Protein AF-A0A1I2C9G1-F1 (afdb_monomer)

pLDDT: mean 89.43, std 10.22, range [37.03, 98.62]

Radius of gyration: 27.24 Å; Cα contacts (8 Å, |Δi|>4): 938; chains: 1; bounding box: 79×66×79 Å

Solvent-accessible surface area (backbone atoms only — not comparable to full-atom values): 38726 Å² total; per-residue (Å²): 131,80,51,74,65,54,53,49,53,75,42,60,41,88,97,55,42,54,54,85,55,81,54,59,76,77,64,60,88,82,29,36,81,60,49,56,59,49,53,48,50,42,52,45,39,23,61,74,59,70,50,25,58,80,36,72,70,35,44,53,49,52,52,49,30,50,51,46,23,44,70,61,44,55,79,96,35,32,71,62,46,46,46,66,74,41,30,87,83,46,20,84,90,61,86,49,84,44,61,66,68,48,55,56,84,79,60,92,88,54,59,63,67,64,50,52,54,50,39,49,50,53,51,49,34,6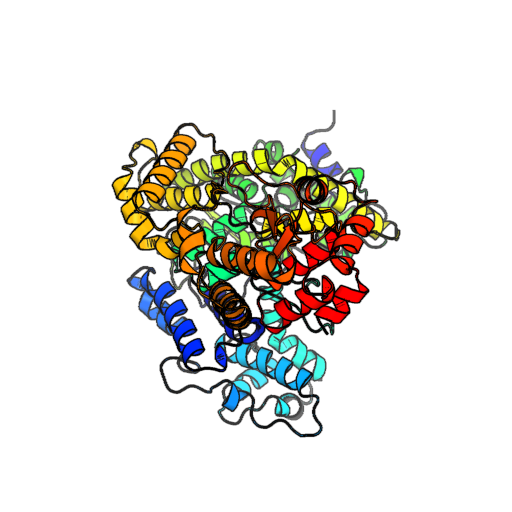0,70,68,66,54,64,37,89,55,71,71,40,28,55,51,47,61,45,67,74,40,92,85,44,47,72,88,47,49,65,59,56,51,50,50,51,32,68,79,34,74,90,52,87,75,61,62,69,61,49,59,62,56,47,54,40,62,66,56,50,52,50,46,52,36,33,77,56,15,30,34,36,47,92,60,89,81,78,80,91,69,85,78,60,53,28,68,27,68,43,25,54,51,47,44,62,25,29,42,60,37,37,47,49,54,51,52,53,38,47,62,68,35,46,17,61,55,78,85,64,82,66,81,81,44,55,71,39,87,87,70,59,43,92,50,55,69,60,20,70,43,46,49,59,54,53,49,54,42,36,70,76,63,40,38,46,53,48,67,49,40,57,72,45,60,33,50,38,23,72,88,46,41,65,57,48,65,72,43,40,70,63,52,58,70,39,44,70,60,46,50,57,56,50,58,73,62,73,44,75,72,80,74,51,67,69,45,50,58,25,30,54,51,60,69,43,54,65,30,42,25,70,35,81,57,36,50,73,62,37,89,63,34,27,29,34,73,45,99,79,68,20,39,38,64,76,35,66,72,58,42,54,58,44,50,58,53,49,52,32,47,47,53,34,50,46,74,74,38,44,73,56,50,54,53,41,47,54,51,43,25,53,50,55,38,20,45,33,71,67,48,90,72,80,79,61,54,53,62,50,45,54,50,50,44,58,55,25,52,80,54,62,55,55,52,53,51,47,52,51,44,50,51,28,55,73,69,73,51,60,82,89,72,67,53,68,71,59,52,46,50,50,41,61,73,60,31,47,62,60,32,30,49,69,62,45,80,50,69,70,60,46,47,51,54,51,54,53,51,54,50,22,60,74,75,56,55,58,68,88,72,77,78,83,76,78,82,66,80,63,77,79,60,66,67,78,62,67,85,59,53,72,67,57,41,53,52,48,41,51,54,52,24,57,58,60,58,51,95,61,58,56,78,72,88,59,65,65,49,56,49,42,50,52,53,50,42,55,73,76,51,33,50,98,84,53,31,41,50,11,20,36,78,50,51,65,42,52,71,43,98,83,76,41,50,51,68,46,80,42,47,76,53,37,51,93,75,55,67,26,56,67,30,69,72,35,48,43,51,25,33,74,68,58,56,51,40,76,79,68,56,58,76,94,49,35,53,65,52,42,48,25,32,40,72,38,25,88,82,75,55,37,60,57,62,30,51,30,51,33,42,77,71,68,50,53,42,39,62,45,55,51,45,36,42,55,64,43,62,44,52,74,73,45,51,54,62,47,78,102

Secondary structure (DSSP, 8-state):
---HHHHHHHH--TT-SS-S-S-PPTTGGGS-TTHHHHHHHHHHIIIIIS-GGGSHHHHHHHHHHHHHHHHTS-GGGHHHHHHHHS-GGG-TTSS---HHHHH-PPPTTS-HHHHHHHHHHHHHHHHHT-S--SHHHHHHHHHHTSTT--GGGHHHHHHHHHHH-TTS---HHHHHHHHTHHHHHHHHHHHHTTSEEESS-S-SS----EEE-HHHHHHHH--HHHHHHHHHHHHHH--SS-TT---GGGTT-TT--GGG----S-HHHHHHHHHHHHSEE-HHHHHHTGGG--TTTHHHHHHTHHHHHHTHHHHHHHHHTT--GGGG-THHHHHHHHHHHTTSB---TTSTTT-TT--EEE-TTS-EEES-HHHHHHHHHHHHHHHHHHHHHHHHHHHHHHHHHHHHHHHHHH-PPP---HHHHHHHHHHHH---HHHHHHHHHHHHHHHHT--GGG--HHHHHHHHHHH-HHHHHHTT--SHHHHHHHHHHHHHHHHHT--------------GGGTTTTTT--HHHHHHHHHHHHHHHHS--S-----HHHHHHHHHHHHHHH--TT-PPBPTTT--B--B-TTS-B--EEEESS-HHHH----SGGGEEEE-HHHHHHHHHS-GGGHHHHHHHHHHH-TT---HHHHHHHHHHTT---HHHHHHHHHTTSS-HHHHHHHH-

Sequence (685 aa):
MMTKIDDFIDNITPSNYFITKSMEMSKIKSSGTLWYTKKYIVLYDAIFISKKIDTKEGINEIIRNFNNYISTLPESVKDDAERFFFPKHADLRGDFRTYNEFAGVVDINEDKKSYYSNVNKYYFIYLMNIGGQSGVKAFIKEHLYRPDFEVSNLPEIIKEFQKNNPKKKVDITGTINDFHASLRNERQILFYYGYFHSRNNGAGNDNEFSSLTPIGEIAVKANSKEFSIIWEHQKIKMVSQPVTIEFPSIKNCQNCFSDKFKINYSPYFSILRCLEKYKQIFPRFYDRILSRSNNDNIDDIIKNYDEFVESIPKVETYLDSFNLRTENKNEDFEKEIKKYMLGIRTDFYKDNSENYLGFVSSTSNNGWILQNEEKFNILFKIYEIIENYKLNKYNLLFDRCEKELRKKYESVYTGNVYEKNHRIKMEWDLYNIKVEKTILFSLVICEYLIFNRIDVGSIITEQVYTYFNEYFINILKSLNLTKKQEIIREIKRIVEMIKVGELVEIDEIEENSVDLNYINQFSSLNTEDLRRKIIEVSMENIKPTLERKRDMRVISLLKKLQLIEYSDENSLIPCECCGEKTFIKNNNEPYIEYHHLIPFSIADGPDHFENIFGICPMCHRKIHFIKDSLKEDLYFGFNQNNHRKKNIADRLRELYKINALKSYQLEYALSEKMITEAEYEKIVA

Structure (mmCIF, N/CA/C/O backbone):
data_AF-A0A1I2C9G1-F1
#
_entry.id   AF-A0A1I2C9G1-F1
#
loop_
_atom_site.group_PDB
_atom_site.id
_atom_site.type_symbol
_atom_site.label_atom_id
_atom_site.label_alt_id
_atom_site.label_comp_id
_atom_site.label_asym_id
_atom_site.label_entity_id
_atom_site.label_seq_id
_atom_site.pdbx_PDB_ins_code
_atom_site.Cartn_x
_atom_site.Cartn_y
_atom_site.Cartn_z
_atom_site.occupancy
_atom_site.B_iso_or_equiv
_atom_site.auth_seq_id
_atom_site.auth_comp_id
_atom_site.auth_asym_id
_atom_site.auth_atom_id
_atom_site.pdbx_PDB_model_num
ATOM 1 N N . MET A 1 1 ? -45.011 2.487 -1.136 1.00 48.84 1 MET A N 1
ATOM 2 C CA . MET A 1 1 ? -43.656 3.055 -1.292 1.00 48.84 1 MET A CA 1
ATOM 3 C C . MET A 1 1 ? -42.823 2.466 -0.173 1.00 48.84 1 MET A C 1
ATOM 5 O O . MET A 1 1 ? -43.243 2.616 0.966 1.00 48.84 1 MET A O 1
ATOM 9 N N . MET A 1 2 ? -41.747 1.735 -0.479 1.00 65.31 2 MET A N 1
ATOM 10 C CA . MET A 1 2 ? -40.788 1.321 0.555 1.00 65.31 2 MET A CA 1
ATOM 11 C C . MET A 1 2 ? -40.177 2.568 1.187 1.00 65.31 2 MET A C 1
ATOM 13 O O . MET A 1 2 ? -39.908 3.545 0.481 1.00 65.31 2 MET A O 1
ATOM 17 N N . THR A 1 3 ? -40.001 2.558 2.506 1.00 86.38 3 THR A N 1
ATOM 18 C CA . THR A 1 3 ? -39.225 3.608 3.170 1.00 86.38 3 THR A CA 1
ATOM 19 C C . THR A 1 3 ? -37.746 3.454 2.802 1.00 86.38 3 THR A C 1
ATOM 21 O O . THR A 1 3 ? -37.314 2.378 2.395 1.00 86.38 3 THR A O 1
ATOM 24 N N . LYS A 1 4 ? -36.943 4.511 2.967 1.00 90.19 4 LYS A N 1
ATOM 25 C CA . LYS A 1 4 ? -35.484 4.440 2.749 1.00 90.19 4 LYS A CA 1
ATOM 26 C C . LYS A 1 4 ? -34.808 3.385 3.632 1.00 90.19 4 LYS A C 1
ATOM 28 O O . LYS A 1 4 ? -33.821 2.781 3.232 1.00 90.19 4 LYS A O 1
ATOM 33 N N . ILE A 1 5 ? -35.365 3.149 4.820 1.00 93.75 5 ILE A N 1
ATOM 34 C CA . ILE A 1 5 ? -34.914 2.111 5.749 1.00 93.75 5 ILE A CA 1
ATOM 35 C C . ILE A 1 5 ? -35.246 0.720 5.212 1.00 93.75 5 ILE A C 1
ATOM 37 O O . ILE A 1 5 ? -34.391 -0.159 5.258 1.00 93.75 5 ILE A O 1
ATOM 41 N N . ASP A 1 6 ? -36.459 0.516 4.689 1.00 93.25 6 ASP A N 1
ATOM 42 C CA . ASP A 1 6 ? -36.833 -0.767 4.082 1.00 93.25 6 ASP A CA 1
ATOM 43 C C . ASP A 1 6 ? -35.947 -1.076 2.874 1.00 93.25 6 ASP A C 1
ATOM 45 O O . ASP A 1 6 ? -35.437 -2.184 2.763 1.00 93.25 6 ASP A O 1
ATOM 49 N N . ASP A 1 7 ? -35.689 -0.077 2.024 1.00 93.19 7 ASP A N 1
ATOM 50 C CA . ASP A 1 7 ? -34.781 -0.214 0.883 1.00 93.19 7 ASP A CA 1
ATOM 51 C C . ASP A 1 7 ? -33.342 -0.529 1.308 1.00 93.19 7 ASP A C 1
ATOM 53 O O . ASP A 1 7 ? -32.710 -1.420 0.740 1.00 93.19 7 ASP A O 1
ATOM 57 N N . PHE A 1 8 ? -32.828 0.127 2.352 1.00 95.12 8 PHE A N 1
ATOM 58 C CA . PHE A 1 8 ? -31.523 -0.217 2.913 1.00 95.12 8 PHE A CA 1
ATOM 59 C C . PHE A 1 8 ? -31.479 -1.671 3.393 1.00 95.12 8 PHE A C 1
ATOM 61 O O . PHE A 1 8 ? -30.577 -2.407 2.993 1.00 95.12 8 PHE A O 1
ATOM 68 N N . ILE A 1 9 ? -32.448 -2.088 4.216 1.00 94.38 9 ILE A N 1
ATOM 69 C CA . ILE A 1 9 ? -32.510 -3.439 4.792 1.00 94.38 9 ILE A CA 1
ATOM 70 C C . ILE A 1 9 ? -32.585 -4.486 3.683 1.00 94.38 9 ILE A C 1
ATOM 72 O O . ILE A 1 9 ? -31.785 -5.423 3.678 1.00 94.38 9 ILE A O 1
ATOM 76 N N . ASP A 1 10 ? -33.473 -4.296 2.709 1.00 91.50 10 ASP A N 1
ATOM 77 C CA . ASP A 1 10 ? -33.667 -5.237 1.607 1.00 91.50 10 ASP A CA 1
ATOM 78 C C . ASP A 1 10 ? -32.412 -5.383 0.736 1.00 91.50 10 ASP A C 1
ATOM 80 O O . ASP A 1 10 ? -32.215 -6.438 0.125 1.00 91.50 10 ASP A O 1
ATOM 84 N N . ASN A 1 11 ? -31.536 -4.374 0.709 1.00 91.31 11 ASN A N 1
ATOM 85 C CA . ASN A 1 11 ? -30.277 -4.384 -0.035 1.00 91.31 11 ASN A CA 1
ATOM 86 C C . ASN A 1 11 ? -29.051 -4.826 0.791 1.00 91.31 11 ASN A C 1
ATOM 88 O O . ASN A 1 11 ? -27.956 -4.950 0.230 1.00 91.31 11 ASN A O 1
ATOM 92 N N . ILE A 1 12 ? -29.191 -5.127 2.090 1.00 91.62 12 ILE A N 1
ATOM 93 C CA . ILE A 1 12 ? -28.082 -5.690 2.876 1.00 91.62 12 ILE A CA 1
ATOM 94 C C . ILE A 1 12 ? -27.694 -7.057 2.304 1.00 91.62 12 ILE A C 1
ATOM 96 O O . ILE A 1 12 ? -28.514 -7.968 2.175 1.00 91.62 12 ILE A O 1
ATOM 100 N N . THR A 1 13 ? -26.404 -7.198 2.004 1.00 91.00 13 THR A N 1
ATOM 101 C CA . THR A 1 13 ? -25.799 -8.428 1.489 1.00 91.00 13 THR A CA 1
ATOM 102 C C . THR A 1 13 ? -24.874 -9.017 2.566 1.00 91.00 13 THR A C 1
ATOM 104 O O . THR A 1 13 ? -24.011 -8.296 3.074 1.00 91.00 13 THR A O 1
ATOM 107 N N . PRO A 1 14 ? -25.021 -10.293 2.968 1.00 90.44 14 PRO A N 1
ATOM 108 C CA . PRO A 1 14 ? -24.207 -10.859 4.040 1.00 90.44 14 PRO A CA 1
ATOM 109 C C . PRO A 1 14 ? -22.740 -10.961 3.621 1.00 90.44 14 PRO A C 1
ATOM 111 O O . PRO A 1 14 ? -22.427 -11.208 2.454 1.00 90.44 14 PRO A O 1
ATOM 114 N N . SER A 1 15 ? -21.832 -10.780 4.581 1.00 89.00 15 SER A N 1
ATOM 115 C CA . SER A 1 15 ? -20.380 -10.707 4.360 1.00 89.00 15 SER A CA 1
ATOM 116 C C . SER A 1 15 ? -19.913 -9.576 3.421 1.00 89.00 15 SER A C 1
ATOM 118 O O . SER A 1 15 ? -18.744 -9.546 3.033 1.00 89.00 15 SER A O 1
ATOM 120 N N . ASN A 1 16 ? -20.797 -8.625 3.091 1.00 91.44 16 ASN A N 1
ATOM 121 C CA . ASN A 1 16 ? -20.470 -7.365 2.428 1.00 91.44 16 ASN A CA 1
ATOM 122 C C . ASN A 1 16 ? -20.503 -6.225 3.455 1.00 91.44 16 ASN A C 1
ATOM 124 O O . ASN A 1 16 ? -21.566 -5.752 3.859 1.00 91.44 16 ASN A O 1
ATOM 128 N N . TYR A 1 17 ? -19.325 -5.833 3.920 1.00 90.75 17 TYR A N 1
ATOM 129 C CA . TYR A 1 17 ? -19.146 -4.760 4.889 1.00 90.75 17 TYR A CA 1
ATOM 130 C C . TYR A 1 17 ? -17.736 -4.174 4.793 1.00 90.75 17 TYR A C 1
ATOM 132 O O . TYR A 1 17 ? -16.866 -4.751 4.135 1.00 90.75 17 TYR A O 1
ATOM 140 N N . PHE A 1 18 ? -17.503 -3.053 5.480 1.00 91.00 18 PHE A N 1
ATOM 141 C CA . PHE A 1 18 ? -16.221 -2.344 5.554 1.00 91.00 18 PHE A CA 1
ATOM 142 C C . PHE A 1 18 ? -15.206 -3.162 6.358 1.00 91.00 18 PHE A C 1
ATOM 144 O O . PHE A 1 18 ? -14.852 -2.777 7.463 1.00 91.00 18 PHE A O 1
ATOM 151 N N . ILE A 1 19 ? -14.764 -4.312 5.862 1.00 81.81 19 ILE A N 1
ATOM 152 C CA . ILE A 1 19 ? -13.727 -5.115 6.507 1.00 81.81 19 ILE A CA 1
ATOM 153 C C . ILE A 1 19 ? -12.763 -5.594 5.436 1.00 81.81 19 ILE A C 1
ATOM 155 O O . ILE A 1 19 ? -13.077 -6.466 4.630 1.00 81.81 19 ILE A O 1
ATOM 159 N N . THR A 1 20 ? -11.549 -5.056 5.481 1.00 73.44 20 THR A N 1
ATOM 160 C CA . THR A 1 20 ? -10.429 -5.545 4.670 1.00 73.44 20 THR A CA 1
ATOM 161 C C . THR A 1 20 ? -9.844 -6.822 5.271 1.00 73.44 20 THR A C 1
ATOM 163 O O . THR A 1 20 ? -9.566 -7.805 4.585 1.00 73.44 20 THR A O 1
ATOM 166 N N . LYS A 1 21 ? -9.673 -6.832 6.596 1.00 75.44 21 LYS A N 1
ATOM 167 C CA . LYS A 1 21 ? -9.155 -7.966 7.362 1.00 75.44 21 LYS A CA 1
ATOM 168 C C . LYS A 1 21 ? -9.544 -7.802 8.823 1.00 75.44 21 LYS A C 1
ATOM 170 O O . LYS A 1 21 ? -9.135 -6.814 9.432 1.00 75.44 21 LYS A O 1
ATOM 175 N N . SER A 1 22 ? -10.222 -8.801 9.399 1.00 73.25 22 SER A N 1
ATOM 176 C CA . SER A 1 22 ? -10.529 -8.829 10.838 1.00 73.25 22 SER A CA 1
ATOM 177 C C . SER A 1 22 ? -9.272 -9.072 11.686 1.00 73.25 22 SER A C 1
ATOM 179 O O . SER A 1 22 ? -9.011 -10.172 12.174 1.00 73.25 22 SER A O 1
ATOM 181 N N . MET A 1 23 ? -8.445 -8.038 11.803 1.00 79.56 23 MET A N 1
ATOM 182 C CA . MET A 1 23 ? -7.257 -7.969 12.645 1.00 79.56 23 MET A CA 1
ATOM 183 C C . MET A 1 23 ? -7.040 -6.508 13.051 1.00 79.56 23 MET A C 1
ATOM 185 O O . MET A 1 23 ? -7.168 -5.601 12.229 1.00 79.56 23 MET A O 1
ATOM 189 N N . GLU A 1 24 ? -6.689 -6.290 14.316 1.00 75.12 24 GLU A N 1
ATOM 190 C CA . GLU A 1 24 ? -6.195 -5.001 14.806 1.00 75.12 24 GLU A CA 1
ATOM 191 C C . GLU A 1 24 ? -4.672 -4.989 14.660 1.00 75.12 24 GLU A C 1
ATOM 193 O O . GLU A 1 24 ? -4.023 -6.022 14.840 1.00 75.12 24 GLU A O 1
ATOM 198 N N . MET A 1 25 ? -4.078 -3.835 14.359 1.00 74.12 25 MET A N 1
ATOM 199 C CA . MET A 1 25 ? -2.633 -3.706 14.524 1.00 74.12 25 MET A CA 1
ATOM 200 C C . MET A 1 25 ? -2.262 -3.903 16.000 1.00 74.12 25 MET A C 1
ATOM 202 O O . MET A 1 25 ? -2.826 -3.257 16.880 1.00 74.12 25 MET A O 1
ATOM 206 N N . SER A 1 26 ? -1.293 -4.772 16.282 1.00 62.56 26 SER A N 1
ATOM 207 C CA . SER A 1 26 ? -0.915 -5.097 17.659 1.00 62.56 26 SER A CA 1
ATOM 208 C C . SER A 1 26 ? -0.379 -3.894 18.454 1.00 62.56 26 SER A C 1
ATOM 210 O O . SER A 1 26 ? 0.182 -2.946 17.911 1.00 62.56 26 SER A O 1
ATOM 212 N N . LYS A 1 27 ? -0.442 -4.010 19.792 1.00 62.28 27 LYS A N 1
ATOM 213 C CA . LYS A 1 27 ? 0.359 -3.231 20.766 1.00 62.28 27 LYS A CA 1
ATOM 214 C C . LYS A 1 27 ? 0.109 -1.725 20.891 1.00 62.28 27 LYS A C 1
ATOM 216 O O . LYS A 1 27 ? 0.903 -1.026 21.525 1.00 62.28 27 LYS A O 1
ATOM 221 N N . ILE A 1 28 ? -1.058 -1.274 20.463 1.00 58.59 28 ILE A N 1
ATOM 222 C CA . ILE A 1 28 ? -1.519 0.113 20.558 1.00 58.59 28 ILE A CA 1
ATOM 223 C C . ILE A 1 28 ? -1.333 0.767 21.952 1.00 58.59 28 ILE A C 1
ATOM 225 O O . ILE A 1 28 ? -1.066 1.957 22.054 1.00 58.59 28 ILE A O 1
ATOM 229 N N . LYS A 1 29 ? -1.408 -0.000 23.048 1.00 61.84 29 LYS A N 1
ATOM 230 C CA . LYS A 1 29 ? -1.272 0.532 24.421 1.00 61.84 29 LYS A CA 1
ATOM 231 C C . LYS A 1 29 ? 0.171 0.812 24.869 1.00 61.84 29 LYS A C 1
ATOM 233 O O . LYS A 1 29 ? 0.371 1.375 25.939 1.00 61.84 29 LYS A O 1
ATOM 238 N N . SER A 1 30 ? 1.172 0.370 24.105 1.00 76.94 30 SER A N 1
ATOM 239 C CA . SER A 1 30 ? 2.598 0.423 24.486 1.00 76.94 30 SER A CA 1
ATOM 240 C C . SER A 1 30 ? 3.471 1.229 23.522 1.00 76.94 30 SER A C 1
ATOM 242 O O . SER A 1 30 ? 4.689 1.268 23.684 1.00 76.94 30 SER A O 1
ATOM 244 N N . SER A 1 31 ? 2.858 1.853 22.520 1.00 87.44 31 SER A N 1
ATOM 245 C CA . SER A 1 31 ? 3.509 2.672 21.502 1.00 87.44 31 SER A CA 1
ATOM 246 C C . SER A 1 31 ? 2.764 3.993 21.351 1.00 87.44 31 SER A C 1
ATOM 248 O O . SER A 1 31 ? 1.589 4.067 21.706 1.00 87.44 31 SER A O 1
ATOM 250 N N . GLY A 1 32 ? 3.417 5.013 20.796 1.00 90.12 32 GLY A N 1
ATOM 251 C CA . GLY A 1 32 ? 2.697 6.164 20.254 1.00 90.12 32 GLY A CA 1
ATOM 252 C C . GLY A 1 32 ? 2.011 5.829 18.928 1.00 90.12 32 GLY A C 1
ATOM 253 O O . GLY A 1 32 ? 2.107 4.699 18.419 1.00 90.12 32 GLY A O 1
ATOM 254 N N . THR A 1 33 ? 1.337 6.816 18.351 1.00 90.31 33 THR A N 1
ATOM 255 C CA . THR A 1 33 ? 0.665 6.736 17.054 1.00 90.31 33 THR A CA 1
ATOM 256 C C . THR A 1 33 ? 1.658 6.325 15.970 1.00 90.31 33 THR A C 1
ATOM 258 O O . THR A 1 33 ? 2.673 6.980 15.742 1.00 90.31 33 THR A O 1
ATOM 261 N N . LEU A 1 34 ? 1.370 5.202 15.302 1.00 93.00 34 LEU A N 1
ATOM 262 C CA . LEU A 1 34 ? 2.133 4.643 14.176 1.00 93.00 34 LEU A CA 1
ATOM 263 C C . LEU A 1 34 ? 3.585 4.196 14.462 1.00 93.00 34 LEU A C 1
ATOM 265 O O . LEU A 1 34 ? 4.201 3.593 13.580 1.00 93.00 34 LEU A O 1
ATOM 269 N N . TRP A 1 35 ? 4.121 4.359 15.681 1.00 94.06 35 TRP A N 1
ATOM 270 C CA . TRP A 1 35 ? 5.497 3.932 16.006 1.00 94.06 35 TRP A CA 1
ATOM 271 C C . TRP A 1 35 ? 5.689 2.430 15.774 1.00 94.06 35 TRP A C 1
ATOM 273 O O . TRP A 1 35 ? 6.690 1.995 15.203 1.00 94.06 35 TRP A O 1
ATOM 283 N N . TYR A 1 36 ? 4.698 1.630 16.183 1.00 93.94 36 TYR A N 1
ATOM 284 C CA . TYR A 1 36 ? 4.701 0.185 15.973 1.00 93.94 36 TYR A CA 1
ATOM 285 C C . TYR A 1 36 ? 4.746 -0.181 14.487 1.00 93.94 36 TYR A C 1
ATOM 287 O O . TYR A 1 36 ? 5.595 -0.977 14.091 1.00 93.94 36 TYR A O 1
ATOM 295 N N . THR A 1 37 ? 3.884 0.420 13.661 1.00 94.19 37 THR A N 1
ATOM 296 C CA . THR A 1 37 ? 3.844 0.169 12.210 1.00 94.19 37 THR A CA 1
ATOM 297 C C . THR A 1 37 ? 5.159 0.540 11.557 1.00 94.19 37 THR A C 1
ATOM 299 O O . THR A 1 37 ? 5.677 -0.221 10.742 1.00 94.19 37 THR A O 1
ATOM 302 N N . LYS A 1 38 ? 5.725 1.688 11.944 1.00 96.38 38 LYS A N 1
ATOM 303 C CA . LYS A 1 38 ? 7.018 2.130 11.440 1.00 96.38 38 LYS A CA 1
ATOM 304 C C . LYS A 1 38 ? 8.099 1.102 11.753 1.00 96.38 38 LYS A C 1
ATOM 306 O O . LYS A 1 38 ? 8.818 0.679 10.849 1.00 96.38 38 LYS A O 1
ATOM 311 N N . LYS A 1 39 ? 8.202 0.683 13.020 1.00 96.50 39 LYS A N 1
ATOM 312 C CA . LYS A 1 39 ? 9.186 -0.317 13.452 1.00 96.50 39 LYS A CA 1
ATOM 313 C C . LYS A 1 39 ? 8.991 -1.639 12.710 1.00 96.50 39 LYS A C 1
ATOM 315 O O . LYS A 1 39 ? 9.961 -2.204 12.213 1.00 96.50 39 LYS A O 1
ATOM 320 N N . TYR A 1 40 ? 7.739 -2.077 12.583 1.00 95.56 40 TYR A N 1
ATOM 321 C CA . TYR A 1 40 ? 7.362 -3.289 11.865 1.00 95.56 40 TYR A CA 1
ATOM 322 C C . TYR A 1 40 ? 7.849 -3.254 10.414 1.00 95.56 40 TYR A C 1
ATOM 324 O O . TYR A 1 40 ? 8.552 -4.167 9.999 1.00 95.56 40 TYR A O 1
ATOM 332 N N . ILE A 1 41 ? 7.515 -2.207 9.650 1.00 96.31 41 ILE A N 1
ATOM 333 C CA . ILE A 1 41 ? 7.826 -2.126 8.213 1.00 96.31 41 ILE A CA 1
ATOM 334 C C . ILE A 1 41 ? 9.338 -2.101 7.972 1.00 96.31 41 ILE A C 1
ATOM 336 O O . ILE A 1 41 ? 9.823 -2.833 7.113 1.00 96.31 41 ILE A O 1
ATOM 340 N N . VAL A 1 42 ? 10.089 -1.314 8.751 1.00 97.50 42 VAL A N 1
ATOM 341 C CA . VAL A 1 42 ? 11.555 -1.230 8.614 1.00 97.50 42 VAL A CA 1
ATOM 342 C C . VAL A 1 42 ? 12.220 -2.572 8.927 1.00 97.50 42 VAL A C 1
ATOM 344 O O . VAL A 1 42 ? 13.097 -3.007 8.185 1.00 97.50 42 VAL A O 1
ATOM 347 N N . LEU A 1 43 ? 11.805 -3.253 10.001 1.00 96.44 43 LEU A N 1
ATOM 348 C CA . LEU A 1 43 ? 12.365 -4.564 10.340 1.00 96.44 43 LEU A CA 1
ATOM 349 C C . LEU A 1 43 ? 11.899 -5.659 9.376 1.00 96.44 43 LEU A C 1
ATOM 351 O O . LEU A 1 43 ? 12.651 -6.597 9.119 1.00 96.44 43 LEU A O 1
ATOM 355 N N . TYR A 1 44 ? 10.686 -5.547 8.830 1.00 95.12 44 TYR A N 1
ATOM 356 C CA . TYR A 1 44 ? 10.167 -6.513 7.868 1.00 95.12 44 TYR A CA 1
ATOM 357 C C . TYR A 1 44 ? 10.960 -6.429 6.563 1.00 95.12 44 TYR A C 1
ATOM 359 O O . TYR A 1 44 ? 11.402 -7.462 6.065 1.00 95.12 44 TYR A O 1
ATOM 367 N N . ASP A 1 45 ? 11.211 -5.213 6.063 1.00 93.94 45 ASP A N 1
ATOM 368 C CA . ASP A 1 45 ? 12.132 -4.977 4.945 1.00 93.94 45 ASP A CA 1
ATOM 369 C C . ASP A 1 45 ? 13.500 -5.602 5.236 1.00 93.94 45 ASP A C 1
ATOM 371 O O . ASP A 1 45 ? 13.946 -6.495 4.517 1.00 93.94 45 ASP A O 1
ATOM 375 N N . ALA A 1 46 ? 14.114 -5.217 6.357 1.00 94.88 46 ALA A N 1
ATOM 376 C CA . ALA A 1 46 ? 15.476 -5.611 6.688 1.00 94.88 46 ALA A CA 1
ATOM 377 C C . ALA A 1 46 ? 15.683 -7.126 6.841 1.00 94.88 46 ALA A C 1
ATOM 379 O O . ALA A 1 46 ? 16.765 -7.610 6.508 1.00 94.88 46 ALA A O 1
ATOM 380 N N . ILE A 1 47 ? 14.685 -7.861 7.344 1.00 93.75 47 ILE A N 1
ATOM 381 C CA . ILE A 1 47 ? 14.779 -9.306 7.608 1.00 93.75 47 ILE A CA 1
ATOM 382 C C . ILE A 1 47 ? 14.238 -10.141 6.446 1.00 93.75 47 ILE A C 1
ATOM 384 O O . ILE A 1 47 ? 14.826 -11.168 6.106 1.00 93.75 47 ILE A O 1
ATOM 388 N N . PHE A 1 48 ? 13.109 -9.762 5.844 1.00 90.31 48 PHE A N 1
ATOM 389 C CA . PHE A 1 48 ? 12.413 -10.620 4.878 1.00 90.31 48 PHE A CA 1
ATOM 390 C C . PHE A 1 48 ? 12.659 -10.229 3.424 1.00 90.31 48 PHE A C 1
ATOM 392 O O . PHE A 1 48 ? 12.621 -11.121 2.582 1.00 90.31 48 PHE A O 1
ATOM 399 N N . ILE A 1 49 ? 12.930 -8.954 3.131 1.00 88.56 49 ILE A N 1
ATOM 400 C CA . ILE A 1 49 ? 12.988 -8.439 1.755 1.00 88.56 49 ILE A CA 1
ATOM 401 C C . ILE A 1 49 ? 14.426 -8.089 1.373 1.00 88.56 49 ILE A C 1
ATOM 403 O O . ILE A 1 49 ? 15.025 -8.755 0.537 1.00 88.56 49 ILE A O 1
ATOM 407 N N . SER A 1 50 ? 15.010 -7.073 2.007 1.00 88.31 50 SER A N 1
ATOM 408 C CA . SER A 1 50 ? 16.302 -6.517 1.608 1.00 88.31 50 SER A CA 1
ATOM 409 C C . SER A 1 50 ? 17.510 -7.216 2.234 1.00 88.31 50 SER A C 1
ATOM 411 O O . SER A 1 50 ? 18.636 -6.898 1.860 1.00 88.31 50 SER A O 1
ATOM 413 N N . LYS A 1 51 ? 17.302 -8.076 3.245 1.00 90.31 51 LYS A N 1
ATOM 414 C CA . LYS A 1 51 ? 18.367 -8.768 4.007 1.00 90.31 51 LYS A CA 1
ATOM 415 C C . LYS A 1 51 ? 19.439 -7.830 4.583 1.00 90.31 51 LYS A C 1
ATOM 417 O O . LYS A 1 51 ? 20.583 -8.204 4.812 1.00 90.31 51 LYS A O 1
ATOM 422 N N . LYS A 1 52 ? 19.060 -6.577 4.861 1.00 90.94 52 LYS A N 1
ATOM 423 C CA . LYS A 1 52 ? 19.968 -5.545 5.395 1.00 90.94 52 LYS A CA 1
ATOM 424 C C . LYS A 1 52 ? 20.456 -5.878 6.802 1.00 90.94 52 LYS A C 1
ATOM 426 O O . LYS A 1 52 ? 21.539 -5.443 7.182 1.00 90.94 52 LYS A O 1
ATOM 431 N N . ILE A 1 53 ? 19.671 -6.640 7.561 1.00 93.31 53 ILE A N 1
ATOM 432 C CA . ILE A 1 53 ? 19.994 -6.997 8.945 1.00 93.31 53 ILE A CA 1
ATOM 433 C C . ILE A 1 53 ? 21.285 -7.827 9.071 1.00 93.31 53 ILE A C 1
ATOM 435 O O . ILE A 1 53 ? 21.901 -7.830 10.133 1.00 93.31 53 ILE A O 1
ATOM 439 N N . ASP A 1 54 ? 21.722 -8.462 7.980 1.00 90.38 54 ASP A N 1
ATOM 440 C CA . ASP A 1 54 ? 22.890 -9.347 7.938 1.00 90.38 54 ASP A CA 1
ATOM 441 C C . ASP A 1 54 ? 24.220 -8.577 7.808 1.00 90.38 54 ASP A C 1
ATOM 443 O O . ASP A 1 54 ? 25.298 -9.167 7.881 1.00 90.38 54 ASP A O 1
ATOM 447 N N . THR A 1 55 ? 24.168 -7.254 7.603 1.00 91.56 55 THR A N 1
ATOM 448 C CA . THR A 1 55 ? 25.343 -6.415 7.309 1.00 91.56 55 THR A CA 1
ATOM 449 C C . THR A 1 55 ? 25.420 -5.195 8.220 1.00 91.56 55 THR A C 1
ATOM 451 O O . THR A 1 55 ? 24.402 -4.633 8.631 1.00 91.56 55 THR A O 1
ATOM 454 N N . LYS A 1 56 ? 26.640 -4.719 8.493 1.00 91.69 56 LYS A N 1
ATOM 455 C CA . LYS A 1 56 ? 26.866 -3.512 9.304 1.00 91.69 56 LYS A CA 1
ATOM 456 C C . LYS A 1 56 ? 26.268 -2.268 8.643 1.00 91.69 56 LYS A C 1
ATOM 458 O O . LYS A 1 56 ? 25.650 -1.441 9.311 1.00 91.69 56 LYS A O 1
ATOM 463 N N . GLU A 1 57 ? 26.428 -2.135 7.331 1.00 93.50 57 GLU A N 1
ATOM 464 C CA . GLU A 1 57 ? 25.876 -1.038 6.536 1.00 93.50 57 GLU A CA 1
ATOM 465 C C . GLU A 1 57 ? 24.345 -1.032 6.593 1.00 93.50 57 GLU A C 1
ATOM 467 O O . GLU A 1 57 ? 23.740 0.025 6.793 1.00 93.50 57 GLU A O 1
ATOM 472 N N . GLY A 1 58 ? 23.720 -2.205 6.476 1.00 93.69 58 GLY A N 1
ATOM 473 C CA . GLY A 1 58 ? 22.273 -2.339 6.575 1.00 93.69 58 GLY A CA 1
ATOM 474 C C . GLY A 1 58 ? 21.740 -2.053 7.982 1.00 93.69 58 GLY A C 1
ATOM 475 O O . GLY A 1 58 ? 20.744 -1.341 8.110 1.00 93.69 58 GLY A O 1
ATOM 476 N N . ILE A 1 59 ? 22.433 -2.481 9.044 1.00 95.69 59 ILE A N 1
ATOM 477 C CA . ILE A 1 59 ? 22.104 -2.095 10.430 1.00 95.69 59 ILE A CA 1
ATOM 478 C C . ILE A 1 59 ? 22.168 -0.569 10.605 1.00 95.69 59 ILE A C 1
ATOM 480 O O . ILE A 1 59 ? 21.235 0.032 11.141 1.00 95.69 59 ILE A O 1
ATOM 484 N N . ASN A 1 60 ? 23.209 0.086 10.085 1.00 96.12 60 ASN A N 1
ATOM 485 C CA . ASN A 1 60 ? 23.325 1.548 10.119 1.00 96.12 60 ASN A CA 1
ATOM 486 C C . ASN A 1 60 ? 22.179 2.249 9.368 1.00 96.12 60 ASN A C 1
ATOM 488 O O . ASN A 1 60 ? 21.730 3.326 9.771 1.00 96.12 60 ASN A O 1
ATOM 492 N N . GLU A 1 61 ? 21.677 1.658 8.282 1.00 96.06 61 GLU A N 1
ATOM 493 C CA . GLU A 1 61 ? 20.489 2.159 7.589 1.00 96.06 61 GLU A CA 1
ATOM 494 C C . GLU A 1 61 ? 19.228 2.056 8.457 1.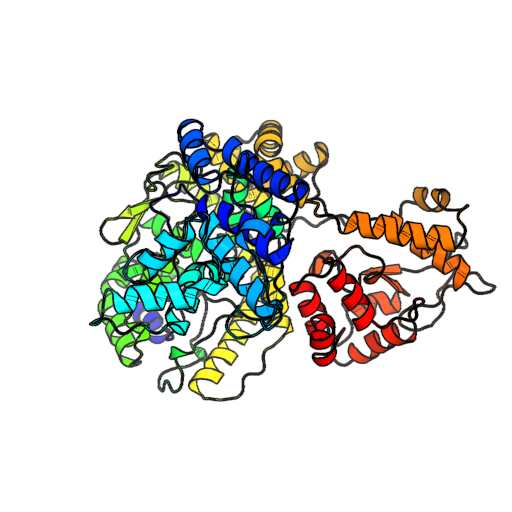00 96.06 61 GLU A C 1
ATOM 496 O O . GLU A 1 61 ? 18.479 3.030 8.541 1.00 96.06 61 GLU A O 1
ATOM 501 N N . ILE A 1 62 ? 19.024 0.936 9.156 1.00 97.44 62 ILE A N 1
ATOM 502 C CA . ILE A 1 62 ? 17.898 0.755 10.088 1.00 97.44 62 ILE A CA 1
ATOM 503 C C . ILE A 1 62 ? 17.949 1.807 11.203 1.00 97.44 62 ILE A C 1
ATOM 505 O O . ILE A 1 62 ? 16.951 2.487 11.450 1.00 97.44 62 ILE A O 1
ATOM 509 N N . ILE A 1 63 ? 19.118 1.994 11.829 1.00 97.94 63 ILE A N 1
ATOM 510 C CA . ILE A 1 63 ? 19.334 3.002 12.881 1.00 97.94 63 ILE A CA 1
ATOM 511 C C . ILE A 1 63 ? 18.974 4.397 12.365 1.00 97.94 63 ILE A C 1
ATOM 513 O O . ILE A 1 63 ? 18.234 5.134 13.014 1.00 97.94 63 ILE A O 1
ATOM 517 N N . ARG A 1 64 ? 19.457 4.757 11.172 1.00 97.56 64 ARG A N 1
ATOM 518 C CA . ARG A 1 64 ? 19.161 6.046 10.539 1.00 97.56 64 ARG A CA 1
ATOM 519 C C . ARG A 1 64 ? 17.671 6.218 10.244 1.00 97.56 64 ARG A C 1
ATOM 521 O O . ARG A 1 64 ? 17.150 7.300 10.495 1.00 97.56 64 ARG A O 1
ATOM 528 N N . ASN A 1 65 ? 16.979 5.180 9.771 1.00 97.62 65 ASN A N 1
ATOM 529 C CA . ASN A 1 65 ? 15.534 5.229 9.525 1.00 97.62 65 ASN A CA 1
ATOM 530 C C . ASN A 1 65 ? 14.735 5.441 10.824 1.00 97.62 65 ASN A C 1
ATOM 532 O O . ASN A 1 65 ? 13.766 6.201 10.823 1.00 97.62 65 ASN A O 1
ATOM 536 N N . PHE A 1 66 ? 15.138 4.818 11.936 1.00 98.38 66 PHE A N 1
ATOM 537 C CA . PHE A 1 66 ? 14.513 5.048 13.244 1.00 98.38 66 PHE A CA 1
ATOM 538 C C . PHE A 1 66 ? 14.821 6.434 13.805 1.00 98.38 66 PHE A C 1
ATOM 540 O O . PHE A 1 66 ? 13.898 7.136 14.210 1.00 98.38 66 PHE A O 1
ATOM 547 N N . ASN A 1 67 ? 16.078 6.873 13.758 1.00 98.19 67 ASN A N 1
ATOM 548 C CA . ASN A 1 67 ? 16.459 8.213 14.206 1.00 98.19 67 ASN A CA 1
ATOM 549 C C . ASN A 1 67 ? 15.756 9.308 13.394 1.00 98.19 67 ASN A C 1
ATOM 551 O O . ASN A 1 67 ? 15.296 10.286 13.975 1.00 98.19 67 ASN A O 1
ATOM 555 N N . ASN A 1 68 ? 15.611 9.125 12.076 1.00 97.06 68 ASN A N 1
ATOM 556 C CA . ASN A 1 68 ? 14.849 10.037 11.220 1.00 97.06 68 ASN A CA 1
ATOM 557 C C . ASN A 1 68 ? 13.368 10.105 11.621 1.00 97.06 68 ASN A C 1
ATOM 559 O O . ASN A 1 68 ? 12.761 11.165 11.570 1.00 97.06 68 ASN A O 1
ATOM 563 N N . TYR A 1 69 ? 12.770 8.988 12.041 1.00 97.94 69 TYR A N 1
ATOM 564 C CA . TYR A 1 69 ? 11.400 8.996 12.550 1.00 97.94 69 TYR A CA 1
ATOM 565 C C . TYR A 1 69 ? 11.286 9.726 13.892 1.00 97.94 69 TYR A C 1
ATOM 567 O O . TYR A 1 69 ? 10.368 10.519 14.081 1.00 97.94 69 TYR A O 1
ATOM 575 N N . ILE A 1 70 ? 12.218 9.475 14.816 1.00 97.56 70 ILE A N 1
ATOM 576 C CA . ILE A 1 70 ? 12.217 10.078 16.156 1.00 97.56 70 ILE A CA 1
ATOM 577 C C . ILE A 1 70 ? 12.464 11.590 16.086 1.00 97.56 70 ILE A C 1
ATOM 579 O O . ILE A 1 70 ? 11.838 12.345 16.827 1.00 97.56 70 ILE A O 1
ATOM 583 N N . SER A 1 71 ? 13.342 12.054 15.193 1.00 95.81 71 SER A N 1
ATOM 584 C CA . SER A 1 71 ? 13.760 13.461 15.139 1.00 95.81 71 SER A CA 1
ATOM 585 C C . SER A 1 71 ? 12.610 14.435 14.873 1.00 95.81 71 SER A C 1
ATOM 587 O O . SER A 1 71 ? 12.644 15.553 15.387 1.00 95.81 71 SER A O 1
ATOM 589 N N . THR A 1 72 ? 11.587 14.005 14.129 1.00 94.19 72 THR A N 1
ATOM 590 C CA . THR A 1 72 ? 10.405 14.813 13.794 1.00 94.19 72 THR A CA 1
ATOM 591 C C . THR A 1 72 ? 9.208 14.558 14.706 1.00 94.19 72 THR A C 1
ATOM 593 O O . THR A 1 72 ? 8.124 15.056 14.418 1.00 94.19 72 THR A O 1
ATOM 596 N N . LEU A 1 73 ? 9.344 13.746 15.761 1.00 94.81 73 LEU A N 1
ATOM 597 C CA . LEU A 1 73 ? 8.324 13.646 16.809 1.00 94.81 73 LEU A CA 1
ATOM 598 C C . LEU A 1 73 ? 8.360 14.879 17.732 1.00 94.81 73 LEU A C 1
ATOM 600 O O . LEU A 1 73 ? 9.392 15.553 17.809 1.00 94.81 73 LEU A O 1
ATOM 604 N N . PRO A 1 74 ? 7.269 15.161 18.468 1.00 92.81 74 PRO A N 1
ATOM 605 C CA . PRO A 1 74 ? 7.262 16.177 19.517 1.00 92.81 74 PRO A CA 1
ATOM 606 C C . PRO A 1 74 ? 8.354 15.916 20.558 1.00 92.81 74 PRO A C 1
ATOM 608 O O . PRO A 1 74 ? 8.603 14.770 20.930 1.00 92.81 74 PRO A O 1
ATOM 611 N N . GLU A 1 75 ? 9.001 16.975 21.046 1.00 92.88 75 GLU A N 1
ATOM 612 C CA . GLU A 1 75 ? 10.136 16.854 21.974 1.00 92.88 75 GLU A CA 1
ATOM 613 C C . GLU A 1 75 ? 9.768 16.069 23.243 1.00 92.88 75 GLU A C 1
ATOM 615 O O . GLU A 1 75 ? 10.539 15.235 23.708 1.00 92.88 75 GLU A O 1
ATOM 620 N N . SER A 1 76 ? 8.540 16.257 23.738 1.00 92.69 76 SER A N 1
ATOM 621 C CA . SER A 1 76 ? 7.992 15.598 24.928 1.00 92.69 76 SER A CA 1
ATOM 622 C C . SER A 1 76 ? 7.939 14.068 24.837 1.00 92.69 76 SER A C 1
ATOM 624 O O . SER A 1 76 ? 7.920 13.403 25.873 1.00 92.69 76 SER A O 1
ATOM 626 N N . VAL A 1 77 ? 7.939 13.491 23.629 1.00 94.19 77 VAL A N 1
ATOM 627 C CA . VAL A 1 77 ? 7.784 12.040 23.418 1.00 94.19 77 VAL A CA 1
ATOM 628 C C . VAL A 1 77 ? 9.044 11.357 22.883 1.00 94.19 77 VAL A C 1
ATOM 630 O O . VAL A 1 77 ? 9.070 10.126 22.789 1.00 94.19 77 VAL A O 1
ATOM 633 N N . LYS A 1 78 ? 10.098 12.112 22.537 1.00 95.62 78 LYS A N 1
ATOM 634 C CA . LYS A 1 78 ? 11.303 11.566 21.883 1.00 95.62 78 LYS A CA 1
ATOM 635 C C . LYS A 1 78 ? 12.006 10.505 22.718 1.00 95.62 78 LYS A C 1
ATOM 637 O O . LYS A 1 78 ? 12.297 9.437 22.190 1.00 95.62 78 LYS A O 1
ATOM 642 N N . ASP A 1 79 ? 12.180 10.736 24.015 1.00 94.81 79 ASP A N 1
ATOM 643 C CA . ASP A 1 79 ? 12.796 9.773 24.937 1.00 94.81 79 ASP A CA 1
ATOM 644 C C . ASP A 1 79 ? 12.043 8.434 24.983 1.00 94.81 79 ASP A C 1
ATOM 646 O O . ASP A 1 79 ? 12.627 7.348 25.053 1.00 94.81 79 ASP A O 1
ATOM 650 N N . ASP A 1 80 ? 10.712 8.505 24.969 1.00 94.00 80 ASP A N 1
ATOM 651 C CA . ASP A 1 80 ? 9.846 7.333 24.972 1.00 94.00 80 ASP A CA 1
ATOM 652 C C . ASP A 1 80 ? 9.884 6.596 23.632 1.00 94.00 80 ASP A C 1
ATOM 654 O O . ASP A 1 80 ? 9.900 5.360 23.608 1.00 94.00 80 ASP A O 1
ATOM 658 N N . ALA A 1 81 ? 9.944 7.339 22.527 1.00 95.38 81 ALA A N 1
ATOM 659 C CA . ALA A 1 81 ? 10.131 6.781 21.198 1.00 95.38 81 ALA A CA 1
ATOM 660 C C . ALA A 1 81 ? 11.504 6.110 21.067 1.00 95.38 81 ALA A C 1
ATOM 662 O O . ALA A 1 81 ? 11.588 4.985 20.578 1.00 95.38 81 ALA A O 1
ATOM 663 N N . GLU A 1 82 ? 12.570 6.729 21.569 1.00 96.38 82 GLU A N 1
ATOM 664 C CA . GLU A 1 82 ? 13.920 6.171 21.543 1.00 96.38 82 GLU A CA 1
ATOM 665 C C . GLU A 1 82 ? 13.979 4.832 22.281 1.00 96.38 82 GLU A C 1
ATOM 667 O O . GLU A 1 82 ? 14.424 3.837 21.709 1.00 96.38 82 GLU A O 1
ATOM 672 N N . ARG A 1 83 ? 13.403 4.751 23.489 1.00 94.69 83 ARG A N 1
ATOM 673 C CA . ARG A 1 83 ? 13.266 3.481 24.228 1.00 94.69 83 ARG A CA 1
ATOM 674 C C . ARG A 1 83 ? 12.435 2.434 23.482 1.00 94.69 83 ARG A C 1
ATOM 676 O O . ARG A 1 83 ? 12.662 1.235 23.655 1.00 94.69 83 ARG A O 1
ATOM 683 N N . PHE A 1 84 ? 11.452 2.854 22.687 1.00 94.38 84 PHE A N 1
ATOM 684 C CA . PHE A 1 84 ? 10.609 1.950 21.904 1.00 94.38 84 PHE A CA 1
ATOM 685 C C . PHE A 1 84 ? 11.341 1.387 20.674 1.00 94.38 84 PHE A C 1
ATOM 687 O O . PHE A 1 84 ? 11.280 0.179 20.402 1.00 94.38 84 PHE A O 1
ATOM 694 N N . PHE A 1 85 ? 12.032 2.243 19.919 1.00 95.62 85 PHE A N 1
ATOM 695 C CA . PHE A 1 85 ? 12.766 1.854 18.714 1.00 95.62 85 PHE A CA 1
ATOM 696 C C . PHE A 1 85 ? 14.069 1.117 19.049 1.00 95.62 85 PHE A C 1
ATOM 698 O O . PHE A 1 85 ? 14.347 0.101 18.409 1.00 95.62 85 PHE A O 1
ATOM 705 N N . PHE A 1 86 ? 14.763 1.528 20.113 1.00 95.75 86 PHE A N 1
ATOM 706 C CA . PHE A 1 86 ? 16.016 0.955 20.615 1.00 95.75 86 PHE A CA 1
ATOM 707 C C . PHE A 1 86 ? 15.843 0.389 22.039 1.00 95.75 86 PHE A C 1
ATOM 709 O O . PHE A 1 86 ? 16.353 0.942 23.016 1.00 95.75 86 PHE A O 1
ATOM 716 N N . PRO A 1 87 ? 15.073 -0.700 22.208 1.00 92.62 87 PRO A N 1
ATOM 717 C CA . PRO A 1 87 ? 14.868 -1.297 23.520 1.00 92.62 87 PRO A CA 1
ATOM 718 C C . PRO A 1 87 ? 16.150 -1.986 23.996 1.00 92.62 87 PRO A C 1
ATOM 720 O O . PRO A 1 87 ? 16.889 -2.533 23.189 1.00 92.62 87 PRO A O 1
ATOM 723 N N . LYS A 1 88 ? 16.371 -2.056 25.314 1.00 90.12 88 LYS A N 1
ATOM 724 C CA . LYS A 1 88 ? 17.614 -2.592 25.908 1.00 90.12 88 LYS A CA 1
ATOM 725 C C . LYS A 1 88 ? 18.055 -3.963 25.378 1.00 90.12 88 LYS A C 1
ATOM 727 O O . LYS A 1 88 ? 19.245 -4.204 25.270 1.00 90.12 88 LYS A O 1
ATOM 732 N N . HIS A 1 89 ? 17.120 -4.865 25.076 1.00 87.44 89 HIS A N 1
ATOM 733 C CA . HIS A 1 89 ? 17.442 -6.209 24.578 1.00 87.44 89 HIS A CA 1
ATOM 734 C C . HIS A 1 89 ? 17.823 -6.234 23.088 1.00 87.44 89 HIS A C 1
ATOM 736 O O . HIS A 1 89 ? 18.340 -7.230 22.601 1.00 87.44 89 HIS A O 1
ATOM 742 N N . ALA A 1 90 ? 17.525 -5.176 22.339 1.00 90.50 90 ALA A N 1
ATOM 743 C CA . ALA A 1 90 ? 17.731 -5.099 20.897 1.00 90.50 90 ALA A CA 1
ATOM 744 C C . ALA A 1 90 ? 18.106 -3.668 20.476 1.00 90.50 90 ALA A C 1
ATOM 746 O O . ALA A 1 90 ? 17.553 -3.127 19.514 1.00 90.50 90 ALA A O 1
ATOM 747 N N . ASP A 1 91 ? 19.009 -3.035 21.229 1.00 94.31 91 ASP A N 1
ATOM 748 C CA . ASP A 1 91 ? 19.537 -1.723 20.872 1.00 94.31 91 ASP A CA 1
ATOM 749 C C . ASP A 1 91 ? 20.599 -1.899 19.785 1.00 94.31 91 ASP A C 1
ATOM 751 O O . ASP A 1 91 ? 21.759 -2.196 20.056 1.00 94.31 91 ASP A O 1
ATOM 755 N N . LEU A 1 92 ? 20.178 -1.697 18.537 1.00 93.12 92 LEU A N 1
ATOM 756 C CA . LEU A 1 92 ? 21.014 -1.860 17.346 1.00 93.12 92 LEU A CA 1
ATOM 757 C C . LEU A 1 92 ? 22.248 -0.939 17.320 1.00 93.12 92 LEU A C 1
ATOM 759 O O . LEU A 1 92 ? 23.118 -1.117 16.473 1.00 93.12 92 LEU A O 1
ATOM 763 N N . ARG A 1 93 ? 22.318 0.063 18.205 1.00 94.31 93 ARG A N 1
ATOM 764 C CA . ARG A 1 93 ? 23.438 1.011 18.310 1.00 94.31 93 ARG A CA 1
ATOM 765 C C . ARG A 1 93 ? 24.566 0.495 19.204 1.00 94.31 93 ARG A C 1
ATOM 767 O O . ARG A 1 93 ? 25.660 1.053 19.165 1.00 94.31 93 ARG A O 1
ATOM 774 N N . GLY A 1 94 ? 24.276 -0.495 20.045 1.00 87.94 94 GLY A N 1
ATOM 775 C CA . GLY A 1 94 ? 25.188 -1.034 21.046 1.00 87.94 94 GLY A CA 1
ATOM 776 C C . GLY A 1 94 ? 25.504 -2.506 20.816 1.00 87.94 94 GLY A C 1
ATOM 777 O O . GLY A 1 94 ? 25.494 -2.989 19.686 1.00 87.94 94 GLY A O 1
ATOM 778 N N . ASP A 1 95 ? 25.794 -3.203 21.913 1.00 79.44 95 ASP A N 1
ATOM 779 C CA . ASP A 1 95 ? 25.955 -4.653 21.916 1.00 79.44 95 ASP A CA 1
ATOM 780 C C . ASP A 1 95 ? 24.572 -5.316 21.963 1.00 79.44 95 ASP A C 1
ATOM 782 O O . ASP A 1 95 ? 23.786 -5.097 22.890 1.00 79.44 95 ASP A O 1
ATOM 786 N N . PHE A 1 96 ? 24.246 -6.072 20.922 1.00 88.75 96 PHE A N 1
ATOM 787 C CA . PHE A 1 96 ? 22.978 -6.771 20.782 1.00 88.75 96 PHE A CA 1
ATOM 788 C C . PHE A 1 96 ? 23.217 -8.110 20.100 1.00 88.75 96 PHE A C 1
ATOM 790 O O . PHE A 1 96 ? 24.140 -8.260 19.304 1.00 88.75 96 PHE A O 1
ATOM 797 N N . ARG A 1 97 ? 22.322 -9.068 20.350 1.00 90.94 97 ARG A N 1
ATOM 798 C CA . ARG A 1 97 ? 22.368 -10.364 19.677 1.00 90.94 97 ARG A CA 1
ATOM 799 C C . ARG A 1 97 ? 22.092 -10.199 18.179 1.00 90.94 97 ARG A C 1
ATOM 801 O O . ARG A 1 97 ? 20.956 -9.923 17.768 1.00 90.94 97 ARG A O 1
ATOM 808 N N . THR A 1 98 ? 23.130 -10.357 17.371 1.00 91.50 98 THR A N 1
ATOM 809 C CA . THR A 1 98 ? 23.083 -10.240 15.910 1.00 91.50 98 THR A CA 1
ATOM 810 C C . THR A 1 98 ? 22.246 -11.355 15.283 1.00 91.50 98 THR A C 1
ATOM 812 O O . THR A 1 98 ? 21.951 -12.369 15.920 1.00 91.50 98 THR A O 1
ATOM 815 N N . TYR A 1 99 ? 21.869 -11.190 14.011 1.00 92.62 99 TYR A N 1
ATOM 816 C CA . TYR A 1 99 ? 21.135 -12.225 13.278 1.00 92.62 99 TYR A CA 1
ATOM 817 C C . TYR A 1 99 ? 21.893 -13.559 13.268 1.00 92.62 99 TYR A C 1
ATOM 819 O O . TYR A 1 99 ? 21.303 -14.594 13.553 1.00 92.62 99 TYR A O 1
ATOM 827 N N . ASN A 1 100 ? 23.206 -13.534 13.014 1.00 90.31 100 ASN A N 1
ATOM 828 C CA . ASN A 1 100 ? 24.031 -14.743 12.949 1.00 90.31 100 ASN A CA 1
ATOM 829 C C . ASN A 1 100 ? 24.154 -15.441 14.312 1.00 90.31 100 ASN A C 1
ATOM 831 O O . ASN A 1 100 ? 24.041 -16.660 14.388 1.00 90.31 100 ASN A O 1
ATOM 835 N N . GLU A 1 101 ? 24.318 -14.683 15.400 1.00 91.00 101 GLU A N 1
ATOM 836 C CA . GLU A 1 101 ? 24.327 -15.239 16.763 1.00 91.00 101 GLU A CA 1
ATOM 837 C C . GLU A 1 101 ? 22.959 -15.787 17.179 1.00 91.00 101 GLU A C 1
ATOM 839 O O . GLU A 1 101 ? 22.871 -16.714 17.983 1.00 91.00 101 GLU A O 1
ATOM 844 N N . PHE A 1 102 ? 21.873 -15.200 16.673 1.00 92.12 102 PHE A N 1
ATOM 845 C CA . PHE A 1 102 ? 20.520 -15.699 16.896 1.00 92.12 102 PHE A CA 1
ATOM 846 C C . PHE A 1 102 ? 20.218 -16.953 16.072 1.00 92.12 102 PHE A C 1
ATOM 848 O O . PHE A 1 102 ? 19.560 -17.869 16.562 1.00 92.12 102 PHE A O 1
ATOM 855 N N . ALA A 1 103 ? 20.700 -16.991 14.830 1.00 90.44 103 ALA A N 1
ATOM 856 C CA . ALA A 1 103 ? 20.558 -18.123 13.930 1.00 90.44 103 ALA A CA 1
ATOM 857 C C . ALA A 1 103 ? 21.335 -19.344 14.425 1.00 90.44 103 ALA A C 1
ATOM 859 O O . ALA A 1 103 ? 20.866 -20.447 14.218 1.00 90.44 103 ALA A O 1
ATOM 860 N N . GLY A 1 104 ? 22.486 -19.167 15.079 1.00 87.31 104 GLY A N 1
ATOM 861 C CA . GLY A 1 104 ? 23.272 -20.289 15.594 1.00 87.31 104 GLY A CA 1
ATOM 862 C C . GLY A 1 104 ? 23.799 -21.214 14.489 1.00 87.31 104 GLY A C 1
ATOM 863 O O . GLY A 1 104 ? 23.968 -20.812 13.333 1.00 87.31 104 GLY A O 1
ATOM 864 N N . VAL A 1 105 ? 24.106 -22.461 14.856 1.00 81.75 105 VAL A N 1
ATOM 865 C CA . VAL A 1 105 ? 24.632 -23.475 13.930 1.00 81.75 105 VAL A CA 1
ATOM 866 C C . VAL A 1 105 ? 23.489 -24.348 13.415 1.00 81.75 105 VAL A C 1
ATOM 868 O O . VAL A 1 105 ? 22.755 -24.941 14.198 1.00 81.75 105 VAL A O 1
ATOM 871 N N . VAL A 1 106 ? 23.364 -24.456 12.090 1.00 80.44 106 VAL A N 1
ATOM 872 C CA . VAL A 1 106 ? 22.363 -25.320 11.441 1.00 80.44 106 VAL A CA 1
ATOM 873 C C . VAL A 1 106 ? 22.888 -26.753 11.362 1.00 80.44 106 VAL A C 1
ATOM 875 O O . VAL A 1 106 ? 24.000 -26.966 10.867 1.00 80.44 106 VAL A O 1
ATOM 878 N N . ASP A 1 107 ? 22.095 -27.733 11.803 1.00 76.12 107 ASP A N 1
ATOM 879 C CA . ASP A 1 107 ? 22.428 -29.155 11.643 1.00 76.12 107 ASP A CA 1
ATOM 880 C C . ASP A 1 107 ? 22.500 -29.511 10.147 1.00 76.12 107 ASP A C 1
ATOM 882 O O . ASP A 1 107 ? 21.723 -29.024 9.323 1.00 76.12 107 ASP A O 1
ATOM 886 N N . ILE A 1 108 ? 23.437 -30.385 9.773 1.00 74.38 108 ILE A N 1
ATOM 887 C CA . ILE A 1 108 ? 23.607 -30.832 8.386 1.00 74.38 108 ILE A CA 1
ATOM 888 C C . ILE A 1 108 ? 22.371 -31.573 7.850 1.00 74.38 108 ILE A C 1
ATOM 890 O O . ILE A 1 108 ? 22.168 -31.615 6.637 1.00 74.38 108 ILE A O 1
ATOM 894 N N . ASN A 1 109 ? 21.562 -32.149 8.744 1.00 79.19 109 ASN A N 1
ATOM 895 C CA . ASN A 1 109 ? 20.366 -32.919 8.414 1.00 79.19 109 ASN A CA 1
ATOM 896 C C . ASN A 1 109 ? 19.090 -32.063 8.329 1.00 79.19 109 ASN A C 1
ATOM 898 O O . ASN A 1 109 ? 18.044 -32.578 7.930 1.00 79.19 109 ASN A O 1
ATOM 902 N N . GLU A 1 110 ? 19.143 -30.783 8.706 1.00 77.62 110 GLU A N 1
ATOM 903 C CA . GLU A 1 110 ? 17.988 -29.888 8.628 1.00 77.62 110 GLU A CA 1
ATOM 904 C C . GLU A 1 110 ? 17.823 -29.276 7.230 1.00 77.62 110 GLU A C 1
ATOM 906 O O . GLU A 1 110 ? 18.786 -28.899 6.556 1.00 77.62 110 GLU A O 1
ATOM 911 N N . ASP A 1 111 ? 16.568 -29.104 6.801 1.00 84.75 111 ASP A N 1
ATOM 912 C CA . ASP A 1 111 ? 16.272 -28.277 5.633 1.00 84.75 111 ASP A CA 1
ATOM 913 C C . ASP A 1 111 ? 16.606 -26.812 5.944 1.00 84.75 111 ASP A C 1
ATOM 915 O O . ASP A 1 111 ? 15.841 -26.099 6.602 1.00 84.75 111 ASP A O 1
ATOM 919 N N . LYS A 1 112 ? 17.746 -26.351 5.418 1.00 85.25 112 LYS A N 1
ATOM 920 C CA . LYS A 1 112 ? 18.240 -24.979 5.588 1.00 85.25 112 LYS A CA 1
ATOM 921 C C . LYS A 1 112 ? 17.180 -23.933 5.248 1.00 85.25 112 LYS A C 1
ATOM 923 O O . LYS A 1 112 ? 17.098 -22.913 5.931 1.00 85.25 112 LYS A O 1
ATOM 928 N N . LYS A 1 113 ? 16.358 -24.151 4.214 1.00 82.88 113 LYS A N 1
ATOM 929 C CA . LYS A 1 113 ? 15.366 -23.151 3.789 1.00 82.88 113 LYS A CA 1
ATOM 930 C C . LYS A 1 113 ? 14.272 -22.982 4.842 1.00 82.88 113 LYS A C 1
ATOM 932 O O . LYS A 1 113 ? 13.977 -21.853 5.246 1.00 82.88 113 LYS A O 1
ATOM 937 N N . SER A 1 114 ? 13.705 -24.090 5.315 1.00 83.12 114 SER A N 1
ATOM 938 C CA . SER A 1 114 ? 12.728 -24.096 6.407 1.00 83.12 114 SER A CA 1
ATOM 939 C C . SER A 1 114 ? 13.320 -23.549 7.711 1.00 83.12 114 SER A C 1
ATOM 941 O O . SER A 1 114 ? 12.693 -22.708 8.366 1.00 83.12 114 SER A O 1
ATOM 943 N N . TYR A 1 115 ? 14.558 -23.928 8.043 1.00 87.44 115 TYR A N 1
ATOM 944 C CA . TYR A 1 115 ? 15.262 -23.437 9.227 1.00 87.44 115 TYR A CA 1
ATOM 945 C C . TYR A 1 115 ? 15.381 -21.909 9.236 1.00 87.44 115 TYR A C 1
ATOM 947 O O . TYR A 1 115 ? 14.844 -21.246 10.128 1.00 87.44 115 TYR A O 1
ATOM 955 N N . TYR A 1 116 ? 15.994 -21.323 8.201 1.00 88.81 116 TYR A N 1
ATOM 956 C CA . TYR A 1 116 ? 16.168 -19.870 8.118 1.00 88.81 116 TYR A CA 1
ATOM 957 C C . TYR A 1 116 ? 14.832 -19.125 8.002 1.00 88.81 116 TYR A C 1
ATOM 959 O O . TYR A 1 116 ? 14.713 -17.996 8.479 1.00 88.81 116 TYR A O 1
ATOM 967 N N . SER A 1 117 ? 13.794 -19.745 7.429 1.00 87.62 117 SER A N 1
ATOM 968 C CA . SER A 1 117 ? 12.432 -19.195 7.460 1.00 87.62 117 SER A CA 1
ATOM 969 C C . SER A 1 117 ? 11.922 -19.035 8.896 1.00 87.62 117 SER A C 1
ATOM 971 O O . SER A 1 117 ? 11.370 -17.986 9.239 1.00 87.62 117 SER A O 1
ATOM 973 N N . ASN A 1 118 ? 12.149 -20.022 9.765 1.00 87.50 118 ASN A N 1
ATOM 974 C CA . ASN A 1 118 ? 11.790 -19.926 11.179 1.00 87.50 118 ASN A CA 1
ATOM 975 C C . ASN A 1 118 ? 12.689 -18.947 11.940 1.00 87.50 118 ASN A C 1
ATOM 977 O O . ASN A 1 118 ? 12.159 -18.118 12.682 1.00 87.50 118 ASN A O 1
ATOM 981 N N . VAL A 1 119 ? 14.004 -18.952 11.699 1.00 91.81 119 VAL A N 1
ATOM 982 C CA . VAL A 1 119 ? 14.934 -17.959 12.268 1.00 91.81 119 VAL A CA 1
ATOM 983 C C . VAL A 1 119 ? 14.476 -16.538 11.959 1.00 91.81 119 VAL A C 1
ATOM 985 O O . VAL A 1 119 ? 14.314 -15.746 12.884 1.00 91.81 119 VAL A O 1
ATOM 988 N N . ASN A 1 120 ? 14.160 -16.228 10.698 1.00 93.00 120 ASN A N 1
ATOM 989 C CA . ASN A 1 120 ? 13.662 -14.907 10.299 1.00 93.00 120 ASN A CA 1
ATOM 990 C C . ASN A 1 120 ? 12.420 -14.497 11.104 1.00 93.00 120 ASN A C 1
ATOM 992 O O . ASN A 1 120 ? 12.343 -13.377 11.611 1.00 93.00 120 ASN A O 1
ATOM 996 N N . LYS A 1 121 ? 11.452 -15.411 11.260 1.00 92.00 121 LYS A N 1
ATOM 997 C CA . LYS A 1 121 ? 10.227 -15.153 12.030 1.00 92.00 121 LYS A CA 1
ATOM 998 C C . LYS A 1 121 ? 10.543 -14.895 13.499 1.00 92.00 121 LYS A C 1
ATOM 1000 O O . LYS A 1 121 ? 10.097 -13.886 14.033 1.00 92.00 121 LYS A O 1
ATOM 1005 N N . TYR A 1 122 ? 11.311 -15.758 14.157 1.00 92.12 122 TYR A N 1
ATOM 1006 C CA . TYR A 1 122 ? 11.592 -15.624 15.590 1.00 92.12 122 TYR A CA 1
ATOM 1007 C C . TYR A 1 122 ? 12.513 -14.445 15.909 1.00 92.12 122 TYR A C 1
ATOM 1009 O O . TYR A 1 122 ? 12.271 -13.752 16.898 1.00 92.12 122 TYR A O 1
ATOM 1017 N N . TYR A 1 123 ? 13.480 -14.143 15.043 1.00 94.38 123 TYR A N 1
ATOM 1018 C CA . TYR A 1 123 ? 14.318 -12.957 15.186 1.00 94.38 123 TYR A CA 1
ATOM 1019 C C . TYR A 1 123 ? 13.504 -11.670 15.024 1.00 94.38 123 TYR A C 1
ATOM 1021 O O . TYR A 1 123 ? 13.626 -10.740 15.821 1.00 94.38 123 TYR A O 1
ATOM 1029 N N . PHE A 1 124 ? 12.571 -11.636 14.067 1.00 94.38 124 PHE A N 1
ATOM 1030 C CA . PHE A 1 124 ? 11.633 -10.522 13.943 1.00 94.38 124 PHE A CA 1
ATOM 1031 C C . PHE A 1 124 ? 10.797 -10.334 15.219 1.00 94.38 124 PHE A C 1
ATOM 1033 O O . PHE A 1 124 ? 10.666 -9.216 15.726 1.00 94.38 124 PHE A O 1
ATOM 1040 N N . ILE A 1 125 ? 10.254 -11.424 15.775 1.00 91.75 125 ILE A N 1
ATOM 1041 C CA . ILE A 1 125 ? 9.481 -11.387 17.025 1.00 91.75 125 ILE A CA 1
ATOM 1042 C C . ILE A 1 125 ? 10.344 -10.885 18.197 1.00 91.75 125 ILE A C 1
ATOM 1044 O O . ILE A 1 125 ? 9.868 -10.053 18.976 1.00 91.75 125 ILE A O 1
ATOM 1048 N N . TYR A 1 126 ? 11.603 -11.327 18.286 1.00 92.81 126 TYR A N 1
ATOM 1049 C CA . TYR A 1 126 ? 12.589 -10.883 19.276 1.00 92.81 126 TYR A CA 1
ATOM 1050 C C . TYR A 1 126 ? 12.798 -9.359 19.226 1.00 92.81 126 TYR A C 1
ATOM 1052 O O . TYR A 1 126 ? 12.588 -8.678 20.240 1.00 92.81 126 TYR A O 1
ATOM 1060 N N . LEU A 1 127 ? 13.093 -8.804 18.043 1.00 93.62 127 LEU A N 1
ATOM 1061 C CA . LEU A 1 127 ? 13.327 -7.364 17.848 1.00 93.62 127 LEU A CA 1
ATOM 1062 C C . LEU A 1 127 ? 12.065 -6.511 18.095 1.00 93.62 127 LEU A C 1
ATOM 1064 O O . LEU A 1 127 ? 12.134 -5.428 18.690 1.00 93.62 127 LEU A O 1
ATOM 1068 N N . MET A 1 128 ? 10.890 -6.996 17.680 1.00 90.81 128 MET A N 1
ATOM 1069 C CA . MET A 1 128 ? 9.599 -6.317 17.890 1.00 90.81 128 MET A CA 1
ATOM 1070 C C . MET A 1 128 ? 9.048 -6.471 19.319 1.00 90.81 128 MET A C 1
ATOM 1072 O O . MET A 1 128 ? 8.139 -5.742 19.741 1.00 90.81 128 MET A O 1
ATOM 1076 N N . ASN A 1 129 ? 9.570 -7.431 20.084 1.00 87.62 129 ASN A N 1
ATOM 1077 C CA . ASN A 1 129 ? 9.080 -7.827 21.404 1.00 87.62 129 ASN A CA 1
ATOM 1078 C C . ASN A 1 129 ? 7.598 -8.245 21.432 1.00 87.62 129 ASN A C 1
ATOM 1080 O O . ASN A 1 129 ? 6.882 -8.035 22.416 1.00 87.62 129 ASN A O 1
ATOM 1084 N N . ILE A 1 130 ? 7.084 -8.794 20.336 1.00 83.75 130 ILE A N 1
ATOM 1085 C CA . ILE A 1 130 ? 5.675 -9.209 20.212 1.00 83.75 130 ILE A CA 1
ATOM 1086 C C . ILE A 1 130 ? 5.490 -10.693 20.553 1.00 83.75 130 ILE A C 1
ATOM 1088 O O . ILE A 1 130 ? 6.448 -11.391 20.854 1.00 83.75 130 ILE A O 1
ATOM 1092 N N . GLY A 1 131 ? 4.242 -11.161 20.597 1.00 76.94 131 GLY A N 1
ATOM 1093 C CA . GLY A 1 131 ? 3.927 -12.544 20.963 1.00 76.94 131 GLY A CA 1
ATOM 1094 C C . GLY A 1 131 ? 4.084 -12.859 22.459 1.00 76.94 131 GLY A C 1
ATOM 1095 O O . GLY A 1 131 ? 4.520 -12.025 23.259 1.00 76.94 131 GLY A O 1
ATOM 1096 N N . GLY A 1 132 ? 3.672 -14.074 22.835 1.00 75.50 132 GLY A N 1
ATOM 1097 C CA . GLY A 1 132 ? 3.985 -14.664 24.141 1.00 75.50 132 GLY A CA 1
ATOM 1098 C C . GLY A 1 132 ? 3.344 -14.028 25.374 1.00 75.50 132 GLY A C 1
ATOM 1099 O O . GLY A 1 132 ? 4.055 -13.733 26.324 1.00 75.50 132 GLY A O 1
ATOM 1100 N N . GLN A 1 133 ? 2.024 -13.806 25.381 1.00 73.19 133 GLN A N 1
ATOM 1101 C CA . GLN A 1 133 ? 1.346 -13.128 26.503 1.00 73.19 133 GLN A CA 1
ATOM 1102 C C . GLN A 1 133 ? 0.957 -14.050 27.671 1.00 73.19 133 GLN A C 1
ATOM 1104 O O . GLN A 1 133 ? 0.829 -13.580 28.797 1.00 73.19 133 GLN A O 1
ATOM 1109 N N . SER A 1 134 ? 0.746 -15.348 27.433 1.00 82.62 134 SER A N 1
ATOM 1110 C CA . SER A 1 134 ? 0.315 -16.284 28.478 1.00 82.62 134 SER A CA 1
ATOM 1111 C C . SER A 1 134 ? 0.654 -17.742 28.144 1.00 82.62 134 SER A C 1
ATOM 1113 O O . SER A 1 134 ? 0.948 -18.093 26.996 1.00 82.62 134 SER A O 1
ATOM 1115 N N . GLY A 1 135 ? 0.627 -18.602 29.169 1.00 88.56 135 GLY A N 1
ATOM 1116 C CA . GLY A 1 135 ? 0.804 -20.051 29.035 1.00 88.56 135 GLY A CA 1
ATOM 1117 C C . GLY A 1 135 ? 2.138 -20.451 28.399 1.00 88.56 135 GLY A C 1
ATOM 1118 O O . GLY A 1 135 ? 3.169 -19.843 28.673 1.00 88.56 135 GLY A O 1
ATOM 1119 N N . VAL A 1 136 ? 2.103 -21.460 27.520 1.00 88.44 136 VAL A N 1
ATOM 1120 C CA . VAL A 1 136 ? 3.297 -21.953 26.813 1.00 88.44 136 VAL A CA 1
ATOM 1121 C C . VAL A 1 136 ? 3.982 -20.854 25.999 1.00 88.44 136 VAL A C 1
ATOM 1123 O O . VAL A 1 136 ? 5.203 -20.808 25.928 1.00 88.44 136 VAL A O 1
ATOM 1126 N N . LYS A 1 137 ? 3.221 -19.905 25.440 1.00 88.62 137 LYS A N 1
ATOM 1127 C CA . LYS A 1 137 ? 3.798 -18.812 24.653 1.00 88.62 137 LYS A CA 1
ATOM 1128 C C . LYS A 1 137 ? 4.562 -17.826 25.545 1.00 88.62 137 LYS A C 1
ATOM 1130 O O . LYS A 1 137 ? 5.590 -17.317 25.122 1.00 88.62 137 LYS A O 1
ATOM 1135 N N . ALA A 1 138 ? 4.108 -17.563 26.772 1.00 89.75 138 ALA A N 1
ATOM 1136 C CA . ALA A 1 138 ? 4.894 -16.766 27.721 1.00 89.75 138 ALA A CA 1
ATOM 1137 C C . ALA A 1 138 ? 6.201 -17.478 28.108 1.00 89.75 138 ALA A C 1
ATOM 1139 O O . ALA A 1 138 ? 7.249 -16.842 28.148 1.00 89.75 138 ALA A O 1
ATOM 1140 N N . PHE A 1 139 ? 6.152 -18.801 28.292 1.00 91.25 139 PHE A N 1
ATOM 1141 C CA . PHE A 1 139 ? 7.336 -19.615 28.576 1.00 91.25 139 PHE A CA 1
ATOM 1142 C C . PHE A 1 139 ? 8.355 -19.596 27.424 1.00 91.25 139 PHE A C 1
ATOM 1144 O O . PHE A 1 139 ? 9.537 -19.355 27.655 1.00 91.25 139 PHE A O 1
ATOM 1151 N N . ILE A 1 140 ? 7.901 -19.753 26.172 1.00 91.31 140 ILE A N 1
ATOM 1152 C CA . ILE A 1 140 ? 8.758 -19.607 24.979 1.00 91.31 140 ILE A CA 1
ATOM 1153 C C . ILE A 1 140 ? 9.376 -18.210 24.933 1.00 91.31 140 ILE A C 1
ATOM 1155 O O . ILE A 1 140 ? 10.563 -18.070 24.660 1.00 91.31 140 ILE A O 1
ATOM 1159 N N . LYS A 1 141 ? 8.581 -17.168 25.206 1.00 90.69 141 LYS A N 1
ATOM 1160 C CA . LYS A 1 141 ? 9.065 -15.788 25.194 1.00 90.69 141 LYS A CA 1
ATOM 1161 C C . LYS A 1 141 ? 10.179 -15.567 26.212 1.00 90.69 141 LYS A C 1
ATOM 1163 O O . LYS A 1 141 ? 11.144 -14.900 25.880 1.00 90.69 141 LYS A O 1
ATOM 1168 N N . GLU A 1 142 ? 10.070 -16.120 27.416 1.00 91.25 142 GLU A N 1
ATOM 1169 C CA . GLU A 1 142 ? 11.137 -16.028 28.418 1.00 91.25 142 GLU A CA 1
ATOM 1170 C C . GLU A 1 142 ? 12.453 -16.627 27.901 1.00 91.25 142 GLU A C 1
ATOM 1172 O O . GLU A 1 142 ? 13.505 -16.009 28.045 1.00 91.25 142 GLU A O 1
ATOM 1177 N N . HIS A 1 143 ? 12.381 -17.786 27.241 1.00 92.38 143 HIS A N 1
ATOM 1178 C CA . HIS A 1 143 ? 13.549 -18.446 26.658 1.00 92.38 143 HIS A CA 1
ATOM 1179 C C . HIS A 1 143 ? 14.118 -17.658 25.480 1.00 92.38 143 HIS A C 1
ATOM 1181 O O . HIS A 1 143 ? 15.325 -17.491 25.414 1.00 92.38 143 HIS A O 1
ATOM 1187 N N . LEU A 1 144 ? 13.271 -17.103 24.606 1.00 91.50 144 LEU A N 1
ATOM 1188 C CA . LEU A 1 144 ? 13.665 -16.327 23.421 1.00 91.50 144 LEU A CA 1
ATOM 1189 C C . LEU A 1 144 ? 14.668 -15.195 23.721 1.00 91.50 144 LEU A C 1
ATOM 1191 O O . LEU A 1 144 ? 15.471 -14.847 22.859 1.00 91.50 144 LEU A O 1
ATOM 1195 N N . TYR A 1 145 ? 14.607 -14.607 24.919 1.00 89.75 145 TYR A N 1
ATOM 1196 C CA . TYR A 1 145 ? 15.494 -13.516 25.344 1.00 89.75 145 TYR A CA 1
ATOM 1197 C C . TYR A 1 145 ? 16.752 -13.978 26.081 1.00 89.75 145 TYR A C 1
ATOM 1199 O O . TYR A 1 145 ? 17.561 -13.135 26.472 1.00 89.75 145 TYR A O 1
ATOM 1207 N N . ARG A 1 146 ? 16.936 -15.285 26.287 1.00 90.25 146 ARG A N 1
ATOM 1208 C CA . ARG A 1 146 ? 18.164 -15.815 26.875 1.00 90.25 146 ARG A CA 1
ATOM 1209 C C . ARG A 1 146 ? 19.275 -15.889 25.811 1.00 90.25 146 ARG A C 1
ATOM 1211 O O . ARG A 1 146 ? 18.978 -16.162 24.642 1.00 90.25 146 ARG A O 1
ATOM 1218 N N . PRO A 1 147 ? 20.548 -15.651 26.179 1.00 86.62 147 PRO A N 1
ATOM 1219 C CA . PRO A 1 147 ? 21.665 -15.698 25.230 1.00 86.62 147 PRO A CA 1
ATOM 1220 C C . PRO A 1 147 ? 21.855 -17.061 24.548 1.00 86.62 147 PRO A C 1
ATOM 1222 O O . PRO A 1 147 ? 22.315 -17.112 23.414 1.00 86.62 147 PRO A O 1
ATOM 1225 N N . ASP A 1 148 ? 21.474 -18.145 25.222 1.00 87.62 148 ASP A N 1
ATOM 1226 C CA . ASP A 1 148 ? 21.611 -19.545 24.802 1.00 87.62 148 ASP A CA 1
ATOM 1227 C C . ASP A 1 148 ? 20.418 -20.078 23.988 1.00 87.62 148 ASP A C 1
ATOM 1229 O O . ASP A 1 148 ? 20.388 -21.250 23.620 1.00 87.62 148 ASP A O 1
ATOM 1233 N N . PHE A 1 149 ? 19.410 -19.248 23.701 1.00 90.69 149 PHE A N 1
ATOM 1234 C CA . PHE A 1 149 ? 18.255 -19.683 22.917 1.00 90.69 149 PHE A CA 1
ATOM 1235 C C . PHE A 1 149 ? 18.640 -20.015 21.477 1.00 90.69 149 PHE A C 1
ATOM 1237 O O . PHE A 1 149 ? 19.186 -19.160 20.788 1.00 90.69 149 PHE A O 1
ATOM 1244 N N . GLU A 1 150 ? 18.235 -21.178 20.981 1.00 88.81 150 GLU A N 1
ATOM 1245 C CA . GLU A 1 150 ? 18.331 -21.542 19.566 1.00 88.81 150 GLU A CA 1
ATOM 1246 C C . GLU A 1 150 ? 16.955 -21.957 19.043 1.00 88.81 150 GLU A C 1
ATOM 1248 O O . GLU A 1 150 ? 16.148 -22.554 19.761 1.00 88.81 150 GLU A O 1
ATOM 1253 N N . VAL A 1 151 ? 16.676 -21.648 17.776 1.00 88.06 151 VAL A N 1
ATOM 1254 C CA . VAL A 1 151 ? 15.374 -21.939 17.149 1.00 88.06 151 VAL A CA 1
ATOM 1255 C C . VAL A 1 151 ? 15.113 -23.447 17.061 1.00 88.06 151 VAL A C 1
ATOM 1257 O O . VAL A 1 151 ? 13.970 -23.876 17.221 1.00 88.06 151 VAL A O 1
ATOM 1260 N N . SER A 1 152 ? 16.167 -24.245 16.883 1.00 86.81 152 SER A N 1
ATOM 1261 C CA . SER A 1 152 ? 16.146 -25.714 16.923 1.00 86.81 152 SER A CA 1
ATOM 1262 C C . SER A 1 152 ? 15.591 -26.267 18.242 1.00 86.81 152 SER A C 1
ATOM 1264 O O . SER A 1 152 ? 14.925 -27.296 18.226 1.00 86.81 152 SER A O 1
ATOM 1266 N N . ASN A 1 153 ? 15.764 -25.553 19.362 1.00 88.69 153 ASN A N 1
ATOM 1267 C CA . ASN A 1 153 ? 15.352 -25.994 20.702 1.00 88.69 153 ASN A CA 1
ATOM 1268 C C . ASN A 1 153 ? 13.873 -25.703 21.031 1.00 88.69 153 ASN A C 1
ATOM 1270 O O . ASN A 1 153 ? 13.408 -25.988 22.139 1.00 88.69 153 ASN A O 1
ATOM 1274 N N . LEU A 1 154 ? 13.101 -25.111 20.110 1.00 89.06 154 LEU A N 1
ATOM 1275 C CA . LEU A 1 154 ? 11.684 -24.796 20.340 1.00 89.06 154 LEU A CA 1
ATOM 1276 C C . LEU A 1 154 ? 10.835 -26.013 20.761 1.00 89.06 154 LEU A C 1
ATOM 1278 O O . LEU A 1 154 ? 10.048 -25.871 21.706 1.00 89.06 154 LEU A O 1
ATOM 1282 N N . PRO A 1 155 ? 10.949 -27.198 20.124 1.00 90.31 155 PRO A N 1
ATOM 1283 C CA . PRO A 1 155 ? 10.204 -28.380 20.549 1.00 90.31 155 PRO A CA 1
ATOM 1284 C C . PRO A 1 155 ? 10.548 -28.803 21.982 1.00 90.31 155 PRO A C 1
ATOM 1286 O O . PRO A 1 155 ? 9.650 -29.167 22.743 1.00 90.31 155 PRO A O 1
ATOM 1289 N N . GLU A 1 156 ? 11.819 -28.733 22.369 1.00 91.94 156 GLU A N 1
ATOM 1290 C CA . GLU A 1 156 ? 12.331 -29.092 23.695 1.00 91.94 156 GLU A CA 1
ATOM 1291 C C . GLU A 1 156 ? 11.796 -28.134 24.760 1.00 91.94 156 GLU A C 1
ATOM 1293 O O . GLU A 1 156 ? 11.257 -28.593 25.768 1.00 91.94 156 GLU A O 1
ATOM 1298 N N . ILE A 1 157 ? 11.820 -26.825 24.493 1.00 91.81 157 ILE A N 1
ATOM 1299 C CA . ILE A 1 157 ? 11.247 -25.791 25.372 1.00 91.81 157 ILE A CA 1
ATOM 1300 C C . ILE A 1 157 ? 9.745 -26.043 25.597 1.00 91.81 157 ILE A C 1
ATOM 1302 O O . ILE A 1 157 ? 9.236 -25.939 26.716 1.00 91.81 157 ILE A O 1
ATOM 1306 N N . ILE A 1 158 ? 9.003 -26.416 24.549 1.00 91.94 158 ILE A N 1
ATOM 1307 C CA . ILE A 1 158 ? 7.566 -26.714 24.668 1.00 91.94 158 ILE A CA 1
ATOM 1308 C C . ILE A 1 158 ? 7.326 -28.006 25.466 1.00 91.94 158 ILE A C 1
ATOM 1310 O O . ILE A 1 158 ? 6.427 -28.044 26.315 1.00 91.94 158 ILE A O 1
ATOM 1314 N N . LYS A 1 159 ? 8.130 -29.054 25.238 1.00 92.44 159 LYS A N 1
ATOM 1315 C CA . LYS A 1 159 ? 8.069 -30.307 26.012 1.00 92.44 159 LYS A CA 1
ATOM 1316 C C . LYS A 1 159 ? 8.373 -30.059 27.490 1.00 92.44 159 LYS A C 1
ATOM 1318 O O . LYS A 1 159 ? 7.700 -30.633 28.346 1.00 92.44 159 LYS A O 1
ATOM 1323 N N . GLU A 1 160 ? 9.333 -29.189 27.802 1.00 93.19 160 GLU A N 1
ATOM 1324 C CA . GLU A 1 160 ? 9.651 -28.790 29.175 1.00 93.19 160 GLU A CA 1
ATOM 1325 C C . GLU A 1 160 ? 8.449 -28.116 29.850 1.00 93.19 160 GLU A C 1
ATOM 1327 O O . GLU A 1 160 ? 8.036 -28.525 30.939 1.00 93.19 160 GLU A O 1
ATOM 1332 N N . PHE A 1 161 ? 7.806 -27.158 29.174 1.00 92.38 161 PHE A N 1
ATOM 1333 C CA . PHE A 1 161 ? 6.583 -26.536 29.683 1.00 92.38 161 PHE A CA 1
ATOM 1334 C C . PHE A 1 161 ? 5.490 -27.573 29.975 1.00 92.38 161 PHE A C 1
ATOM 1336 O O . PHE A 1 161 ? 4.838 -27.504 31.022 1.00 92.38 161 PHE A O 1
ATOM 1343 N N . GLN A 1 162 ? 5.289 -28.536 29.069 1.00 91.00 162 GLN A N 1
ATOM 1344 C CA . GLN A 1 162 ? 4.291 -29.593 29.230 1.00 91.00 162 GLN A CA 1
ATOM 1345 C C . GLN A 1 162 ? 4.636 -30.542 30.385 1.00 91.00 162 GLN A C 1
ATOM 1347 O O . GLN A 1 162 ? 3.744 -30.918 31.145 1.00 91.00 162 GLN A O 1
ATOM 1352 N N . LYS A 1 163 ? 5.917 -30.875 30.578 1.00 91.44 163 LYS A N 1
ATOM 1353 C CA . LYS A 1 163 ? 6.394 -31.651 31.733 1.00 91.44 163 LYS A CA 1
ATOM 1354 C C . LYS A 1 163 ? 6.104 -30.926 33.049 1.00 91.44 163 LYS A C 1
ATOM 1356 O O . LYS A 1 163 ? 5.634 -31.550 33.996 1.00 91.44 163 LYS A O 1
ATOM 1361 N N . ASN A 1 164 ? 6.308 -29.610 33.078 1.00 91.06 164 ASN A N 1
ATOM 1362 C CA . ASN A 1 164 ? 6.012 -28.763 34.237 1.00 91.06 164 ASN A CA 1
ATOM 1363 C C . ASN A 1 164 ? 4.497 -28.528 34.430 1.00 91.06 164 ASN A C 1
ATOM 1365 O O . ASN A 1 164 ? 4.064 -28.099 35.497 1.00 91.06 164 ASN A O 1
ATOM 1369 N N . ASN A 1 165 ? 3.673 -28.821 33.416 1.00 89.44 165 ASN A N 1
ATOM 1370 C CA . ASN A 1 165 ? 2.223 -28.611 33.417 1.00 89.44 165 ASN A CA 1
ATOM 1371 C C . ASN A 1 165 ? 1.473 -29.829 32.836 1.00 89.44 165 ASN A C 1
ATOM 1373 O O . ASN A 1 165 ? 0.770 -29.689 31.832 1.00 89.44 165 ASN A O 1
ATOM 1377 N N . PRO A 1 166 ? 1.531 -31.014 33.471 1.00 81.81 166 PRO A N 1
ATOM 1378 C CA . PRO A 1 166 ? 1.059 -32.270 32.872 1.00 81.81 166 PRO A CA 1
ATOM 1379 C C . PRO A 1 166 ? -0.444 -32.288 32.545 1.00 81.81 166 PRO A C 1
ATOM 1381 O O . PRO A 1 166 ? -0.888 -33.044 31.686 1.00 81.81 166 PRO A O 1
ATOM 1384 N N . LYS A 1 167 ? -1.244 -31.426 33.190 1.00 84.56 167 LYS A N 1
ATOM 1385 C CA . LYS A 1 167 ? -2.682 -31.264 32.907 1.00 84.56 167 LYS A CA 1
ATOM 1386 C C . LYS A 1 167 ? -2.976 -30.469 31.624 1.00 84.56 167 LYS A C 1
ATOM 1388 O O . LYS A 1 167 ? -4.120 -30.452 31.180 1.00 84.56 167 LYS A O 1
ATOM 1393 N N . LYS A 1 168 ? -1.987 -29.787 31.038 1.00 80.19 168 LYS A N 1
ATOM 1394 C CA . LYS A 1 168 ? -2.134 -28.986 29.814 1.00 80.19 168 LYS A CA 1
ATOM 1395 C C . LYS A 1 168 ? -1.530 -29.747 28.637 1.00 80.19 168 LYS A C 1
ATOM 1397 O O . LYS A 1 168 ? -0.315 -29.793 28.482 1.00 80.19 168 LYS A O 1
ATOM 1402 N N . LYS A 1 169 ? -2.379 -30.331 27.789 1.00 81.06 169 LYS A N 1
ATOM 1403 C CA . LYS A 1 169 ? -1.941 -30.909 26.512 1.00 81.06 169 LYS A CA 1
ATOM 1404 C C . LYS A 1 169 ? -1.613 -29.768 25.546 1.00 81.06 169 LYS A C 1
ATOM 1406 O O . LYS A 1 169 ? -2.460 -28.905 25.328 1.00 81.06 169 LYS A O 1
ATOM 1411 N N . VAL A 1 170 ? -0.401 -29.757 24.997 1.00 84.12 170 VAL A N 1
ATOM 1412 C CA . VAL A 1 170 ? 0.064 -28.711 24.077 1.00 84.12 170 VAL A CA 1
ATOM 1413 C C . VAL A 1 170 ? 0.349 -29.331 22.714 1.00 84.12 170 VAL A C 1
ATOM 1415 O O . VAL A 1 170 ? 1.062 -30.325 22.620 1.00 84.12 170 VAL A O 1
ATOM 1418 N N . ASP A 1 171 ? -0.218 -28.747 21.662 1.00 88.12 171 ASP A N 1
ATOM 1419 C CA . ASP A 1 171 ? 0.183 -29.032 20.285 1.00 88.12 171 ASP A CA 1
ATOM 1420 C C . ASP A 1 171 ? 1.463 -28.245 19.978 1.00 88.12 171 ASP A C 1
ATOM 1422 O O . ASP A 1 171 ? 1.439 -27.013 19.935 1.00 88.12 171 ASP A O 1
ATOM 1426 N N . ILE A 1 172 ? 2.585 -28.950 19.813 1.00 84.81 172 ILE A N 1
ATOM 1427 C CA . ILE A 1 172 ? 3.904 -28.344 19.585 1.00 84.81 172 ILE A CA 1
ATOM 1428 C C . ILE A 1 172 ? 3.904 -27.553 18.274 1.00 84.81 172 ILE A C 1
ATOM 1430 O O . ILE A 1 172 ? 4.228 -26.364 18.270 1.00 84.81 172 ILE A O 1
ATOM 1434 N N . THR A 1 173 ? 3.502 -28.187 17.170 1.00 84.50 173 THR A N 1
ATOM 1435 C CA . THR A 1 173 ? 3.537 -27.581 15.834 1.00 84.50 173 THR A CA 1
ATOM 1436 C C . THR A 1 173 ? 2.565 -26.410 15.740 1.00 84.50 173 THR A C 1
ATOM 1438 O O . THR A 1 173 ? 2.945 -25.335 15.268 1.00 84.50 173 THR A O 1
ATOM 1441 N N . GLY A 1 174 ? 1.342 -26.571 16.255 1.00 84.88 174 GLY A N 1
ATOM 1442 C CA . GLY A 1 174 ? 0.375 -25.476 16.353 1.00 84.88 174 GLY A CA 1
ATOM 1443 C C . GLY A 1 174 ? 0.902 -24.307 17.188 1.00 84.88 174 GLY A C 1
ATOM 1444 O O . GLY A 1 174 ? 0.817 -23.157 16.766 1.00 84.88 174 GLY A O 1
ATOM 1445 N N . THR A 1 175 ? 1.545 -24.584 18.327 1.00 86.38 175 THR A N 1
ATOM 1446 C CA . THR A 1 175 ? 2.103 -23.543 19.208 1.00 86.38 175 THR A CA 1
ATOM 1447 C C . THR A 1 175 ? 3.217 -22.744 18.538 1.00 86.38 175 THR A C 1
ATOM 1449 O O . THR A 1 175 ? 3.226 -21.518 18.668 1.00 86.38 175 THR A O 1
ATOM 1452 N N . ILE A 1 176 ? 4.130 -23.407 17.821 1.00 85.31 176 ILE A N 1
ATOM 1453 C CA . ILE A 1 176 ? 5.211 -22.751 17.066 1.00 85.31 176 ILE A CA 1
ATOM 1454 C C . ILE A 1 176 ? 4.613 -21.827 15.999 1.00 85.31 176 ILE A C 1
ATOM 1456 O O . ILE A 1 176 ? 4.903 -20.629 15.973 1.00 85.31 176 ILE A O 1
ATOM 1460 N N . ASN A 1 177 ? 3.695 -22.353 15.184 1.00 82.00 177 ASN A N 1
ATOM 1461 C CA . ASN A 1 177 ? 3.044 -21.592 14.116 1.00 82.00 177 ASN A CA 1
ATOM 1462 C C . ASN A 1 177 ? 2.224 -20.403 14.640 1.00 82.00 177 ASN A C 1
ATOM 1464 O O . ASN A 1 177 ? 2.167 -19.344 14.002 1.00 82.00 177 ASN A O 1
ATOM 1468 N N . ASP A 1 178 ? 1.597 -20.563 15.802 1.00 84.25 178 ASP A N 1
ATOM 1469 C CA . ASP A 1 178 ? 0.785 -19.532 16.436 1.00 84.25 178 ASP A CA 1
ATOM 1470 C C . ASP A 1 178 ? 1.608 -18.496 17.214 1.00 84.25 178 ASP A C 1
ATOM 1472 O O . ASP A 1 178 ? 1.082 -17.433 17.566 1.00 84.25 178 ASP A O 1
ATOM 1476 N N . PHE A 1 179 ? 2.869 -18.787 17.543 1.00 86.12 179 PHE A N 1
ATOM 1477 C CA . PHE A 1 179 ? 3.724 -17.872 18.302 1.00 86.12 179 PHE A CA 1
ATOM 1478 C C . PHE A 1 179 ? 4.026 -16.604 17.498 1.00 86.12 179 PHE A C 1
ATOM 1480 O O . PHE A 1 179 ? 3.942 -15.495 18.027 1.00 86.12 179 PHE A O 1
ATOM 1487 N N . HIS A 1 180 ? 4.287 -16.763 16.200 1.00 85.25 180 HIS A N 1
ATOM 1488 C CA . HIS A 1 180 ? 4.536 -15.669 15.262 1.00 85.25 180 HIS A CA 1
ATOM 1489 C C . HIS A 1 180 ? 3.280 -15.264 14.459 1.00 85.25 180 HIS A C 1
ATOM 1491 O O . HIS A 1 180 ? 3.395 -14.680 13.383 1.00 85.25 180 HIS A O 1
ATOM 1497 N N . ALA A 1 181 ? 2.064 -15.597 14.915 1.00 84.12 181 ALA A N 1
ATOM 1498 C CA . ALA A 1 181 ? 0.831 -15.291 14.172 1.00 84.12 181 ALA A CA 1
ATOM 1499 C C . ALA A 1 181 ? 0.623 -13.783 13.943 1.00 84.12 181 ALA A C 1
ATOM 1501 O O . ALA A 1 181 ? 0.169 -13.390 12.870 1.00 84.12 181 ALA A O 1
ATOM 1502 N N . SER A 1 182 ? 1.023 -12.940 14.905 1.00 83.31 182 SER A N 1
ATOM 1503 C CA . SER A 1 182 ? 0.985 -11.482 14.745 1.00 83.31 182 SER A CA 1
ATOM 1504 C C . SER A 1 182 ? 1.815 -11.038 13.539 1.00 83.31 182 SER A C 1
ATOM 1506 O O . SER A 1 182 ? 1.311 -10.342 12.678 1.00 83.31 182 SER A O 1
ATOM 1508 N N . LEU A 1 183 ? 3.042 -11.539 13.355 1.00 87.62 183 LEU A N 1
ATOM 1509 C CA . LEU A 1 183 ? 3.841 -11.191 12.171 1.00 87.62 183 LEU A CA 1
ATOM 1510 C C . LEU A 1 183 ? 3.050 -11.379 10.859 1.00 87.62 183 LEU A C 1
ATOM 1512 O O . LEU A 1 183 ? 3.035 -10.477 10.027 1.00 87.62 183 LEU A O 1
ATOM 1516 N N . ARG A 1 184 ? 2.342 -12.503 10.697 1.00 83.88 184 ARG A N 1
ATOM 1517 C CA . ARG A 1 184 ? 1.514 -12.776 9.509 1.00 83.88 184 ARG A CA 1
ATOM 1518 C C . ARG A 1 184 ? 0.322 -11.820 9.396 1.00 83.88 184 ARG A C 1
ATOM 1520 O O . ARG A 1 184 ? 0.023 -11.347 8.302 1.00 83.88 184 ARG A O 1
ATOM 1527 N N . ASN A 1 185 ? -0.353 -11.549 10.510 1.00 85.12 185 ASN A N 1
ATOM 1528 C CA . ASN A 1 185 ? -1.560 -10.727 10.552 1.00 85.12 185 ASN A CA 1
ATOM 1529 C C . ASN A 1 185 ? -1.271 -9.273 10.164 1.00 85.12 185 ASN A C 1
ATOM 1531 O O . ASN A 1 185 ? -1.936 -8.748 9.270 1.00 85.12 185 ASN A O 1
ATOM 1535 N N . GLU A 1 186 ? -0.264 -8.632 10.763 1.00 88.00 186 GLU A N 1
ATOM 1536 C CA . GLU A 1 186 ? 0.049 -7.239 10.417 1.00 88.00 186 GLU A CA 1
ATOM 1537 C C . GLU A 1 186 ? 0.604 -7.101 8.996 1.00 88.00 186 GLU A C 1
ATOM 1539 O O . GLU A 1 186 ? 0.281 -6.122 8.326 1.00 88.00 186 GLU A O 1
ATOM 1544 N N . ARG A 1 187 ? 1.320 -8.103 8.469 1.00 88.25 187 ARG A N 1
ATOM 1545 C CA . ARG A 1 187 ? 1.689 -8.111 7.046 1.00 88.25 187 ARG A CA 1
ATOM 1546 C C . ARG A 1 187 ? 0.463 -8.112 6.143 1.00 88.25 187 ARG A C 1
ATOM 1548 O O . ARG A 1 187 ? 0.444 -7.382 5.162 1.00 88.25 187 ARG A O 1
ATOM 1555 N N . GLN A 1 188 ? -0.554 -8.916 6.457 1.00 87.31 188 GLN A N 1
ATOM 1556 C CA . GLN A 1 188 ? -1.786 -8.963 5.666 1.00 87.31 188 GLN A CA 1
ATOM 1557 C C . GLN A 1 188 ? -2.537 -7.630 5.706 1.00 87.31 188 GLN A C 1
ATOM 1559 O O . GLN A 1 188 ? -3.028 -7.191 4.672 1.00 87.31 188 GLN A O 1
ATOM 1564 N N . ILE A 1 189 ? -2.591 -6.959 6.863 1.00 89.62 189 ILE A N 1
ATOM 1565 C CA . ILE A 1 189 ? -3.137 -5.593 6.945 1.00 89.62 189 ILE A CA 1
ATOM 1566 C C . ILE A 1 189 ? -2.350 -4.670 6.008 1.00 89.62 189 ILE A C 1
ATOM 1568 O O . ILE A 1 189 ? -2.934 -3.997 5.167 1.00 89.62 189 ILE A O 1
ATOM 1572 N N . LEU A 1 190 ? -1.023 -4.674 6.110 1.00 92.50 190 LEU A N 1
ATOM 1573 C CA . LEU A 1 190 ? -0.155 -3.810 5.313 1.00 92.50 190 LEU A CA 1
ATOM 1574 C C . LEU A 1 190 ? -0.169 -4.149 3.812 1.00 92.50 190 LEU A C 1
ATOM 1576 O O . LEU A 1 190 ? 0.034 -3.256 2.996 1.00 92.50 190 LEU A O 1
ATOM 1580 N N . PHE A 1 191 ? -0.471 -5.392 3.437 1.00 91.38 191 PHE A N 1
ATOM 1581 C CA . PHE A 1 191 ? -0.765 -5.789 2.059 1.00 91.38 191 PHE A CA 1
ATOM 1582 C C . PHE A 1 191 ? -2.051 -5.128 1.546 1.00 91.38 191 PHE A C 1
ATOM 1584 O O . PHE A 1 191 ? -2.037 -4.505 0.487 1.00 91.38 191 PHE A O 1
ATOM 1591 N N . TYR A 1 192 ? -3.148 -5.181 2.312 1.00 91.38 192 TYR A N 1
ATOM 1592 C CA . TYR A 1 192 ? -4.400 -4.524 1.912 1.00 91.38 192 TYR A CA 1
ATOM 1593 C C . TYR A 1 192 ? -4.250 -3.006 1.793 1.00 91.38 192 TYR A C 1
ATOM 1595 O O . TYR A 1 192 ? -4.776 -2.422 0.853 1.00 91.38 192 TYR A O 1
ATOM 1603 N N . TYR A 1 193 ? -3.456 -2.393 2.672 1.00 93.62 193 TYR A N 1
ATOM 1604 C CA . TYR A 1 193 ? -3.106 -0.969 2.622 1.00 93.62 193 TYR A CA 1
ATOM 1605 C C . TYR A 1 193 ? -1.990 -0.643 1.609 1.00 93.62 193 TYR A C 1
ATOM 1607 O O . TYR A 1 193 ? -1.456 0.464 1.609 1.00 93.62 193 TYR A O 1
ATOM 1615 N N . GLY A 1 194 ? -1.577 -1.609 0.783 1.00 94.38 194 GLY A N 1
ATOM 1616 C CA . GLY A 1 194 ? -0.686 -1.375 -0.347 1.00 94.38 194 GLY A CA 1
ATOM 1617 C C . GLY A 1 194 ? 0.776 -1.110 0.009 1.00 94.38 194 GLY A C 1
ATOM 1618 O O . GLY A 1 194 ? 1.495 -0.617 -0.849 1.00 94.38 194 GLY A O 1
ATOM 1619 N N . TYR A 1 195 ? 1.250 -1.419 1.223 1.00 95.50 195 TYR A N 1
ATOM 1620 C CA . TYR A 1 195 ? 2.670 -1.310 1.619 1.00 95.50 195 TYR A CA 1
ATOM 1621 C C . TYR A 1 195 ? 3.506 -2.506 1.150 1.00 95.50 195 TYR A C 1
ATOM 1623 O O . TYR A 1 195 ? 4.695 -2.372 0.851 1.00 95.50 195 TYR A O 1
ATOM 1631 N N . PHE A 1 196 ? 2.879 -3.679 1.090 1.00 92.56 196 PHE A N 1
ATOM 1632 C CA . PHE A 1 196 ? 3.470 -4.902 0.562 1.00 92.56 196 PHE A CA 1
ATOM 1633 C C . PHE A 1 196 ? 2.642 -5.406 -0.604 1.00 92.56 196 PHE A C 1
ATOM 1635 O O . PHE A 1 196 ? 1.428 -5.214 -0.641 1.00 92.56 196 PHE A O 1
ATOM 1642 N N . HIS A 1 197 ? 3.298 -6.103 -1.519 1.00 91.00 197 HIS A N 1
ATOM 1643 C CA . HIS A 1 197 ? 2.613 -6.872 -2.538 1.00 91.00 197 HIS A CA 1
ATOM 1644 C C . HIS A 1 197 ? 3.188 -8.287 -2.589 1.00 91.00 197 HIS A C 1
ATOM 1646 O O . HIS A 1 197 ? 4.396 -8.505 -2.450 1.00 91.00 197 HIS A O 1
ATOM 1652 N N . SER A 1 198 ? 2.299 -9.244 -2.807 1.00 85.81 198 SER A N 1
ATOM 1653 C CA . SER A 1 198 ? 2.587 -10.660 -2.961 1.00 85.81 198 SER A CA 1
ATOM 1654 C C . SER A 1 198 ? 1.511 -11.284 -3.845 1.00 85.81 198 SER A C 1
ATOM 1656 O O . SER A 1 198 ? 0.374 -10.811 -3.881 1.00 85.81 198 SER A O 1
ATOM 1658 N N . ARG A 1 199 ? 1.860 -12.355 -4.566 1.00 78.56 199 ARG A N 1
ATOM 1659 C CA . ARG A 1 199 ? 0.892 -13.100 -5.387 1.00 78.56 199 ARG A CA 1
ATOM 1660 C C . ARG A 1 199 ? -0.217 -13.721 -4.534 1.00 78.56 199 ARG A C 1
ATOM 1662 O O . ARG A 1 199 ? -1.394 -13.630 -4.874 1.00 78.56 199 ARG A O 1
ATOM 1669 N N . ASN A 1 200 ? 0.182 -14.291 -3.397 1.00 70.69 200 ASN A N 1
ATOM 1670 C CA . ASN A 1 200 ? -0.705 -14.921 -2.425 1.00 70.69 200 ASN A CA 1
ATOM 1671 C C . ASN A 1 200 ? -0.771 -14.081 -1.148 1.00 70.69 200 ASN A C 1
ATOM 1673 O O . ASN A 1 200 ? 0.202 -13.430 -0.776 1.00 70.69 200 ASN A O 1
ATOM 1677 N N . ASN A 1 201 ? -1.873 -14.173 -0.399 1.00 59.72 201 ASN A N 1
ATOM 1678 C CA . ASN A 1 201 ? -2.073 -13.460 0.876 1.00 59.72 201 ASN A CA 1
ATOM 1679 C C . ASN A 1 201 ? -1.169 -13.979 2.026 1.00 59.72 201 ASN A C 1
ATOM 1681 O O . ASN A 1 201 ? -1.450 -13.751 3.209 1.00 59.72 201 ASN A O 1
ATOM 1685 N N . GLY A 1 202 ? -0.109 -14.729 1.706 1.00 51.03 202 GLY A N 1
ATOM 1686 C CA . GLY A 1 202 ? 0.853 -15.261 2.665 1.00 51.03 202 GLY A CA 1
ATOM 1687 C C . GLY A 1 202 ? 0.284 -16.333 3.601 1.00 51.03 202 GLY A C 1
ATOM 1688 O O . GLY A 1 202 ? 0.674 -16.404 4.768 1.00 51.03 202 GLY A O 1
ATOM 1689 N N . ALA A 1 203 ? -0.684 -17.117 3.121 1.00 46.00 203 ALA A N 1
ATOM 1690 C CA . ALA A 1 203 ? -1.216 -18.299 3.794 1.00 46.00 203 ALA A CA 1
ATOM 1691 C C . ALA A 1 203 ? -0.800 -19.554 3.008 1.00 46.00 203 ALA A C 1
ATOM 1693 O O . ALA A 1 203 ? -1.044 -19.608 1.810 1.00 46.00 203 ALA A O 1
ATOM 1694 N N . GLY A 1 204 ? -0.200 -20.545 3.679 1.00 47.94 204 GLY A N 1
ATOM 1695 C CA . GLY A 1 204 ? 0.224 -21.812 3.065 1.00 47.94 204 GLY A CA 1
ATOM 1696 C C . GLY A 1 204 ? 1.735 -22.065 3.126 1.00 47.94 204 GLY A C 1
ATOM 1697 O O . GLY A 1 204 ? 2.452 -21.385 3.859 1.00 47.94 204 GLY A O 1
ATOM 1698 N N . ASN A 1 205 ? 2.187 -23.069 2.366 1.00 39.97 205 ASN A N 1
ATOM 1699 C CA . ASN A 1 205 ? 3.583 -23.526 2.286 1.00 39.97 205 ASN A CA 1
ATOM 1700 C C . ASN A 1 205 ? 4.395 -22.829 1.175 1.00 39.97 205 ASN A C 1
ATOM 1702 O O . ASN A 1 205 ? 5.536 -23.213 0.920 1.00 39.97 205 ASN A O 1
ATOM 1706 N N . ASP A 1 206 ? 3.823 -21.829 0.506 1.00 47.69 206 ASP A N 1
ATOM 1707 C CA . ASP A 1 206 ? 4.471 -21.180 -0.630 1.00 47.69 206 ASP A CA 1
ATOM 1708 C C . ASP A 1 206 ? 5.620 -20.289 -0.154 1.00 47.69 206 ASP A C 1
ATOM 1710 O O . ASP A 1 206 ? 5.471 -19.463 0.751 1.00 47.69 206 ASP A O 1
ATOM 1714 N N . ASN A 1 207 ? 6.787 -20.456 -0.777 1.00 52.34 207 ASN A N 1
ATOM 1715 C CA . ASN A 1 207 ? 7.918 -19.562 -0.570 1.00 52.34 207 ASN A CA 1
ATOM 1716 C C . ASN A 1 207 ? 7.544 -18.186 -1.130 1.00 52.34 207 ASN A C 1
ATOM 1718 O O . ASN A 1 207 ? 7.451 -17.994 -2.336 1.00 52.34 207 ASN A O 1
ATOM 1722 N N . GLU A 1 208 ? 7.249 -17.256 -0.232 1.00 60.72 208 GLU A N 1
ATOM 1723 C CA . GLU A 1 208 ? 6.553 -16.017 -0.556 1.00 60.72 208 GLU A CA 1
ATOM 1724 C C . GLU A 1 208 ? 7.446 -15.046 -1.345 1.00 60.72 208 GLU A C 1
ATOM 1726 O O . GLU A 1 208 ? 8.349 -14.423 -0.781 1.00 60.72 208 GLU A O 1
ATOM 1731 N N . PHE A 1 209 ? 7.180 -14.881 -2.645 1.00 66.56 209 PHE A N 1
ATOM 1732 C CA . PHE A 1 209 ? 7.724 -13.765 -3.419 1.00 66.56 209 PHE A CA 1
ATOM 1733 C C . PHE A 1 209 ? 6.953 -12.484 -3.072 1.00 66.56 209 PHE A C 1
ATOM 1735 O O . PHE A 1 209 ? 5.978 -12.102 -3.728 1.00 66.56 209 PHE A O 1
ATOM 1742 N N . SER A 1 210 ? 7.381 -11.845 -1.985 1.00 82.38 210 SER A N 1
ATOM 1743 C CA . SER A 1 210 ? 6.832 -10.585 -1.484 1.00 82.38 210 SER A CA 1
ATOM 1744 C C . SER A 1 210 ? 7.847 -9.465 -1.655 1.00 82.38 210 SER A C 1
ATOM 1746 O O . SER A 1 210 ? 9.035 -9.649 -1.404 1.00 82.38 210 SER A O 1
ATOM 1748 N N . SER A 1 211 ? 7.381 -8.280 -2.033 1.00 89.12 211 SER A N 1
ATOM 1749 C CA . SER A 1 211 ? 8.231 -7.097 -2.163 1.00 89.12 211 SER A CA 1
ATOM 1750 C C . SER A 1 211 ? 7.582 -5.890 -1.501 1.00 89.12 211 SER A C 1
ATOM 1752 O O . SER A 1 211 ? 6.359 -5.834 -1.326 1.00 89.12 211 SER A O 1
ATOM 1754 N N . LEU A 1 212 ? 8.404 -4.893 -1.167 1.00 92.50 212 LEU A N 1
ATOM 1755 C CA . LEU A 1 212 ? 7.887 -3.559 -0.901 1.00 92.50 212 LEU A CA 1
ATOM 1756 C C . LEU A 1 212 ? 7.266 -3.007 -2.181 1.00 92.50 212 LEU A C 1
ATOM 1758 O O . LEU A 1 212 ? 7.746 -3.231 -3.296 1.00 92.50 212 LEU A O 1
ATOM 1762 N N . THR A 1 213 ? 6.178 -2.285 -2.000 1.00 93.94 213 THR A N 1
ATOM 1763 C CA . THR A 1 213 ? 5.572 -1.458 -3.038 1.00 93.94 213 THR A CA 1
ATOM 1764 C C . THR A 1 213 ? 6.218 -0.068 -3.021 1.00 93.94 213 THR A C 1
ATOM 1766 O O . THR A 1 213 ? 6.959 0.233 -2.081 1.00 93.94 213 THR A O 1
ATOM 1769 N N . PRO A 1 214 ? 5.920 0.830 -3.976 1.00 92.88 214 PRO A N 1
ATOM 1770 C CA . PRO A 1 214 ? 6.372 2.220 -3.887 1.00 92.88 214 PRO A CA 1
ATOM 1771 C C . PRO A 1 214 ? 5.967 2.891 -2.561 1.00 92.88 214 PRO A C 1
ATOM 1773 O O . PRO A 1 214 ? 6.763 3.586 -1.935 1.00 92.88 214 PRO A O 1
ATOM 1776 N N . ILE A 1 215 ? 4.761 2.605 -2.061 1.00 96.06 215 ILE A N 1
ATOM 1777 C CA . ILE A 1 215 ? 4.286 3.084 -0.754 1.00 96.06 215 ILE A CA 1
ATOM 1778 C C . ILE A 1 215 ? 5.124 2.512 0.387 1.00 96.06 215 ILE A C 1
ATOM 1780 O O . ILE A 1 215 ? 5.538 3.260 1.274 1.00 96.06 215 ILE A O 1
ATOM 1784 N N . GLY A 1 216 ? 5.415 1.209 0.354 1.00 96.00 216 GLY A N 1
ATOM 1785 C CA . GLY A 1 216 ? 6.290 0.553 1.322 1.00 96.00 216 GLY A CA 1
ATOM 1786 C C . GLY A 1 216 ? 7.700 1.145 1.348 1.00 96.00 216 GLY A C 1
ATOM 1787 O O . GLY A 1 216 ? 8.231 1.423 2.422 1.00 96.00 216 GLY A O 1
ATOM 1788 N N . GLU A 1 217 ? 8.290 1.399 0.180 1.00 93.94 217 GLU A N 1
ATOM 1789 C CA . GLU A 1 217 ? 9.635 1.973 0.043 1.00 93.94 217 GLU A CA 1
ATOM 1790 C C . GLU A 1 217 ? 9.732 3.379 0.646 1.00 93.94 217 GLU A C 1
ATOM 1792 O O . GLU A 1 217 ? 10.666 3.671 1.402 1.00 93.94 217 GLU A O 1
ATOM 1797 N N . ILE A 1 218 ? 8.750 4.242 0.367 1.00 95.56 218 ILE A N 1
ATOM 1798 C CA . ILE A 1 218 ? 8.704 5.588 0.953 1.00 95.56 218 ILE A CA 1
ATOM 1799 C C . ILE A 1 218 ? 8.471 5.485 2.463 1.00 95.56 218 ILE A C 1
ATOM 1801 O O . ILE A 1 218 ? 9.145 6.156 3.244 1.00 95.56 218 ILE A O 1
ATOM 1805 N N . ALA A 1 219 ? 7.588 4.587 2.901 1.00 97.44 219 ALA A N 1
ATOM 1806 C CA . ALA A 1 219 ? 7.267 4.378 4.307 1.00 97.44 219 ALA A CA 1
ATOM 1807 C C . ALA A 1 219 ? 8.455 3.884 5.153 1.00 97.44 219 ALA A C 1
ATOM 1809 O O . ALA A 1 219 ? 8.600 4.301 6.307 1.00 97.44 219 ALA A O 1
ATOM 1810 N N . VAL A 1 220 ? 9.345 3.049 4.601 1.00 96.81 220 VAL A N 1
ATOM 1811 C CA . VAL A 1 220 ? 10.597 2.627 5.266 1.00 96.81 220 VAL A CA 1
ATOM 1812 C C . VAL A 1 220 ? 11.494 3.827 5.576 1.00 96.81 220 VAL A C 1
ATOM 1814 O O . VAL A 1 220 ? 12.080 3.888 6.659 1.00 96.81 220 VAL A O 1
ATOM 1817 N N . LYS A 1 221 ? 11.553 4.820 4.685 1.00 95.62 221 LYS A N 1
ATOM 1818 C CA . LYS A 1 221 ? 12.441 5.989 4.813 1.00 95.62 221 LYS A CA 1
ATOM 1819 C C . LYS A 1 221 ? 11.786 7.194 5.497 1.00 95.62 221 LYS A C 1
ATOM 1821 O O . LYS A 1 221 ? 12.493 8.030 6.049 1.00 95.62 221 LYS A O 1
ATOM 1826 N N . ALA A 1 222 ? 10.456 7.242 5.517 1.00 97.25 222 ALA A N 1
ATOM 1827 C CA . ALA A 1 222 ? 9.661 8.335 6.067 1.00 97.25 222 ALA A CA 1
ATOM 1828 C C . ALA A 1 222 ? 10.005 8.673 7.528 1.00 97.25 222 ALA A C 1
ATOM 1830 O O . ALA A 1 222 ? 10.155 7.773 8.362 1.00 97.25 222 ALA A O 1
ATOM 1831 N N . ASN A 1 223 ? 10.074 9.962 7.851 1.00 97.44 223 ASN A N 1
ATOM 1832 C CA . ASN A 1 223 ? 10.042 10.440 9.232 1.00 97.44 223 ASN A CA 1
ATOM 1833 C C . ASN A 1 223 ? 8.617 10.318 9.830 1.00 97.44 223 ASN A C 1
ATOM 1835 O O . ASN A 1 223 ? 7.722 9.760 9.189 1.00 97.44 223 ASN A O 1
ATOM 1839 N N . SER A 1 224 ? 8.380 10.798 11.056 1.00 96.38 224 SER A N 1
ATOM 1840 C CA . SER A 1 224 ? 7.064 10.650 11.703 1.00 96.38 224 SER A CA 1
ATOM 1841 C C . SER A 1 224 ? 5.935 11.411 11.001 1.00 96.38 224 SER A C 1
ATOM 1843 O O . SER A 1 224 ? 4.855 10.847 10.819 1.00 96.38 224 SER A O 1
ATOM 1845 N N . LYS A 1 225 ? 6.172 12.649 10.549 1.00 95.81 225 LYS A N 1
ATOM 1846 C CA . LYS A 1 225 ? 5.172 13.450 9.821 1.00 95.81 225 LYS A CA 1
ATOM 1847 C C . LYS A 1 225 ? 4.872 12.845 8.454 1.00 95.81 225 LYS A C 1
ATOM 1849 O O . LYS A 1 225 ? 3.709 12.661 8.103 1.00 95.81 225 LYS A O 1
ATOM 1854 N N . GLU A 1 226 ? 5.909 12.465 7.713 1.00 97.62 226 GLU A N 1
ATOM 1855 C CA . GLU A 1 226 ? 5.775 11.797 6.416 1.00 97.62 226 GLU A CA 1
ATOM 1856 C C . GLU A 1 226 ? 4.982 10.497 6.540 1.00 97.62 226 GLU A C 1
ATOM 1858 O O . GLU A 1 226 ? 4.070 10.253 5.755 1.00 97.62 226 GLU A O 1
ATOM 1863 N N . PHE A 1 227 ? 5.285 9.674 7.545 1.00 97.69 227 PHE A N 1
ATOM 1864 C CA . PHE A 1 227 ? 4.615 8.392 7.730 1.00 97.69 227 PHE A CA 1
ATOM 1865 C C . PHE A 1 227 ? 3.127 8.561 8.068 1.00 97.69 227 PHE A C 1
ATOM 1867 O O . PHE A 1 227 ? 2.305 7.814 7.537 1.00 97.69 227 PHE A O 1
ATOM 1874 N N . SER A 1 228 ? 2.769 9.567 8.873 1.00 96.19 228 SER A N 1
ATOM 1875 C CA . SER A 1 228 ? 1.367 9.927 9.126 1.00 96.19 228 SER A CA 1
ATOM 1876 C C . SER A 1 228 ? 0.638 10.327 7.842 1.00 96.19 228 SER A C 1
ATOM 1878 O O . SER A 1 228 ? -0.461 9.840 7.590 1.00 96.19 228 SER A O 1
ATOM 1880 N N . ILE A 1 229 ? 1.263 11.134 6.980 1.00 97.88 229 ILE A N 1
ATOM 1881 C CA . ILE A 1 229 ? 0.673 11.525 5.690 1.00 97.88 229 ILE A CA 1
ATOM 1882 C C . ILE A 1 229 ? 0.518 10.330 4.741 1.00 97.88 229 ILE A C 1
ATOM 1884 O O . ILE A 1 229 ? -0.522 10.194 4.098 1.00 97.88 229 ILE A O 1
ATOM 1888 N N . ILE A 1 230 ? 1.504 9.429 4.677 1.00 98.12 230 ILE A N 1
ATOM 1889 C CA . ILE A 1 230 ? 1.410 8.196 3.877 1.00 98.12 230 ILE A CA 1
ATOM 1890 C C . ILE A 1 230 ? 0.274 7.299 4.396 1.00 98.12 230 ILE A C 1
ATOM 1892 O O . ILE A 1 230 ? -0.448 6.698 3.600 1.00 98.12 230 ILE A O 1
ATOM 1896 N N . TRP A 1 231 ? 0.088 7.224 5.716 1.00 97.31 231 TRP A N 1
ATOM 1897 C CA . TRP A 1 231 ? -0.992 6.450 6.327 1.00 97.31 231 TRP A CA 1
ATOM 1898 C C . TRP A 1 231 ? -2.378 7.015 5.984 1.00 97.31 231 TRP A C 1
ATOM 1900 O O . TRP A 1 231 ? -3.254 6.265 5.546 1.00 97.31 231 TRP A O 1
ATOM 1910 N N . GLU A 1 232 ? -2.575 8.333 6.099 1.00 98.00 232 GLU A N 1
ATOM 1911 C CA . GLU A 1 232 ? -3.823 8.987 5.676 1.00 98.00 232 GLU A CA 1
ATOM 1912 C C . GLU A 1 232 ? -4.079 8.823 4.173 1.00 98.00 232 GLU A C 1
ATOM 1914 O O . GLU A 1 232 ? -5.195 8.491 3.772 1.00 98.00 232 GLU A O 1
ATOM 1919 N N . HIS A 1 233 ? -3.036 8.959 3.347 1.00 98.12 233 HIS A N 1
ATOM 1920 C CA . HIS A 1 233 ? -3.107 8.711 1.907 1.00 98.12 233 HIS A CA 1
ATOM 1921 C C . HIS A 1 233 ? -3.658 7.312 1.601 1.00 98.12 233 HIS A C 1
ATOM 1923 O O . HIS A 1 233 ? -4.534 7.170 0.748 1.00 98.12 233 HIS A O 1
ATOM 1929 N N . GLN A 1 234 ? -3.190 6.274 2.304 1.00 97.62 234 GLN A N 1
ATOM 1930 C CA . GLN A 1 234 ? -3.711 4.920 2.105 1.00 97.62 234 GLN A CA 1
ATOM 1931 C C . GLN A 1 234 ? -5.145 4.757 2.602 1.00 97.62 234 GLN A C 1
ATOM 1933 O O . GLN A 1 234 ? -5.962 4.185 1.886 1.00 97.62 234 GLN A O 1
ATOM 1938 N N . LYS A 1 235 ? -5.497 5.304 3.772 1.00 96.88 235 LYS A N 1
ATOM 1939 C CA . LYS A 1 235 ? -6.876 5.230 4.287 1.00 96.88 235 LYS A CA 1
ATOM 1940 C C . LYS A 1 235 ? -7.898 5.864 3.344 1.00 96.88 235 LYS A C 1
ATOM 1942 O O . LYS A 1 235 ? -8.968 5.293 3.160 1.00 96.88 235 LYS A O 1
ATOM 1947 N N . ILE A 1 236 ? -7.573 7.007 2.738 1.00 97.69 236 ILE A N 1
ATOM 1948 C CA . ILE A 1 236 ? -8.441 7.687 1.761 1.00 97.69 236 ILE A CA 1
ATOM 1949 C C . ILE A 1 236 ? -8.673 6.818 0.519 1.00 97.69 236 ILE A C 1
ATOM 1951 O O . ILE A 1 236 ? -9.769 6.808 -0.039 1.00 97.69 236 ILE A O 1
ATOM 1955 N N . LYS A 1 237 ? -7.661 6.063 0.087 1.00 96.62 237 LYS A N 1
ATOM 1956 C CA . LYS A 1 237 ? -7.744 5.192 -1.093 1.00 96.62 237 LYS A CA 1
ATOM 1957 C C . LYS A 1 237 ? -8.483 3.876 -0.853 1.00 96.62 237 LYS A C 1
ATOM 1959 O O . LYS A 1 237 ? -8.810 3.181 -1.811 1.00 96.62 237 LYS A O 1
ATOM 1964 N N . MET A 1 238 ? -8.736 3.506 0.399 1.00 95.06 238 MET A N 1
ATOM 1965 C CA . MET A 1 238 ? -9.464 2.274 0.688 1.00 95.06 238 MET A CA 1
ATOM 1966 C C . MET A 1 238 ? -10.892 2.354 0.152 1.00 95.06 238 MET A C 1
ATOM 1968 O O . MET A 1 238 ? -11.560 3.377 0.282 1.00 95.06 238 MET A O 1
ATOM 1972 N N . VAL A 1 239 ? -11.365 1.234 -0.388 1.00 95.50 239 VAL A N 1
ATOM 1973 C CA . VAL A 1 239 ? -12.785 0.957 -0.631 1.00 95.50 239 VAL A CA 1
ATOM 1974 C C . VAL A 1 239 ? -13.243 -0.090 0.381 1.00 95.50 239 VAL A C 1
ATOM 1976 O O . VAL A 1 239 ? -12.422 -0.782 0.984 1.00 95.50 239 VAL A O 1
ATOM 1979 N N . SER A 1 240 ? -14.550 -0.205 0.596 1.00 94.12 240 SER A N 1
ATOM 1980 C CA . SER A 1 240 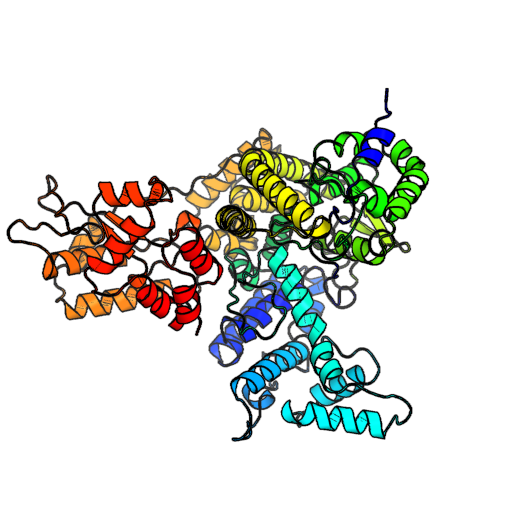? -15.097 -1.100 1.628 1.00 94.12 240 SER A CA 1
ATOM 1981 C C . SER A 1 240 ? -14.694 -2.565 1.450 1.00 94.12 240 SER A C 1
ATOM 1983 O O . SER A 1 240 ? -14.481 -3.240 2.457 1.00 94.12 240 SER A O 1
ATOM 1985 N N . GLN A 1 241 ? -14.526 -3.028 0.204 1.00 92.44 241 GLN A N 1
ATOM 1986 C CA . GLN A 1 241 ? -14.022 -4.363 -0.116 1.00 92.44 241 GLN A CA 1
ATOM 1987 C C . GLN A 1 241 ? -13.057 -4.357 -1.316 1.00 92.44 241 GLN A C 1
ATOM 1989 O O . GLN A 1 241 ? -13.460 -3.992 -2.420 1.00 92.44 241 GLN A O 1
ATOM 1994 N N . PRO A 1 242 ? -11.786 -4.768 -1.137 1.00 91.00 242 PRO A N 1
ATOM 1995 C CA . PRO A 1 242 ? -10.826 -4.866 -2.234 1.00 91.00 242 PRO A CA 1
ATOM 1996 C C . PRO A 1 242 ? -11.124 -6.078 -3.128 1.00 91.00 242 PRO A C 1
ATOM 1998 O O . PRO A 1 242 ? -11.625 -7.092 -2.650 1.00 91.00 242 PRO A O 1
ATOM 2001 N N . VAL A 1 243 ? -10.711 -6.043 -4.401 1.00 91.25 243 VAL A N 1
ATOM 2002 C CA . VAL A 1 243 ? -10.897 -7.157 -5.369 1.00 91.25 243 VAL A CA 1
ATOM 2003 C C . VAL A 1 243 ? -10.285 -8.483 -4.884 1.00 91.25 243 VAL A C 1
ATOM 2005 O O . VAL A 1 243 ? -10.695 -9.575 -5.282 1.00 91.25 243 VAL A O 1
ATOM 2008 N N . THR A 1 244 ? -9.294 -8.407 -3.997 1.00 87.44 244 THR A N 1
ATOM 2009 C CA . THR A 1 244 ? -8.593 -9.557 -3.418 1.00 87.44 244 THR A CA 1
ATOM 2010 C C . THR A 1 244 ? -9.302 -10.189 -2.213 1.00 87.44 244 THR A C 1
ATOM 2012 O O . THR A 1 244 ? -8.833 -11.220 -1.729 1.00 87.44 244 THR A O 1
ATOM 2015 N N . ILE A 1 245 ? -10.415 -9.622 -1.728 1.00 88.62 245 ILE A N 1
ATOM 2016 C CA . ILE A 1 245 ? -11.165 -10.146 -0.572 1.00 88.62 245 ILE A CA 1
ATOM 2017 C C . ILE A 1 245 ? -11.798 -11.511 -0.875 1.00 88.62 245 ILE A C 1
ATOM 2019 O O . ILE A 1 245 ? -12.175 -11.786 -2.011 1.00 88.62 245 ILE A O 1
ATOM 2023 N N . GLU A 1 246 ? -11.952 -12.362 0.138 1.00 88.25 246 GLU A N 1
ATOM 2024 C CA . GLU A 1 246 ? -12.614 -13.670 0.033 1.00 88.25 246 GLU A CA 1
ATOM 2025 C C . GLU A 1 246 ? -13.898 -13.717 0.871 1.00 88.25 246 GLU A C 1
ATOM 2027 O O . GLU A 1 246 ? -13.975 -13.082 1.923 1.00 88.25 246 GLU A O 1
ATOM 2032 N N . PHE A 1 247 ? -14.862 -14.549 0.459 1.00 90.00 247 PHE A N 1
ATOM 2033 C CA . PHE A 1 247 ? -16.178 -14.682 1.107 1.00 90.00 247 PHE A CA 1
ATOM 2034 C C . PHE A 1 247 ? -16.448 -16.083 1.692 1.00 90.00 247 PHE A C 1
ATOM 2036 O O . PHE A 1 247 ? -17.507 -16.655 1.455 1.00 90.00 247 PHE A O 1
ATOM 2043 N N . PRO A 1 248 ? -15.537 -16.704 2.461 1.00 87.56 248 PRO A N 1
ATOM 2044 C CA . PRO A 1 248 ? -15.673 -18.117 2.835 1.00 87.56 248 PRO A CA 1
ATOM 2045 C C . PRO A 1 248 ? -16.942 -18.441 3.648 1.00 87.56 248 PRO A C 1
ATOM 2047 O O . PRO A 1 248 ? -17.380 -19.589 3.671 1.00 87.56 248 PRO A O 1
ATOM 2050 N N . SER A 1 249 ? -17.527 -17.449 4.321 1.00 88.25 249 SER A N 1
ATOM 2051 C CA . SER A 1 249 ? -18.706 -17.577 5.183 1.00 88.25 249 SER A CA 1
ATOM 2052 C C . SER A 1 249 ? -20.012 -17.846 4.443 1.00 88.25 249 SER A C 1
ATOM 2054 O O . SER A 1 249 ? -20.889 -18.470 5.029 1.00 88.25 249 SER A O 1
ATOM 2056 N N . ILE A 1 250 ? -20.154 -17.414 3.187 1.00 91.44 250 ILE A N 1
ATOM 2057 C CA . ILE A 1 250 ? -21.432 -17.499 2.452 1.00 91.44 250 ILE A CA 1
ATOM 2058 C C . ILE A 1 250 ? -21.580 -18.792 1.646 1.00 91.44 250 ILE A C 1
ATOM 2060 O O . ILE A 1 250 ? -22.526 -18.946 0.873 1.00 91.44 250 ILE A O 1
ATOM 2064 N N . LYS A 1 251 ? -20.642 -19.731 1.788 1.00 89.44 251 LYS A N 1
ATOM 2065 C CA . LYS A 1 251 ? -20.696 -21.005 1.073 1.00 89.44 251 LYS A CA 1
ATOM 2066 C C . LYS A 1 251 ? -22.001 -21.736 1.410 1.00 89.44 251 LYS A C 1
ATOM 2068 O O . LYS A 1 251 ? -22.281 -21.985 2.580 1.00 89.44 251 LYS A O 1
ATOM 2073 N N . ASN A 1 252 ? -22.768 -22.104 0.383 1.00 83.81 252 ASN A N 1
ATOM 2074 C CA . ASN A 1 252 ? -24.100 -22.719 0.491 1.00 83.81 252 ASN A CA 1
ATOM 2075 C C . ASN A 1 252 ? -25.183 -21.833 1.153 1.00 83.81 252 ASN A C 1
ATOM 2077 O O . ASN A 1 252 ? -26.193 -22.351 1.630 1.00 83.81 252 ASN A O 1
ATOM 2081 N N . CYS A 1 253 ? -24.992 -20.512 1.205 1.00 85.88 253 CYS A N 1
ATOM 2082 C CA . CYS A 1 253 ? -26.019 -19.573 1.655 1.00 85.88 253 CYS A CA 1
ATOM 2083 C C . CYS A 1 253 ? -27.204 -19.549 0.674 1.00 85.88 253 CYS A C 1
ATOM 2085 O O . CYS A 1 253 ? -27.022 -19.265 -0.506 1.00 85.88 253 CYS A O 1
ATOM 2087 N N . GLN A 1 254 ? -28.422 -19.807 1.164 1.00 82.75 254 GLN A N 1
ATOM 2088 C CA . GLN A 1 254 ? -29.631 -19.855 0.324 1.00 82.75 254 GLN A CA 1
ATOM 2089 C C . GLN A 1 254 ? -30.241 -18.475 0.028 1.00 82.75 254 GLN A C 1
ATOM 2091 O O . GLN A 1 254 ? -30.912 -18.316 -0.985 1.00 82.75 254 GLN A O 1
ATOM 2096 N N . ASN A 1 255 ? -29.986 -17.478 0.880 1.00 84.25 255 ASN A N 1
ATOM 2097 C CA . ASN A 1 255 ? -30.566 -16.131 0.781 1.00 84.25 255 ASN A CA 1
ATOM 2098 C C . ASN A 1 255 ? -29.539 -15.081 0.320 1.00 84.25 255 ASN A C 1
ATOM 2100 O O . ASN A 1 255 ? -29.641 -13.908 0.666 1.00 84.25 255 ASN A O 1
ATOM 2104 N N . CYS A 1 256 ? -28.520 -15.500 -0.428 1.00 86.75 256 CYS A N 1
ATOM 2105 C CA . CYS A 1 256 ? -27.468 -14.625 -0.931 1.00 86.75 256 CYS A CA 1
ATOM 2106 C C . CYS A 1 256 ? -27.731 -14.274 -2.403 1.00 86.75 256 CYS A C 1
ATOM 2108 O O . CYS A 1 256 ? -27.958 -15.165 -3.216 1.00 86.75 256 CYS A O 1
ATOM 2110 N N . PHE A 1 257 ? -27.697 -12.981 -2.747 1.00 90.06 257 PHE A N 1
ATOM 2111 C CA . PHE A 1 257 ? -28.014 -12.490 -4.094 1.00 90.06 257 PHE A CA 1
ATOM 2112 C C . PHE A 1 257 ? -26.967 -11.474 -4.560 1.00 90.06 257 PHE A C 1
ATOM 2114 O O . PHE A 1 257 ? -26.839 -10.399 -3.971 1.00 90.06 257 PHE A O 1
ATOM 2121 N N . SER A 1 258 ? -26.231 -11.795 -5.627 1.00 92.31 258 SER A N 1
ATOM 2122 C CA . SER A 1 258 ? -25.175 -10.931 -6.180 1.00 92.31 258 SER A CA 1
ATOM 2123 C C . SER A 1 258 ? -25.698 -9.622 -6.791 1.00 92.31 258 SER A C 1
ATOM 2125 O O . SER A 1 258 ? -24.976 -8.626 -6.790 1.00 92.31 258 SER A O 1
ATOM 2127 N N . ASP A 1 259 ? -26.956 -9.566 -7.238 1.00 91.44 259 ASP A N 1
ATOM 2128 C CA . ASP A 1 259 ? -27.562 -8.347 -7.805 1.00 91.44 259 ASP A CA 1
ATOM 2129 C C . ASP A 1 259 ? -27.614 -7.178 -6.807 1.00 91.44 259 ASP A C 1
ATOM 2131 O O . ASP A 1 259 ? -27.501 -6.010 -7.198 1.00 91.44 259 ASP A O 1
ATOM 2135 N N . LYS A 1 260 ? -27.722 -7.501 -5.510 1.00 91.75 260 LYS A N 1
ATOM 2136 C CA . LYS A 1 260 ? -27.755 -6.542 -4.394 1.00 91.75 260 LYS A CA 1
ATOM 2137 C C . LYS A 1 260 ? -26.363 -6.099 -3.940 1.00 91.75 260 LYS A C 1
ATOM 2139 O O . LYS A 1 260 ? -26.234 -5.100 -3.235 1.00 91.75 260 LYS A O 1
ATOM 2144 N N . PHE A 1 261 ? -25.316 -6.825 -4.330 1.00 94.31 261 PHE A N 1
ATOM 2145 C CA . PHE A 1 261 ? -23.959 -6.570 -3.864 1.00 94.31 261 PHE A CA 1
ATOM 2146 C C . PHE A 1 261 ? -23.436 -5.252 -4.445 1.00 94.31 261 PHE A C 1
ATOM 2148 O O . PHE A 1 261 ? -23.224 -5.130 -5.647 1.00 94.31 261 PHE A O 1
ATOM 2155 N N . LYS A 1 262 ? -23.209 -4.269 -3.576 1.00 95.44 262 LYS A N 1
ATOM 2156 C CA . LYS A 1 262 ? -22.631 -2.958 -3.895 1.00 95.44 262 LYS A CA 1
ATOM 2157 C C . LYS A 1 262 ? -21.608 -2.598 -2.840 1.00 95.44 262 LYS A C 1
ATOM 2159 O O . LYS A 1 262 ? -21.802 -2.948 -1.675 1.00 95.44 262 LYS A O 1
ATOM 2164 N N . ILE A 1 263 ? -20.559 -1.880 -3.216 1.00 95.38 263 ILE A N 1
ATOM 2165 C CA . ILE A 1 263 ? -19.517 -1.478 -2.268 1.00 95.38 263 ILE A CA 1
ATOM 2166 C C . ILE A 1 263 ? -19.539 0.042 -2.071 1.00 95.38 263 ILE A C 1
ATOM 2168 O O . ILE A 1 263 ? -19.954 0.811 -2.933 1.00 95.38 263 ILE A O 1
ATOM 2172 N N . ASN A 1 264 ? -19.093 0.494 -0.905 1.00 96.62 264 ASN A N 1
ATOM 2173 C CA . ASN A 1 264 ? -18.773 1.896 -0.658 1.00 96.62 264 ASN A CA 1
ATOM 2174 C C . ASN A 1 264 ? -17.348 2.188 -1.168 1.00 96.62 264 ASN A C 1
ATOM 2176 O O . ASN A 1 264 ? -16.411 1.472 -0.788 1.00 96.62 264 ASN A O 1
ATOM 2180 N N . TYR A 1 265 ? -17.175 3.211 -2.010 1.00 97.12 265 TYR A N 1
ATOM 2181 C CA . TYR A 1 265 ? -15.870 3.630 -2.558 1.00 97.12 265 TYR A CA 1
ATOM 2182 C C . TYR A 1 265 ? -15.097 4.566 -1.610 1.00 97.12 265 TYR A C 1
ATOM 2184 O O . TYR A 1 265 ? -13.936 4.897 -1.856 1.00 97.12 265 TYR A O 1
ATOM 2192 N N . SER A 1 266 ? -15.725 4.964 -0.506 1.00 97.19 266 SER A N 1
ATOM 2193 C CA . SER A 1 266 ? -15.290 6.017 0.414 1.00 97.19 266 SER A CA 1
ATOM 2194 C C . SER A 1 266 ? -15.538 5.647 1.891 1.00 97.19 266 SER A C 1
ATOM 2196 O O . SER A 1 266 ? -16.046 6.482 2.647 1.00 97.19 266 SER A O 1
ATOM 2198 N N . PRO A 1 267 ? -15.218 4.423 2.367 1.00 97.06 267 PRO A N 1
ATOM 2199 C CA . PRO A 1 267 ? -15.543 3.988 3.727 1.00 97.06 267 PRO A CA 1
ATOM 2200 C C . PRO A 1 267 ? -14.929 4.898 4.797 1.00 97.06 267 PRO A C 1
ATOM 2202 O O . PRO A 1 267 ? -15.600 5.243 5.768 1.00 97.06 267 PRO A O 1
ATOM 2205 N N . TYR A 1 268 ? -13.681 5.346 4.606 1.00 97.62 268 TYR A N 1
ATOM 2206 C CA . TYR A 1 268 ? -13.034 6.254 5.551 1.00 97.62 268 TYR A CA 1
ATOM 2207 C C . TYR A 1 268 ? -13.732 7.617 5.598 1.00 97.62 268 TYR A C 1
ATOM 2209 O O . TYR A 1 268 ? -14.077 8.095 6.676 1.00 97.62 268 TYR A O 1
ATOM 2217 N N . PHE A 1 269 ? -14.015 8.220 4.442 1.00 97.94 269 PHE A N 1
ATOM 2218 C CA . PHE A 1 269 ? -14.709 9.506 4.396 1.00 97.94 269 PHE A CA 1
ATOM 2219 C C . PHE A 1 269 ? -16.154 9.402 4.915 1.00 97.94 269 PHE A C 1
ATOM 2221 O O . PHE A 1 269 ? -16.618 10.293 5.616 1.00 97.94 269 PHE A O 1
ATOM 2228 N N . SER A 1 270 ? -16.834 8.273 4.695 1.00 97.81 270 SER A N 1
ATOM 2229 C CA . SER A 1 270 ? -18.162 7.977 5.261 1.00 97.81 270 SER A CA 1
ATOM 2230 C C . SER A 1 270 ? -18.159 8.005 6.797 1.00 97.81 270 SER A C 1
ATOM 2232 O O . SER A 1 270 ? -19.066 8.561 7.420 1.00 97.81 270 SER A O 1
ATOM 2234 N N . ILE A 1 271 ? -17.106 7.459 7.415 1.00 97.31 271 ILE A N 1
ATOM 2235 C CA . ILE A 1 271 ? -16.865 7.542 8.863 1.00 97.31 271 ILE A CA 1
ATOM 2236 C C . ILE A 1 271 ? -16.646 9.002 9.286 1.00 97.31 271 ILE A C 1
ATOM 2238 O O . ILE A 1 271 ? -17.261 9.457 10.251 1.00 97.31 271 ILE A O 1
ATOM 2242 N N . LEU A 1 272 ? -15.816 9.759 8.561 1.00 97.81 272 LEU A N 1
ATOM 2243 C CA . LEU A 1 272 ? -15.561 11.169 8.877 1.00 97.81 272 LEU A CA 1
ATOM 2244 C C . LEU A 1 272 ? -16.828 12.028 8.759 1.00 97.81 272 LEU A C 1
ATOM 2246 O O . LEU A 1 272 ? -17.061 12.858 9.629 1.00 97.81 272 LEU A O 1
ATOM 2250 N N . ARG A 1 273 ? -17.695 11.793 7.768 1.00 97.62 273 ARG A N 1
ATOM 2251 C CA . ARG A 1 273 ? -18.989 12.492 7.639 1.00 97.62 273 ARG A CA 1
ATOM 2252 C C . ARG A 1 273 ? -19.922 12.225 8.819 1.00 97.62 273 ARG A C 1
ATOM 2254 O O . ARG A 1 273 ? -20.633 13.122 9.259 1.00 97.62 273 ARG A O 1
ATOM 2261 N N . CYS A 1 274 ? -19.899 11.009 9.369 1.00 95.88 274 CYS A N 1
ATOM 2262 C CA . CYS A 1 274 ? -20.641 10.713 10.594 1.00 95.88 274 CYS A CA 1
ATOM 2263 C C . CYS A 1 274 ? -20.078 11.491 11.794 1.00 95.88 274 CYS A C 1
ATOM 2265 O O . CYS A 1 274 ? -20.849 12.044 12.573 1.00 95.88 274 CYS A O 1
ATOM 2267 N N . LEU A 1 275 ? -18.750 11.574 11.932 1.00 96.12 275 LEU A N 1
ATOM 2268 C CA . LEU A 1 275 ? -18.116 12.380 12.983 1.00 96.12 275 LEU A CA 1
ATOM 2269 C C . LEU A 1 275 ? -18.379 13.880 12.815 1.00 96.12 275 LEU A C 1
ATOM 2271 O O . LEU A 1 275 ? -18.585 14.561 13.813 1.00 96.12 275 LEU A O 1
ATOM 2275 N N . GLU A 1 276 ? -18.398 14.393 11.586 1.00 96.44 276 GLU A N 1
ATOM 2276 C CA . GLU A 1 276 ? -18.689 15.801 11.306 1.00 96.44 276 GLU A CA 1
ATOM 2277 C C . GLU A 1 276 ? -20.073 16.188 11.819 1.00 96.44 276 GLU A C 1
ATOM 2279 O O . GLU A 1 276 ? -20.197 17.128 12.610 1.00 96.44 276 GLU A O 1
ATOM 2284 N N . LYS A 1 277 ? -21.079 15.386 11.462 1.00 93.81 277 LYS A N 1
ATOM 2285 C CA . LYS A 1 277 ? -22.476 15.677 11.766 1.00 93.81 277 LYS A CA 1
ATOM 2286 C C . LYS A 1 277 ? -22.873 15.349 13.204 1.00 93.81 277 LYS A C 1
ATOM 2288 O O . LYS A 1 277 ? -23.622 16.105 13.817 1.00 93.81 277 LYS A O 1
ATOM 2293 N N . TYR A 1 278 ? -22.381 14.235 13.747 1.00 93.81 278 TYR A N 1
ATOM 2294 C CA . TYR A 1 278 ? -22.833 13.702 15.041 1.00 93.81 278 TYR A CA 1
ATOM 2295 C C . TYR A 1 278 ? -21.807 13.829 16.160 1.00 93.81 278 TYR A C 1
ATOM 2297 O O . TYR A 1 278 ? -22.126 13.522 17.307 1.00 93.81 278 TYR A O 1
ATOM 2305 N N . LYS A 1 279 ? -20.573 14.250 15.852 1.00 95.94 279 LYS A N 1
ATOM 2306 C CA . LYS A 1 279 ? -19.446 14.395 16.798 1.00 95.94 279 LYS A CA 1
ATOM 2307 C C . LYS A 1 279 ? -19.026 13.094 17.495 1.00 95.94 279 LYS A C 1
ATOM 2309 O O . LYS A 1 279 ? -18.050 13.079 18.243 1.00 95.94 279 LYS A O 1
ATOM 2314 N N . GLN A 1 280 ? -19.711 11.987 17.219 1.00 95.12 280 GLN A N 1
ATOM 2315 C CA . GLN A 1 280 ? -19.445 10.669 17.772 1.00 95.12 280 GLN A CA 1
ATOM 2316 C C . GLN A 1 280 ? -19.918 9.555 16.834 1.00 95.12 280 GLN A C 1
ATOM 2318 O O . GLN A 1 280 ? -20.782 9.754 15.981 1.00 95.12 280 GLN A O 1
ATOM 2323 N N . ILE A 1 281 ? -19.376 8.355 17.031 1.00 95.12 281 ILE A N 1
ATOM 2324 C CA . ILE A 1 281 ? -19.829 7.126 16.378 1.00 95.12 281 ILE A CA 1
ATOM 2325 C C . ILE A 1 281 ? -20.047 6.060 17.444 1.00 95.12 281 ILE A C 1
ATOM 2327 O O . ILE A 1 281 ? -19.113 5.645 18.138 1.00 95.12 281 ILE A O 1
ATOM 2331 N N . PHE A 1 282 ? -21.283 5.573 17.535 1.00 93.06 282 PHE A N 1
ATOM 2332 C CA . PHE A 1 282 ? -21.615 4.429 18.373 1.00 93.06 282 PHE A CA 1
ATOM 2333 C C . PHE A 1 282 ? -21.211 3.116 17.685 1.00 93.06 282 PHE A C 1
ATOM 2335 O O . PHE A 1 282 ? -21.498 2.948 16.495 1.00 93.06 282 PHE A O 1
ATOM 2342 N N . PRO A 1 283 ? -20.627 2.142 18.412 1.00 92.75 283 PRO A N 1
ATOM 2343 C CA . PRO A 1 283 ? -20.164 0.885 17.817 1.00 92.75 283 PRO A CA 1
ATOM 2344 C C . PRO A 1 283 ? -21.268 0.130 17.081 1.00 92.75 283 PRO A C 1
ATOM 2346 O O . PRO A 1 283 ? -21.063 -0.344 15.971 1.00 92.75 283 PRO A O 1
ATOM 2349 N N . ARG A 1 284 ? -22.464 0.062 17.682 1.00 93.06 284 ARG A N 1
ATOM 2350 C CA . ARG A 1 284 ? -23.598 -0.674 17.115 1.00 93.06 284 ARG A CA 1
ATOM 2351 C C . ARG A 1 284 ? -24.126 -0.029 15.833 1.00 93.06 284 ARG A C 1
ATOM 2353 O O . ARG A 1 284 ? -24.505 -0.748 14.920 1.00 93.06 284 ARG A O 1
ATOM 2360 N N . PHE A 1 285 ? -24.102 1.304 15.743 1.00 95.31 285 PHE A N 1
ATOM 2361 C CA . PHE A 1 285 ? -24.443 2.008 14.506 1.00 95.31 285 PHE A CA 1
ATOM 2362 C C . PHE A 1 285 ? -23.406 1.738 13.413 1.00 95.31 285 PHE A C 1
ATOM 2364 O O . PHE A 1 285 ? -23.775 1.455 12.275 1.00 95.31 285 PHE A O 1
ATOM 2371 N N . TYR A 1 286 ? -22.112 1.777 13.755 1.00 95.00 286 TYR A N 1
ATOM 2372 C CA . TYR A 1 286 ? -21.058 1.446 12.798 1.00 95.00 286 TYR A CA 1
ATOM 2373 C C . TYR A 1 286 ? -21.224 0.029 12.246 1.00 95.00 286 TYR A C 1
ATOM 2375 O O . TYR A 1 286 ? -21.265 -0.166 11.037 1.00 95.00 286 TYR A O 1
ATOM 2383 N N . ASP A 1 287 ? -21.363 -0.945 13.136 1.00 92.62 287 ASP A N 1
ATOM 2384 C CA . ASP A 1 287 ? -21.504 -2.355 12.795 1.00 92.62 287 ASP A CA 1
ATOM 2385 C C . ASP A 1 287 ? -22.765 -2.615 11.948 1.00 92.62 287 ASP A C 1
ATOM 2387 O O . ASP A 1 287 ? -22.681 -3.101 10.819 1.00 92.62 287 ASP A O 1
ATOM 2391 N N . ARG A 1 288 ? -23.944 -2.238 12.455 1.00 93.69 288 ARG A N 1
ATOM 2392 C CA . ARG A 1 288 ? -25.218 -2.635 11.839 1.00 93.69 288 ARG A CA 1
ATOM 2393 C C . ARG A 1 288 ? -25.631 -1.772 10.655 1.00 93.69 288 ARG A C 1
ATOM 2395 O O . ARG A 1 288 ? -26.335 -2.275 9.789 1.00 93.69 288 ARG A O 1
ATOM 2402 N N . ILE A 1 289 ? -25.203 -0.512 10.598 1.00 95.75 289 ILE A N 1
ATOM 2403 C CA . ILE A 1 289 ? -25.644 0.434 9.568 1.00 95.75 289 ILE A CA 1
ATOM 2404 C C . ILE A 1 289 ? -24.467 0.880 8.701 1.00 95.75 289 ILE A C 1
ATOM 2406 O O . ILE A 1 289 ? -24.376 0.504 7.534 1.00 95.75 289 ILE A O 1
ATOM 2410 N N . LEU A 1 290 ? -23.545 1.669 9.263 1.00 95.94 290 LEU A N 1
ATOM 2411 C CA . LEU A 1 290 ? -22.564 2.406 8.460 1.00 95.94 290 LEU A CA 1
ATOM 2412 C C . LEU A 1 290 ? -21.632 1.480 7.678 1.00 95.94 290 LEU A C 1
ATOM 2414 O O . LEU A 1 290 ? -21.401 1.707 6.493 1.00 95.94 290 LEU A O 1
ATOM 2418 N N . SER A 1 291 ? -21.130 0.419 8.313 1.00 94.62 291 SER A N 1
ATOM 2419 C CA . SER A 1 291 ? -20.208 -0.532 7.687 1.00 94.62 291 SER A CA 1
ATOM 2420 C C . SER A 1 291 ? -20.854 -1.356 6.572 1.00 94.62 291 SER A C 1
ATOM 2422 O O . SER A 1 291 ? -20.134 -2.000 5.818 1.00 94.62 291 SER A O 1
ATOM 2424 N N . ARG A 1 292 ? -22.187 -1.325 6.455 1.00 93.94 292 ARG A N 1
ATOM 2425 C CA . ARG A 1 292 ? -22.994 -2.039 5.452 1.00 93.94 292 ARG A CA 1
ATOM 2426 C C . ARG A 1 292 ? -23.585 -1.101 4.398 1.00 93.94 292 ARG A C 1
ATOM 2428 O O . ARG A 1 292 ? -24.357 -1.532 3.546 1.00 93.94 292 ARG A O 1
ATOM 2435 N N . SER A 1 293 ? -23.237 0.181 4.466 1.00 95.50 293 SER A N 1
ATOM 2436 C CA . SER A 1 293 ? -23.609 1.162 3.452 1.00 95.50 293 SER A CA 1
ATOM 2437 C C . SER A 1 293 ? -22.835 0.954 2.148 1.00 95.50 293 SER A C 1
ATOM 2439 O O . SER A 1 293 ? -21.792 0.302 2.099 1.00 95.50 293 SER A O 1
ATOM 2441 N N . ASN A 1 294 ? -23.339 1.556 1.082 1.00 95.25 294 ASN A N 1
ATOM 2442 C CA . ASN A 1 294 ? -22.702 1.657 -0.223 1.00 95.25 294 ASN A CA 1
ATOM 2443 C C . ASN A 1 294 ? -22.894 3.085 -0.761 1.00 95.25 294 ASN A C 1
ATOM 2445 O O . ASN A 1 294 ? -23.480 3.933 -0.085 1.00 95.25 294 ASN A O 1
ATOM 2449 N N . ASN A 1 295 ? -22.387 3.367 -1.960 1.00 93.69 295 ASN A N 1
ATOM 2450 C CA . ASN A 1 295 ? -22.455 4.722 -2.518 1.00 93.69 295 ASN A CA 1
ATOM 2451 C C . ASN A 1 295 ? -23.885 5.229 -2.751 1.00 93.69 295 ASN A C 1
ATOM 2453 O O . ASN A 1 295 ? -24.092 6.437 -2.747 1.00 93.69 295 ASN A O 1
ATOM 2457 N N . ASP A 1 296 ? -24.863 4.338 -2.917 1.00 94.19 296 ASP A N 1
ATOM 2458 C CA . ASP A 1 296 ? -26.233 4.734 -3.247 1.00 94.19 296 ASP A CA 1
ATOM 2459 C C . ASP A 1 296 ? -27.037 5.138 -2.008 1.00 94.19 296 ASP A C 1
ATOM 2461 O O . ASP A 1 296 ? -27.980 5.919 -2.111 1.00 94.19 296 ASP A O 1
ATOM 2465 N N . ASN A 1 297 ? -26.684 4.609 -0.832 1.00 95.56 297 ASN A N 1
ATOM 2466 C CA . ASN A 1 297 ? -27.459 4.804 0.397 1.00 95.56 297 ASN A CA 1
ATOM 2467 C C . ASN A 1 297 ? -26.724 5.584 1.497 1.00 95.56 297 ASN A C 1
ATOM 2469 O O . ASN A 1 297 ? -27.360 6.003 2.466 1.00 95.56 297 ASN A O 1
ATOM 2473 N N . ILE A 1 298 ? -25.415 5.822 1.364 1.00 95.94 298 ILE A N 1
ATOM 2474 C CA . ILE A 1 298 ? -24.619 6.486 2.405 1.00 95.94 298 ILE A CA 1
ATOM 2475 C C . ILE A 1 298 ? -25.127 7.895 2.745 1.00 95.94 298 ILE A C 1
ATOM 2477 O O . ILE A 1 298 ? -25.187 8.264 3.920 1.00 95.94 298 ILE A O 1
ATOM 2481 N N . ASP A 1 299 ? -25.546 8.668 1.743 1.00 95.50 299 ASP A N 1
ATOM 2482 C CA . ASP A 1 299 ? -26.090 10.013 1.950 1.00 95.50 299 ASP A CA 1
ATOM 2483 C C . ASP A 1 299 ? -27.389 9.985 2.752 1.00 95.50 299 ASP A C 1
ATOM 2485 O O . ASP A 1 299 ? -27.588 10.806 3.649 1.00 95.50 299 ASP A O 1
ATOM 2489 N N . ASP A 1 300 ? -28.250 9.010 2.473 1.00 95.69 300 ASP A N 1
ATOM 2490 C CA . ASP A 1 300 ? -29.516 8.838 3.171 1.00 95.69 300 ASP A CA 1
ATOM 2491 C C . ASP A 1 300 ? -29.320 8.359 4.609 1.00 95.69 300 ASP A C 1
ATOM 2493 O O . ASP A 1 300 ? -29.996 8.862 5.511 1.00 95.69 300 ASP A O 1
ATOM 2497 N N . ILE A 1 301 ? -28.357 7.467 4.840 1.00 96.12 301 ILE A N 1
ATOM 2498 C CA . ILE A 1 301 ? -27.963 7.021 6.181 1.00 96.12 301 ILE A CA 1
ATOM 2499 C C . ILE A 1 301 ? -27.486 8.204 7.023 1.00 96.12 301 ILE A C 1
ATOM 2501 O O . ILE A 1 301 ? -27.948 8.399 8.147 1.00 96.12 301 ILE A O 1
ATOM 2505 N N . ILE A 1 302 ? -26.586 9.027 6.480 1.00 94.81 302 ILE A N 1
ATOM 2506 C CA . ILE A 1 302 ? -26.049 10.184 7.204 1.00 94.81 302 ILE A CA 1
ATOM 2507 C C . ILE A 1 302 ? -27.124 11.259 7.372 1.00 94.81 302 ILE A C 1
ATOM 2509 O O . ILE A 1 302 ? -27.174 11.919 8.409 1.00 94.81 302 ILE A O 1
ATOM 2513 N N . LYS A 1 303 ? -28.001 11.474 6.384 1.00 94.75 303 LYS A N 1
ATOM 2514 C CA . LYS A 1 303 ? -29.064 12.484 6.473 1.00 94.75 303 LYS A CA 1
ATOM 2515 C C . LYS A 1 303 ? -30.084 12.151 7.564 1.00 94.75 303 LYS A C 1
ATOM 2517 O O . LYS A 1 303 ? -30.424 13.062 8.319 1.00 94.75 303 LYS A O 1
ATOM 2522 N N . ASN A 1 304 ? -30.490 10.886 7.672 1.00 94.44 304 ASN A N 1
ATOM 2523 C CA . ASN A 1 304 ? -31.580 10.411 8.536 1.00 94.44 304 ASN A CA 1
ATOM 2524 C C . ASN A 1 304 ? -31.073 9.510 9.682 1.00 94.44 304 ASN A C 1
ATOM 2526 O O . ASN A 1 304 ? -31.697 8.510 10.020 1.00 94.44 304 ASN A O 1
ATOM 2530 N N . TYR A 1 305 ? -29.914 9.836 10.259 1.00 93.69 305 TYR A N 1
ATOM 2531 C CA . TYR A 1 305 ? -29.216 8.999 11.245 1.00 93.69 305 TYR A CA 1
ATOM 2532 C C . TYR A 1 305 ? -30.085 8.488 12.390 1.00 93.69 305 TYR A C 1
ATOM 2534 O O . TYR A 1 305 ? -30.013 7.302 12.687 1.00 93.69 305 TYR A O 1
ATOM 2542 N N . ASP A 1 306 ? -30.898 9.347 13.013 1.00 93.62 306 ASP A N 1
ATOM 2543 C CA . ASP A 1 306 ? -31.720 8.950 14.161 1.00 93.62 306 ASP A CA 1
ATOM 2544 C C . ASP A 1 306 ? -32.716 7.848 13.769 1.00 93.62 306 ASP A C 1
ATOM 2546 O O . ASP A 1 306 ? -32.807 6.829 14.452 1.00 93.62 306 ASP A O 1
ATOM 2550 N N . GLU A 1 307 ? -33.355 7.968 12.600 1.00 95.50 307 GLU A N 1
ATOM 2551 C CA . GLU A 1 307 ? -34.258 6.939 12.066 1.00 95.50 307 GLU A CA 1
ATOM 2552 C C . GLU A 1 307 ? -33.507 5.622 11.786 1.00 95.50 307 GLU A C 1
ATOM 2554 O O . GLU A 1 307 ? -33.999 4.528 12.071 1.00 95.50 307 GLU A O 1
ATOM 2559 N N . PHE A 1 308 ? -32.275 5.701 11.272 1.00 96.00 308 PHE A N 1
ATOM 2560 C CA . PHE A 1 308 ? -31.436 4.520 11.055 1.00 96.00 308 PHE A CA 1
ATOM 2561 C C . PHE A 1 308 ? -30.956 3.882 12.365 1.00 96.00 308 PHE A C 1
ATOM 2563 O O . PHE A 1 308 ? -30.895 2.653 12.450 1.00 96.00 308 PHE A O 1
ATOM 2570 N N . VAL A 1 309 ? -30.652 4.673 13.396 1.00 95.31 309 VAL A N 1
ATOM 2571 C CA . VAL A 1 309 ? -30.342 4.171 14.743 1.00 95.31 309 VAL A CA 1
ATOM 2572 C C . VAL A 1 309 ? -31.548 3.427 15.317 1.00 95.31 309 VAL A C 1
ATOM 2574 O O . VAL A 1 309 ? -31.392 2.312 15.820 1.00 95.31 309 VAL A O 1
ATOM 2577 N N . GLU A 1 310 ? -32.750 3.988 15.188 1.00 96.31 310 GLU A N 1
ATOM 2578 C CA . GLU A 1 310 ? -33.998 3.342 15.612 1.00 96.31 310 GLU A CA 1
ATOM 2579 C C . GLU A 1 310 ? -34.293 2.056 14.820 1.00 96.31 310 GLU A C 1
ATOM 2581 O O . GLU A 1 310 ? -34.884 1.118 15.358 1.00 96.31 310 GLU A O 1
ATOM 2586 N N . SER A 1 311 ? -33.820 1.957 13.573 1.00 96.62 311 SER A N 1
ATOM 2587 C CA . SER A 1 311 ? -34.005 0.777 12.716 1.00 96.62 311 SER A CA 1
ATOM 2588 C C . SER A 1 311 ? -33.113 -0.428 13.052 1.00 96.62 311 SER A C 1
ATOM 2590 O O . SER A 1 311 ? -33.365 -1.527 12.551 1.00 96.62 311 SER A O 1
ATOM 2592 N N . ILE A 1 312 ? -32.092 -0.269 13.907 1.00 96.75 312 ILE A N 1
ATOM 2593 C CA . ILE A 1 312 ? -31.101 -1.320 14.212 1.00 96.75 312 ILE A CA 1
ATOM 2594 C C . ILE A 1 312 ? -31.735 -2.676 14.592 1.00 96.75 312 ILE A C 1
ATOM 2596 O O . ILE A 1 312 ? -31.294 -3.688 14.045 1.00 96.75 312 ILE A O 1
ATOM 2600 N N . PRO A 1 313 ? -32.772 -2.762 15.453 1.00 96.94 313 PRO A N 1
ATOM 2601 C CA . PRO A 1 313 ? -33.401 -4.047 15.779 1.00 96.94 313 PRO A CA 1
ATOM 2602 C C . PRO A 1 313 ? -34.007 -4.758 14.558 1.00 96.94 313 PRO A C 1
ATOM 2604 O O . PRO A 1 313 ? -33.992 -5.989 14.469 1.00 96.94 313 PRO A O 1
ATOM 2607 N N . LYS A 1 314 ? -34.520 -3.990 13.587 1.00 96.19 314 LYS A N 1
ATOM 2608 C CA . LYS A 1 314 ? -35.072 -4.524 12.336 1.00 96.19 314 LYS A CA 1
ATOM 2609 C C . LYS A 1 314 ? -33.961 -5.064 11.434 1.00 96.19 314 LYS A C 1
ATOM 2611 O O . LYS A 1 314 ? -34.110 -6.144 10.868 1.00 96.19 314 LYS A O 1
ATOM 2616 N N . VAL A 1 315 ? -32.832 -4.356 11.365 1.00 95.31 315 VAL A N 1
ATOM 2617 C CA . VAL A 1 315 ? -31.623 -4.812 10.661 1.00 95.31 315 VAL A CA 1
ATOM 2618 C C . VAL A 1 315 ? -31.096 -6.112 11.264 1.00 95.31 315 VAL A C 1
ATOM 2620 O O . VAL A 1 315 ? -30.811 -7.048 10.529 1.00 95.31 315 VAL A O 1
ATOM 2623 N N . GLU A 1 316 ? -31.004 -6.209 12.590 1.00 94.69 316 GLU A N 1
ATOM 2624 C CA . GLU A 1 316 ? -30.541 -7.426 13.271 1.00 94.69 316 GLU A CA 1
ATOM 2625 C C . GLU A 1 316 ? -31.454 -8.623 12.990 1.00 94.69 316 GLU A C 1
ATOM 2627 O O . GLU A 1 316 ? -30.966 -9.693 12.641 1.00 94.69 316 GLU A O 1
ATOM 2632 N N . THR A 1 317 ? -32.774 -8.414 13.017 1.00 94.56 317 THR A N 1
ATOM 2633 C CA . THR A 1 317 ? -33.750 -9.452 12.644 1.00 94.56 317 THR A CA 1
ATOM 2634 C C . THR A 1 317 ? -33.536 -9.937 11.205 1.00 94.56 317 THR A C 1
ATOM 2636 O O . THR A 1 317 ? -33.617 -11.134 10.925 1.00 94.56 317 THR A O 1
ATOM 2639 N N . TYR A 1 318 ? -33.240 -9.019 10.280 1.00 93.25 318 TYR A N 1
ATOM 2640 C CA . TYR A 1 318 ? -32.934 -9.371 8.895 1.00 93.25 318 TYR A CA 1
ATOM 2641 C C . TYR A 1 318 ? -31.600 -10.121 8.771 1.00 93.25 318 TYR A C 1
ATOM 2643 O O . TYR A 1 318 ? -31.527 -11.120 8.058 1.00 93.25 318 TYR A O 1
ATOM 2651 N N . LEU A 1 319 ? -30.562 -9.707 9.504 1.00 91.50 319 LEU A N 1
ATOM 2652 C CA . LEU A 1 319 ? -29.261 -10.385 9.518 1.00 91.50 319 LEU A CA 1
ATOM 2653 C C . LEU A 1 319 ? -29.358 -11.823 10.052 1.00 91.50 319 LEU A C 1
ATOM 2655 O O . LEU A 1 319 ? -28.764 -12.736 9.471 1.00 91.50 319 LEU A O 1
ATOM 2659 N N . ASP A 1 320 ? -30.151 -12.048 11.100 1.00 90.75 320 ASP A N 1
ATOM 2660 C CA . ASP A 1 320 ? -30.384 -13.384 11.658 1.00 90.75 320 ASP A CA 1
ATOM 2661 C C . ASP A 1 320 ? -31.036 -14.334 10.640 1.00 90.75 320 ASP A C 1
ATOM 2663 O O . ASP A 1 320 ? -30.759 -15.536 10.642 1.00 90.75 320 ASP A O 1
ATOM 2667 N N . SER A 1 321 ? -31.828 -13.805 9.699 1.00 90.94 321 SER A N 1
ATOM 2668 C CA . SER A 1 321 ? -32.479 -14.604 8.651 1.00 90.94 321 SER A CA 1
ATOM 2669 C C . SER A 1 321 ? -31.497 -15.296 7.691 1.00 90.94 321 SER A C 1
ATOM 2671 O O . SER A 1 321 ? -31.854 -16.296 7.059 1.00 90.94 321 SER A O 1
ATOM 2673 N N . PHE A 1 322 ? -30.247 -14.823 7.601 1.00 88.88 322 PHE A N 1
ATOM 2674 C CA . PHE A 1 322 ? -29.207 -15.475 6.799 1.00 88.88 322 PHE A CA 1
ATOM 2675 C C . PHE A 1 322 ? -28.649 -16.742 7.459 1.00 88.88 322 PHE A C 1
ATOM 2677 O O . PHE A 1 322 ? -28.032 -17.554 6.771 1.00 88.88 322 PHE A O 1
ATOM 2684 N N . ASN A 1 323 ? -28.855 -16.939 8.769 1.00 87.31 323 ASN A N 1
ATOM 2685 C CA . ASN A 1 323 ? -28.288 -18.050 9.548 1.00 87.31 323 ASN A CA 1
ATOM 2686 C C . ASN A 1 323 ? -26.750 -18.148 9.464 1.00 87.31 323 ASN A C 1
ATOM 2688 O O . ASN A 1 323 ? -26.167 -19.236 9.485 1.00 87.31 323 ASN A O 1
ATOM 2692 N N . LEU A 1 324 ? -26.070 -17.002 9.379 1.00 87.25 324 LEU A N 1
ATOM 2693 C CA . LEU A 1 324 ? -24.619 -16.918 9.241 1.00 87.25 324 LEU A CA 1
ATOM 2694 C C . LEU A 1 324 ? -23.970 -16.441 10.539 1.00 87.25 324 LEU A C 1
ATOM 2696 O O . LEU A 1 324 ? -24.159 -15.310 10.979 1.00 87.25 324 LEU A O 1
ATOM 2700 N N . ARG A 1 325 ? -23.104 -17.279 11.125 1.00 83.69 325 ARG A N 1
ATOM 2701 C CA . ARG A 1 325 ? -22.380 -16.943 12.366 1.00 83.69 325 ARG A CA 1
ATOM 2702 C C . ARG A 1 325 ? -21.567 -15.648 12.254 1.00 83.69 325 ARG A C 1
ATOM 2704 O O . ARG A 1 325 ? -21.344 -14.991 13.265 1.00 83.69 325 ARG A O 1
ATOM 2711 N N . THR A 1 326 ? -21.071 -15.318 11.063 1.00 81.44 326 THR A N 1
ATOM 2712 C CA . THR A 1 326 ? -20.274 -14.108 10.820 1.00 81.44 326 THR A CA 1
ATOM 2713 C C . THR A 1 326 ? -21.072 -12.825 10.975 1.00 81.44 326 THR A C 1
ATOM 2715 O O . THR A 1 326 ? -20.505 -11.845 11.439 1.00 81.44 326 THR A O 1
ATOM 2718 N N . GLU A 1 327 ? -22.375 -12.834 10.689 1.00 84.31 327 GLU A N 1
ATOM 2719 C CA . GLU A 1 327 ? -23.207 -11.631 10.826 1.00 84.31 327 GLU A CA 1
ATOM 2720 C C . GLU A 1 327 ? -23.454 -11.260 12.297 1.00 84.31 327 GLU A C 1
ATOM 2722 O O . GLU A 1 327 ? -23.737 -10.108 12.604 1.00 84.31 327 GLU A O 1
ATOM 2727 N N . ASN A 1 328 ? -23.229 -12.211 13.212 1.00 74.69 328 ASN A N 1
ATOM 2728 C CA . ASN A 1 328 ? -23.439 -12.053 14.652 1.00 74.69 328 ASN A CA 1
ATOM 2729 C C . ASN A 1 328 ? -22.140 -11.787 15.445 1.00 74.69 328 ASN A C 1
ATOM 2731 O O . ASN A 1 328 ? -22.157 -11.779 16.678 1.00 74.69 328 ASN A O 1
ATOM 2735 N N . LYS A 1 329 ? -20.993 -11.584 14.776 1.00 74.12 329 LYS A N 1
ATOM 2736 C CA . LYS A 1 329 ? -19.693 -11.318 15.424 1.00 74.12 329 LYS A CA 1
ATOM 2737 C C . LYS A 1 329 ? -19.324 -9.830 15.405 1.00 74.12 329 LYS A C 1
ATOM 2739 O O . LYS A 1 329 ? -18.846 -9.325 14.400 1.00 74.12 329 LYS A O 1
ATOM 2744 N N . ASN A 1 330 ? -19.411 -9.163 16.556 1.00 68.31 330 ASN A N 1
ATOM 2745 C CA . ASN A 1 330 ? -19.126 -7.720 16.654 1.00 68.31 330 ASN A CA 1
ATOM 2746 C C . ASN A 1 330 ? -17.620 -7.374 16.730 1.00 68.31 330 ASN A C 1
ATOM 2748 O O . ASN A 1 330 ? -17.220 -6.256 16.415 1.00 68.31 330 ASN A O 1
ATOM 2752 N N . GLU A 1 331 ? -16.769 -8.320 17.151 1.00 60.72 331 GLU A N 1
ATOM 2753 C CA . GLU A 1 331 ? -15.331 -8.083 17.392 1.00 60.72 331 GLU A CA 1
ATOM 2754 C C . GLU A 1 331 ? -14.574 -7.662 16.118 1.00 60.72 331 GLU A C 1
ATOM 2756 O O . GLU A 1 331 ? -13.596 -6.920 16.180 1.00 60.72 331 GLU A O 1
ATOM 2761 N N . ASP A 1 332 ? -15.036 -8.112 14.952 1.00 77.06 332 ASP A N 1
ATOM 2762 C CA . ASP A 1 332 ? -14.378 -7.867 13.670 1.00 77.06 332 ASP A CA 1
ATOM 2763 C C . ASP A 1 332 ? -14.531 -6.396 13.225 1.00 77.06 332 ASP A C 1
ATOM 2765 O O . ASP A 1 332 ? -13.578 -5.789 12.729 1.00 77.06 332 ASP A O 1
ATOM 2769 N N . PHE A 1 333 ? -15.688 -5.787 13.499 1.00 84.81 333 PHE A N 1
ATOM 2770 C CA . PHE A 1 333 ? -15.991 -4.388 13.177 1.00 84.81 333 PHE A CA 1
ATOM 2771 C C . PHE A 1 333 ? -15.210 -3.412 14.058 1.00 84.81 333 PHE A C 1
ATOM 2773 O O . PHE A 1 333 ? -14.690 -2.404 13.575 1.00 84.81 333 PHE A O 1
ATOM 2780 N N . GLU A 1 334 ? -15.068 -3.727 15.348 1.00 86.56 334 GLU A N 1
ATOM 2781 C CA . GLU A 1 334 ? -14.264 -2.922 16.270 1.00 86.56 334 GLU A CA 1
ATOM 2782 C C . GLU A 1 334 ? -12.802 -2.836 15.801 1.00 86.56 334 GLU A C 1
ATOM 2784 O O . GLU A 1 334 ? -12.192 -1.761 15.814 1.00 86.56 334 GLU A O 1
ATOM 2789 N N . LYS A 1 335 ? -12.240 -3.962 15.352 1.00 87.25 335 LYS A N 1
ATOM 2790 C CA . LYS A 1 335 ? -10.870 -4.016 14.829 1.00 87.25 335 LYS A CA 1
ATOM 2791 C C . LYS A 1 335 ? -10.715 -3.175 13.566 1.00 87.25 335 LYS A C 1
ATOM 2793 O O . LYS A 1 335 ? -9.689 -2.510 13.418 1.00 87.25 335 LYS A O 1
ATOM 2798 N N . GLU A 1 336 ? -11.707 -3.170 12.674 1.00 88.06 336 GLU A N 1
ATOM 2799 C CA . GLU A 1 336 ? -11.622 -2.369 11.453 1.00 88.06 336 GLU A CA 1
ATOM 2800 C C . GLU A 1 336 ? -11.671 -0.868 11.730 1.00 88.06 336 GLU A C 1
ATOM 2802 O O . GLU A 1 336 ? -10.776 -0.143 11.290 1.00 88.06 336 GLU A O 1
ATOM 2807 N N . ILE A 1 337 ? -12.662 -0.382 12.485 1.00 91.44 337 ILE A N 1
ATOM 2808 C CA . ILE A 1 337 ? -12.787 1.063 12.724 1.00 91.44 337 ILE A CA 1
ATOM 2809 C C . ILE A 1 337 ? -11.539 1.624 13.412 1.00 91.44 337 ILE A C 1
ATOM 2811 O O . ILE A 1 337 ? -11.087 2.716 13.071 1.00 91.44 337 ILE A O 1
ATOM 2815 N N . LYS A 1 338 ? -10.889 0.850 14.293 1.00 91.56 338 LYS A N 1
ATOM 2816 C CA . LYS A 1 338 ? -9.601 1.233 14.893 1.00 91.56 338 LYS A CA 1
ATOM 2817 C C . LYS A 1 338 ? -8.502 1.474 13.857 1.00 91.56 338 LYS A C 1
ATOM 2819 O O . LYS A 1 338 ? -7.679 2.358 14.086 1.00 91.56 338 LYS A O 1
ATOM 2824 N N . LYS A 1 339 ? -8.478 0.745 12.735 1.00 91.38 339 LYS A N 1
ATOM 2825 C CA . LYS A 1 339 ? -7.515 0.983 11.643 1.00 91.38 339 LYS A CA 1
ATOM 2826 C C . LYS A 1 339 ? -7.794 2.302 10.924 1.00 91.38 339 LYS A C 1
ATOM 2828 O O . LYS A 1 339 ? -6.847 3.020 10.619 1.00 91.38 339 LYS A O 1
ATOM 2833 N N . TYR A 1 340 ? -9.064 2.660 10.718 1.00 93.38 340 TYR A N 1
ATOM 2834 C CA . TYR A 1 340 ? -9.431 3.969 10.163 1.00 93.38 340 TYR A CA 1
ATOM 2835 C C . TYR A 1 340 ? -9.098 5.125 11.112 1.00 93.38 340 TYR A C 1
ATOM 2837 O O . TYR A 1 340 ? -8.645 6.177 10.668 1.00 93.38 340 TYR A O 1
ATOM 2845 N N . MET A 1 341 ? -9.271 4.930 12.419 1.00 93.88 341 MET A N 1
ATOM 2846 C CA . MET A 1 341 ? -8.971 5.962 13.418 1.00 93.88 341 MET A CA 1
ATOM 2847 C C . MET A 1 341 ? -7.475 6.087 13.711 1.00 93.88 341 MET A C 1
ATOM 2849 O O . MET A 1 341 ? -6.995 7.150 14.094 1.00 93.88 341 MET A O 1
ATOM 2853 N N . LEU A 1 342 ? -6.694 5.023 13.529 1.00 92.31 342 LEU A N 1
ATOM 2854 C CA . LEU A 1 342 ? -5.244 5.088 13.666 1.00 92.31 342 LEU A CA 1
ATOM 2855 C C . LEU A 1 342 ? -4.668 6.194 12.761 1.00 92.31 342 LEU A C 1
ATOM 2857 O O . LEU A 1 342 ? -5.069 6.312 11.606 1.00 92.31 342 LEU A O 1
ATOM 2861 N N . GLY A 1 343 ? -3.752 7.006 13.295 1.00 92.12 343 GLY A N 1
ATOM 2862 C CA . GLY A 1 343 ? -3.218 8.206 12.633 1.00 92.12 343 GLY A CA 1
ATOM 2863 C C . GLY A 1 343 ? -3.882 9.506 13.097 1.00 92.12 343 GLY A C 1
ATOM 2864 O O . GLY A 1 343 ? -3.192 10.506 13.259 1.00 92.12 343 GLY A O 1
ATOM 2865 N N . ILE A 1 344 ? -5.174 9.471 13.440 1.00 94.00 344 ILE A N 1
ATOM 2866 C CA . ILE A 1 344 ? -5.959 10.651 13.857 1.00 94.00 344 ILE A CA 1
ATOM 2867 C C . ILE A 1 344 ? -6.399 10.613 15.328 1.00 94.00 344 ILE A C 1
ATOM 2869 O O . ILE A 1 344 ? -7.210 11.421 15.786 1.00 94.00 344 ILE A O 1
ATOM 2873 N N . ARG A 1 345 ? -5.861 9.664 16.096 1.00 92.69 345 ARG A N 1
ATOM 2874 C CA . ARG A 1 345 ? -6.185 9.473 17.513 1.00 92.69 345 ARG A CA 1
ATOM 2875 C C . ARG A 1 345 ? -5.428 10.420 18.432 1.00 92.69 345 ARG A C 1
ATOM 2877 O O . ARG A 1 345 ? -4.296 10.797 18.140 1.00 92.69 345 ARG A O 1
ATOM 2884 N N . THR A 1 346 ? -6.043 10.746 19.563 1.00 90.81 346 THR A N 1
ATOM 2885 C CA . THR A 1 346 ? -5.441 11.538 20.643 1.00 90.81 346 THR A CA 1
ATOM 2886 C C . THR A 1 346 ? -5.206 10.735 21.915 1.00 90.81 346 THR A C 1
ATOM 2888 O O . THR A 1 346 ? -4.494 11.209 22.782 1.00 90.81 346 THR A O 1
ATOM 2891 N N . ASP A 1 347 ? -5.757 9.529 22.045 1.00 89.19 347 ASP A N 1
ATOM 2892 C CA . ASP A 1 347 ? -5.906 8.805 23.315 1.00 89.19 347 ASP A CA 1
ATOM 2893 C C . ASP A 1 347 ? -4.821 7.751 23.602 1.00 89.19 347 ASP A C 1
ATOM 2895 O O . ASP A 1 347 ? -4.963 6.929 24.511 1.00 89.19 347 ASP A O 1
ATOM 2899 N N . PHE A 1 348 ? -3.722 7.749 22.847 1.00 88.56 348 PHE A N 1
ATOM 2900 C CA . PHE A 1 348 ? -2.589 6.868 23.123 1.00 88.56 348 PHE A CA 1
ATOM 2901 C C . PHE A 1 348 ? -1.678 7.443 24.184 1.00 88.56 348 PHE A C 1
ATOM 2903 O O . PHE A 1 348 ? -1.151 8.531 24.043 1.00 88.56 348 PHE A O 1
ATOM 2910 N N . TYR A 1 349 ? -1.433 6.665 25.238 1.00 85.00 349 TYR A N 1
ATOM 2911 C CA . TYR A 1 349 ? -0.664 7.106 26.401 1.00 85.00 349 TYR A CA 1
ATOM 2912 C C . TYR A 1 349 ? 0.718 7.693 26.058 1.00 85.00 349 TYR A C 1
ATOM 2914 O O . TYR A 1 349 ? 1.169 8.609 26.736 1.00 85.00 349 TYR A O 1
ATOM 2922 N N . LYS A 1 350 ? 1.387 7.174 25.019 1.00 87.38 350 LYS A N 1
ATOM 2923 C CA . LYS A 1 350 ? 2.767 7.542 24.660 1.00 87.38 350 LYS A CA 1
ATOM 2924 C C . LYS A 1 350 ? 2.905 8.846 23.874 1.00 87.38 350 LYS A C 1
ATOM 2926 O O . LYS A 1 350 ? 3.998 9.395 23.839 1.00 87.38 350 LYS A O 1
ATOM 2931 N N . ASP A 1 351 ? 1.837 9.323 23.253 1.00 85.00 351 ASP A N 1
ATOM 2932 C CA . ASP A 1 351 ? 1.808 10.569 22.479 1.00 85.00 351 ASP A CA 1
ATOM 2933 C C . ASP A 1 351 ? 0.453 11.277 22.602 1.00 85.00 351 ASP A C 1
ATOM 2935 O O . ASP A 1 351 ? -0.035 11.920 21.668 1.00 85.00 351 ASP A O 1
ATOM 2939 N N . ASN A 1 352 ? -0.162 11.138 23.779 1.00 80.25 352 ASN A N 1
ATOM 2940 C CA . ASN A 1 352 ? -1.496 11.640 24.071 1.00 80.25 352 ASN A CA 1
ATOM 2941 C C . ASN A 1 352 ? -1.542 13.141 23.796 1.00 80.25 352 ASN A C 1
ATOM 2943 O O . ASN A 1 352 ? -0.770 13.898 24.377 1.00 80.25 352 ASN A O 1
ATOM 2947 N N . SER A 1 353 ? -2.461 13.558 22.925 1.00 76.38 353 SER A N 1
ATOM 2948 C CA . SER A 1 353 ? -2.648 14.956 22.503 1.00 76.38 353 SER A CA 1
ATOM 2949 C C . SER A 1 353 ? -1.457 15.617 21.779 1.00 76.38 353 SER A C 1
ATOM 2951 O O . SER A 1 353 ? -1.581 16.758 21.341 1.00 76.38 353 SER A O 1
ATOM 2953 N N . GLU A 1 354 ? -0.352 14.897 21.578 1.00 84.25 354 GLU A N 1
ATOM 2954 C CA . GLU A 1 354 ? 0.861 15.349 20.876 1.00 84.25 354 GLU A CA 1
ATOM 2955 C C . GLU A 1 354 ? 0.880 14.888 19.404 1.00 84.25 354 GLU A C 1
ATOM 2957 O O . GLU A 1 354 ? 1.659 15.378 18.586 1.00 84.25 354 GLU A O 1
ATOM 2962 N N . ASN A 1 355 ? -0.016 13.969 19.023 1.00 86.50 355 ASN A N 1
ATOM 2963 C CA . ASN A 1 355 ? -0.222 13.590 17.627 1.00 86.50 355 ASN A CA 1
ATOM 2964 C C . ASN A 1 355 ? -0.713 14.790 16.788 1.00 86.50 355 ASN A C 1
ATOM 2966 O O . ASN A 1 355 ? -1.804 15.326 17.010 1.00 86.50 355 ASN A O 1
ATOM 2970 N N . TYR A 1 356 ? 0.067 15.167 15.768 1.00 83.31 356 TYR A N 1
ATOM 2971 C CA . TYR A 1 356 ? -0.196 16.312 14.888 1.00 83.31 356 TYR A CA 1
ATOM 2972 C C . TYR A 1 356 ? -1.603 16.289 14.276 1.00 83.31 356 TYR A C 1
ATOM 2974 O O . TYR A 1 356 ? -2.324 17.290 14.348 1.00 83.31 356 TYR A O 1
ATOM 2982 N N . LEU A 1 357 ? -2.013 15.125 13.761 1.00 89.25 357 LEU A N 1
ATOM 2983 C CA . LEU A 1 357 ? -3.319 14.892 13.136 1.00 89.25 357 LEU A CA 1
ATOM 2984 C C . LEU A 1 357 ? -4.363 14.350 14.125 1.00 89.25 357 LEU A C 1
ATOM 2986 O O . LEU A 1 357 ? -5.435 13.924 13.715 1.00 89.25 357 LEU A O 1
ATOM 2990 N N . GLY A 1 358 ? -4.068 14.348 15.426 1.00 92.06 358 GLY A N 1
ATOM 2991 C CA . GLY A 1 358 ? -4.960 13.831 16.457 1.00 92.06 358 GLY A CA 1
ATOM 2992 C C . GLY A 1 358 ? -6.184 14.721 16.689 1.00 92.06 358 GLY A C 1
ATOM 2993 O O . GLY A 1 358 ? -6.037 15.884 17.076 1.00 92.06 358 GLY A O 1
ATOM 2994 N N . PHE A 1 359 ? -7.387 14.163 16.526 1.00 93.81 359 PHE A N 1
ATOM 2995 C CA . PHE A 1 359 ? -8.657 14.811 16.882 1.00 93.81 359 PHE A CA 1
ATOM 2996 C C . PHE A 1 359 ? -9.753 13.857 17.388 1.00 93.81 359 PHE A C 1
ATOM 2998 O O . PHE A 1 359 ? -10.777 14.354 17.845 1.00 93.81 359 PHE A O 1
ATOM 3005 N N . VAL A 1 360 ? -9.579 12.527 17.365 1.00 94.50 360 VAL A N 1
ATOM 3006 C CA . VAL A 1 360 ? -10.562 11.568 17.922 1.00 94.50 360 VAL A CA 1
ATOM 3007 C C . VAL A 1 360 ? -10.013 10.752 19.088 1.00 94.50 360 VAL A C 1
ATOM 3009 O O . VAL A 1 360 ? -8.826 10.444 19.142 1.00 94.50 360 VAL A O 1
ATOM 3012 N N . SER A 1 361 ? -10.894 10.308 19.982 1.00 93.81 361 SER A N 1
ATOM 3013 C CA . SER A 1 361 ? -10.561 9.350 21.045 1.00 93.81 361 SER A CA 1
ATOM 3014 C C . SER A 1 361 ? -11.566 8.207 21.106 1.00 93.81 361 SER A C 1
ATOM 3016 O O . SER A 1 361 ? -12.749 8.403 20.812 1.00 93.81 361 SER A O 1
ATOM 3018 N N . SER A 1 362 ? -11.120 7.034 21.554 1.00 92.69 362 SER A N 1
ATOM 3019 C CA . SER A 1 362 ? -12.028 5.935 21.885 1.00 92.69 362 SER A CA 1
ATOM 3020 C C . SER A 1 362 ? -12.732 6.169 23.227 1.00 92.69 362 SER A C 1
ATOM 3022 O O . SER A 1 362 ? -12.168 6.764 24.145 1.00 92.69 362 SER A O 1
ATOM 3024 N N . THR A 1 363 ? -13.979 5.715 23.344 1.00 91.56 363 THR A N 1
ATOM 3025 C CA . THR A 1 363 ? -14.748 5.730 24.598 1.00 91.56 363 THR A CA 1
ATOM 3026 C C . THR A 1 363 ? -14.638 4.386 25.321 1.00 91.56 363 THR A C 1
ATOM 3028 O O . THR A 1 363 ? -14.224 3.383 24.739 1.00 91.56 363 THR A O 1
ATOM 3031 N N . SER A 1 364 ? -15.051 4.327 26.593 1.00 87.69 364 SER A N 1
ATOM 3032 C CA . SER A 1 364 ? -15.047 3.085 27.388 1.00 87.69 364 SER A CA 1
ATOM 3033 C C . SER A 1 364 ? -15.901 1.962 26.792 1.00 87.69 364 SER A C 1
ATOM 3035 O O . SER A 1 364 ? -15.635 0.793 27.051 1.00 87.69 364 SER A O 1
ATOM 3037 N N . ASN A 1 365 ? -16.901 2.312 25.980 1.00 87.12 365 ASN A N 1
ATOM 3038 C CA . ASN A 1 365 ? -17.788 1.372 25.297 1.00 87.12 365 ASN A CA 1
ATOM 3039 C C . ASN A 1 365 ? -17.347 1.111 23.846 1.00 87.12 365 ASN A C 1
ATOM 3041 O O . ASN A 1 365 ? -18.182 0.762 23.019 1.00 87.12 365 ASN A O 1
ATOM 3045 N N . ASN A 1 366 ? -16.069 1.328 23.514 1.00 86.50 366 ASN A N 1
ATOM 3046 C CA . ASN A 1 366 ? -15.485 1.166 22.174 1.00 86.50 366 ASN A CA 1
ATOM 3047 C C . ASN A 1 366 ? -16.084 2.081 21.086 1.00 86.50 366 ASN A C 1
ATOM 3049 O O . ASN A 1 366 ? -15.900 1.833 19.894 1.00 86.50 366 ASN A O 1
ATOM 3053 N N . GLY A 1 367 ? -16.804 3.136 21.481 1.00 93.00 367 GLY A N 1
ATOM 3054 C CA . GLY A 1 367 ? -17.260 4.186 20.570 1.00 93.00 367 GLY A CA 1
ATOM 3055 C C . GLY A 1 367 ? -16.150 5.186 20.263 1.00 93.00 367 GLY A C 1
ATOM 3056 O O . GLY A 1 367 ? -15.053 5.103 20.815 1.00 93.00 367 GLY A O 1
ATOM 3057 N N . TRP A 1 368 ? -16.452 6.161 19.413 1.00 95.75 368 TRP A N 1
ATOM 3058 C CA . TRP A 1 368 ? -15.510 7.213 19.026 1.00 95.75 368 TRP A CA 1
ATOM 3059 C C . TRP A 1 368 ? -16.130 8.577 19.226 1.00 95.75 368 TRP A C 1
ATOM 3061 O O . TRP A 1 368 ? -17.306 8.752 18.924 1.00 95.75 368 TRP A O 1
ATOM 3071 N N . ILE A 1 369 ? -15.344 9.528 19.717 1.00 96.75 369 ILE A N 1
ATOM 3072 C CA . ILE A 1 369 ? -15.785 10.901 19.955 1.00 96.75 369 ILE A CA 1
ATOM 3073 C C . ILE A 1 369 ? -14.748 11.889 19.426 1.00 96.75 369 ILE A C 1
ATOM 3075 O O . ILE A 1 369 ? -13.537 11.649 19.508 1.00 96.75 369 ILE A O 1
ATOM 3079 N N . LEU A 1 370 ? -15.242 12.986 18.863 1.00 96.62 370 LEU A N 1
ATOM 3080 C CA . LEU A 1 370 ? -14.447 14.106 18.392 1.00 96.62 370 LEU A CA 1
ATOM 3081 C C . LEU A 1 370 ? -13.985 14.961 19.583 1.00 96.62 370 LEU A C 1
ATOM 3083 O O . LEU A 1 370 ? -14.792 15.389 20.400 1.00 96.62 370 LEU A O 1
ATOM 3087 N N . GLN A 1 371 ? -12.678 15.198 19.674 1.00 94.62 371 GLN A N 1
ATOM 3088 C CA . GLN A 1 371 ? -12.022 15.940 20.758 1.00 94.62 371 GLN A CA 1
ATOM 3089 C C . GLN A 1 371 ? -11.551 17.334 20.328 1.00 94.62 371 GLN A C 1
ATOM 3091 O O . GLN A 1 371 ? -11.399 18.221 21.162 1.00 94.62 371 GLN A O 1
ATOM 3096 N N . ASN A 1 372 ? -11.285 17.538 19.034 1.00 93.06 372 ASN A N 1
ATOM 3097 C CA . ASN A 1 372 ? -10.812 18.817 18.508 1.00 93.06 372 ASN A CA 1
ATOM 3098 C C . ASN A 1 372 ? -11.536 19.168 17.203 1.00 93.06 372 ASN A C 1
ATOM 3100 O O . ASN A 1 372 ? -11.133 18.738 16.121 1.00 93.06 372 ASN A O 1
ATOM 3104 N N . GLU A 1 373 ? -12.612 19.947 17.320 1.00 94.38 373 GLU A N 1
ATOM 3105 C CA . GLU A 1 373 ? -13.438 20.346 16.176 1.00 94.38 373 GLU A CA 1
ATOM 3106 C C . GLU A 1 373 ? -12.710 21.280 15.208 1.00 94.38 373 GLU A C 1
ATOM 3108 O O . GLU A 1 373 ? -12.884 21.157 14.003 1.00 94.38 373 GLU A O 1
ATOM 3113 N N . GLU A 1 374 ? -11.866 22.186 15.708 1.00 92.69 374 GLU A N 1
ATOM 3114 C CA . GLU A 1 374 ? -11.126 23.141 14.875 1.00 92.69 374 GLU A CA 1
ATOM 3115 C C . GLU A 1 374 ? -10.204 22.409 13.890 1.00 92.69 374 GLU A C 1
ATOM 3117 O O . GLU A 1 374 ? -10.317 22.589 12.674 1.00 92.69 374 GLU A O 1
ATOM 3122 N N . LYS A 1 375 ? -9.350 21.510 14.402 1.00 93.31 375 LYS A N 1
ATOM 3123 C CA . LYS A 1 375 ? -8.465 20.682 13.568 1.00 93.31 375 LYS A CA 1
ATOM 3124 C C . LYS A 1 375 ? -9.259 19.807 12.604 1.00 93.31 375 LYS A C 1
ATOM 3126 O O . LYS A 1 375 ? -8.899 19.692 11.433 1.00 93.31 375 LYS A O 1
ATOM 3131 N N . PHE A 1 376 ? -10.328 19.189 13.101 1.00 96.31 376 PHE A N 1
ATOM 3132 C CA . PHE A 1 376 ? -11.165 18.309 12.301 1.00 96.31 376 PHE A CA 1
ATOM 3133 C C . PHE A 1 376 ? -11.847 19.049 11.151 1.00 96.31 376 PHE A C 1
ATOM 3135 O O . PHE A 1 376 ? -11.851 18.538 10.040 1.00 96.31 376 PHE A O 1
ATOM 3142 N N . ASN A 1 377 ? -12.357 20.260 11.371 1.00 95.75 377 ASN A N 1
ATOM 3143 C CA . ASN A 1 377 ? -13.030 21.039 10.333 1.00 95.75 377 ASN A CA 1
ATOM 3144 C C . ASN A 1 377 ? -12.075 21.436 9.198 1.00 95.75 377 ASN A C 1
ATOM 3146 O O . ASN A 1 377 ? -12.475 21.414 8.034 1.00 95.75 377 ASN A O 1
ATOM 3150 N N . ILE A 1 378 ? -10.816 21.772 9.513 1.00 95.44 378 ILE A N 1
ATOM 3151 C CA . ILE A 1 378 ? -9.782 22.016 8.492 1.00 95.44 378 ILE A CA 1
ATOM 3152 C C . ILE A 1 378 ? -9.550 20.736 7.684 1.00 95.44 378 ILE A C 1
ATOM 3154 O O . ILE A 1 378 ? -9.608 20.759 6.455 1.00 95.44 378 ILE A O 1
ATOM 3158 N N . LEU A 1 379 ? -9.342 19.610 8.372 1.00 96.12 379 LEU A N 1
ATOM 3159 C CA . LEU A 1 379 ? -9.089 18.321 7.735 1.00 96.12 379 LEU A CA 1
ATOM 3160 C C . LEU A 1 379 ? -10.248 17.862 6.852 1.00 96.12 379 LEU A C 1
ATOM 3162 O O . LEU A 1 379 ? -10.033 17.489 5.702 1.00 96.12 379 LEU A O 1
ATOM 3166 N N . PHE A 1 380 ? -11.467 17.920 7.378 1.00 97.56 380 PHE A N 1
ATOM 3167 C CA . PHE A 1 380 ? -12.675 17.449 6.720 1.00 97.56 380 PHE A CA 1
ATOM 3168 C C . PHE A 1 380 ? -12.897 18.157 5.381 1.00 97.56 380 PHE A C 1
ATOM 3170 O O . PHE A 1 380 ? -13.097 17.483 4.373 1.00 97.56 380 PHE A O 1
ATOM 3177 N N . LYS A 1 381 ? -12.752 19.491 5.342 1.00 97.12 381 LYS A N 1
ATOM 3178 C CA . LYS A 1 381 ? -12.863 20.285 4.105 1.00 97.12 381 LYS A CA 1
ATOM 3179 C C . LYS A 1 381 ? -11.861 19.840 3.040 1.00 97.12 381 LYS A C 1
ATOM 3181 O O . LYS A 1 381 ? -12.219 19.679 1.880 1.00 97.12 381 LYS A O 1
ATOM 3186 N N . ILE A 1 382 ? -10.599 19.632 3.419 1.00 98.00 382 ILE A N 1
ATOM 3187 C CA . ILE A 1 382 ? -9.574 19.204 2.456 1.00 98.00 382 ILE A CA 1
ATOM 3188 C C . ILE A 1 382 ? -9.814 17.759 2.009 1.00 98.00 382 ILE A C 1
ATOM 3190 O O . ILE A 1 382 ? -9.645 17.441 0.832 1.00 98.00 382 ILE A O 1
ATOM 3194 N N . TYR A 1 383 ? -10.233 16.884 2.922 1.00 98.12 383 TYR A N 1
ATOM 3195 C CA . TYR A 1 383 ? -10.494 15.478 2.618 1.00 98.12 383 TYR A CA 1
ATOM 3196 C C . TYR A 1 383 ? -11.697 15.319 1.693 1.00 98.12 383 TYR A C 1
ATOM 3198 O O . TYR A 1 383 ? -11.654 14.459 0.823 1.00 98.12 383 TYR A O 1
ATOM 3206 N N . GLU A 1 384 ? -12.717 16.169 1.813 1.00 98.44 384 GLU A N 1
ATOM 3207 C CA . GLU A 1 384 ? -13.848 16.215 0.881 1.00 98.44 384 GLU A CA 1
ATOM 3208 C C . GLU A 1 384 ? -13.392 16.519 -0.553 1.00 98.44 384 GLU A C 1
ATOM 3210 O O . GLU A 1 384 ? -13.755 15.810 -1.491 1.00 98.44 384 GLU A O 1
ATOM 3215 N N . ILE A 1 385 ? -12.517 17.515 -0.729 1.00 98.56 385 ILE A N 1
ATOM 3216 C CA . ILE A 1 385 ? -11.955 17.867 -2.044 1.00 98.56 385 ILE A CA 1
ATOM 3217 C C . ILE A 1 385 ? -11.124 16.701 -2.609 1.00 98.56 385 ILE A C 1
ATOM 3219 O O . ILE A 1 385 ? -11.243 16.354 -3.788 1.00 98.56 385 ILE A O 1
ATOM 3223 N N . ILE A 1 386 ? -10.292 16.072 -1.772 1.00 98.62 386 ILE A N 1
ATOM 3224 C CA . ILE A 1 386 ? -9.492 14.897 -2.152 1.00 98.62 386 ILE A CA 1
ATOM 3225 C C . ILE A 1 386 ? -10.394 13.727 -2.564 1.00 98.62 386 ILE A C 1
ATOM 3227 O O . ILE A 1 386 ? -10.110 13.049 -3.555 1.00 98.62 386 ILE A O 1
ATOM 3231 N N . GLU A 1 387 ? -11.463 13.485 -1.811 1.00 98.00 387 GLU A N 1
ATOM 3232 C CA . GLU A 1 387 ? -12.402 12.394 -2.048 1.00 98.00 387 GLU A CA 1
ATOM 3233 C C . GLU A 1 387 ? -13.130 12.576 -3.382 1.00 98.00 387 GLU A C 1
ATOM 3235 O O . GLU A 1 387 ? -13.164 11.647 -4.191 1.00 98.00 387 GLU A O 1
ATOM 3240 N N . ASN A 1 388 ? -13.600 13.792 -3.672 1.00 98.00 388 ASN A N 1
ATOM 3241 C CA . ASN A 1 388 ? -14.207 14.129 -4.961 1.00 98.00 388 ASN A CA 1
ATOM 3242 C C . ASN A 1 388 ? -13.243 13.864 -6.127 1.00 98.00 388 ASN A C 1
ATOM 3244 O O . ASN A 1 388 ? -13.626 13.247 -7.121 1.00 98.00 388 ASN A O 1
ATOM 3248 N N . TYR A 1 389 ? -11.970 14.249 -5.996 1.00 98.12 389 TYR A N 1
ATOM 3249 C CA . TYR A 1 389 ? -10.949 13.937 -7.002 1.00 98.12 389 TYR A CA 1
ATOM 3250 C C . TYR A 1 389 ? -10.725 12.433 -7.177 1.00 98.12 389 TYR A C 1
ATOM 3252 O O . TYR A 1 389 ? -10.687 11.947 -8.310 1.00 98.12 389 TYR A O 1
ATOM 3260 N N . LYS A 1 390 ? -10.609 11.680 -6.075 1.00 97.75 390 LYS A N 1
ATOM 3261 C CA . LYS A 1 390 ? -10.442 10.222 -6.115 1.00 97.75 390 LYS A CA 1
ATOM 3262 C C . LYS A 1 390 ? -11.600 9.569 -6.868 1.00 97.75 390 LYS A C 1
ATOM 3264 O O . LYS A 1 390 ? -11.352 8.750 -7.752 1.00 97.75 390 LYS A O 1
ATOM 3269 N N . LEU A 1 391 ? -12.838 9.934 -6.537 1.00 97.00 391 LEU A N 1
ATOM 3270 C CA . LEU A 1 391 ? -14.030 9.391 -7.183 1.00 97.00 391 LEU A CA 1
ATOM 3271 C C . LEU A 1 391 ? -14.074 9.772 -8.665 1.00 97.00 391 LEU A C 1
ATOM 3273 O O . LEU A 1 391 ? -14.188 8.881 -9.500 1.00 97.00 391 LEU A O 1
ATOM 3277 N N . ASN A 1 392 ? -13.865 11.043 -9.016 1.00 96.38 392 ASN A N 1
ATOM 3278 C CA . ASN A 1 392 ? -13.855 11.488 -10.414 1.00 96.38 392 ASN A CA 1
ATOM 3279 C C . ASN A 1 392 ? -12.813 10.744 -11.262 1.00 96.38 392 ASN A C 1
ATOM 3281 O O . ASN A 1 392 ? -13.097 10.346 -12.391 1.00 96.38 392 ASN A O 1
ATOM 3285 N N . LYS A 1 393 ? -11.619 10.513 -10.710 1.00 95.62 393 LYS A N 1
ATOM 3286 C CA . LYS A 1 393 ? -10.524 9.834 -11.410 1.00 95.62 393 LYS A CA 1
ATOM 3287 C C . LYS A 1 393 ? -10.727 8.323 -11.529 1.00 95.62 393 LYS A C 1
ATOM 3289 O O . LYS A 1 393 ? -10.404 7.742 -12.563 1.00 95.62 393 LYS A O 1
ATOM 3294 N N . TYR A 1 394 ? -11.234 7.677 -10.478 1.00 96.81 394 TYR A N 1
ATOM 3295 C CA . TYR A 1 394 ? -11.209 6.217 -10.345 1.00 96.81 394 TYR A CA 1
ATOM 3296 C C . TYR A 1 394 ? -12.577 5.532 -10.402 1.00 96.81 394 TYR A C 1
ATOM 3298 O O . TYR A 1 394 ? -12.627 4.305 -10.339 1.00 96.81 394 TYR A O 1
ATOM 3306 N N . ASN A 1 395 ? -13.676 6.265 -10.607 1.00 96.06 395 ASN A N 1
ATOM 3307 C CA . ASN A 1 395 ? -15.028 5.693 -10.648 1.00 96.06 395 ASN A CA 1
ATOM 3308 C C . ASN A 1 395 ? -15.152 4.494 -11.608 1.00 96.06 395 ASN A C 1
ATOM 3310 O O . ASN A 1 395 ? -15.668 3.446 -11.236 1.00 96.06 395 ASN A O 1
ATOM 3314 N N . LEU A 1 396 ? -14.611 4.605 -12.828 1.00 97.44 396 LEU A N 1
ATOM 3315 C CA . LEU A 1 396 ? -14.662 3.511 -13.808 1.00 97.44 396 LEU A CA 1
ATOM 3316 C C . LEU A 1 396 ? -13.888 2.266 -13.358 1.00 97.44 396 LEU A C 1
ATOM 3318 O O . LEU A 1 396 ? -14.278 1.151 -13.699 1.00 97.44 396 LEU A O 1
ATOM 3322 N N . LEU A 1 397 ? -12.778 2.443 -12.635 1.00 96.88 397 LEU A N 1
ATOM 3323 C CA . LEU A 1 397 ? -12.043 1.325 -12.050 1.00 96.88 397 LEU A CA 1
ATOM 3324 C C . LEU A 1 397 ? -12.881 0.674 -10.947 1.00 96.88 397 LEU A C 1
ATOM 3326 O O . LEU A 1 397 ? -13.040 -0.543 -10.945 1.00 96.88 397 LEU A O 1
ATOM 3330 N N . PHE A 1 398 ? -13.448 1.471 -10.042 1.00 97.56 398 PHE A N 1
ATOM 3331 C CA . PHE A 1 398 ? -14.253 0.957 -8.937 1.00 97.56 398 PHE A CA 1
ATOM 3332 C C . PHE A 1 398 ? -15.507 0.213 -9.412 1.00 97.56 398 PHE A C 1
ATOM 3334 O O . PHE A 1 398 ? -15.788 -0.864 -8.891 1.00 97.56 398 PHE A O 1
ATOM 3341 N N . ASP A 1 399 ? -16.180 0.694 -10.459 1.00 97.31 399 ASP A N 1
ATOM 3342 C CA . ASP A 1 399 ? -17.297 -0.011 -11.103 1.00 97.31 399 ASP A CA 1
ATOM 3343 C C . ASP A 1 399 ? -16.870 -1.380 -11.671 1.00 97.31 399 ASP A C 1
ATOM 3345 O O . ASP A 1 399 ? -17.542 -2.393 -11.455 1.00 97.31 399 ASP A O 1
ATOM 3349 N N . ARG A 1 400 ? -15.712 -1.459 -12.346 1.00 97.50 400 ARG A N 1
ATOM 3350 C CA . ARG A 1 400 ? -15.162 -2.744 -12.821 1.00 97.50 400 ARG A CA 1
ATOM 3351 C C . ARG A 1 400 ? -14.821 -3.685 -11.666 1.00 97.50 400 ARG A C 1
ATOM 3353 O O . ARG A 1 400 ? -15.141 -4.871 -11.742 1.00 97.50 400 ARG A O 1
ATOM 3360 N N . CYS A 1 401 ? -14.199 -3.165 -10.609 1.00 97.00 401 CYS A N 1
ATOM 3361 C CA . CYS A 1 401 ? -13.874 -3.920 -9.400 1.00 97.00 401 CYS A CA 1
ATOM 3362 C C . CYS A 1 401 ? -15.134 -4.472 -8.723 1.00 97.00 401 CYS A C 1
ATOM 3364 O O . CYS A 1 401 ? -15.166 -5.645 -8.361 1.00 97.00 401 CYS A O 1
ATOM 3366 N N . GLU A 1 402 ? -16.186 -3.662 -8.593 1.00 96.94 402 GLU A N 1
ATOM 3367 C CA . GLU A 1 402 ? -17.460 -4.091 -8.018 1.00 96.94 402 GLU A CA 1
ATOM 3368 C C . GLU A 1 402 ? -18.108 -5.198 -8.857 1.00 96.94 402 GLU A C 1
ATOM 3370 O O . GLU A 1 402 ? -18.530 -6.215 -8.310 1.00 96.94 402 GLU A O 1
ATOM 3375 N N . LYS A 1 403 ? -18.130 -5.060 -10.188 1.00 96.38 403 LYS A N 1
ATOM 3376 C CA . LYS A 1 403 ? -18.637 -6.106 -11.094 1.00 96.38 403 LYS A CA 1
ATOM 3377 C C . LYS A 1 403 ? -17.869 -7.418 -10.955 1.00 96.38 403 LYS A C 1
ATOM 3379 O O . LYS A 1 403 ? -18.478 -8.485 -10.983 1.00 96.38 403 LYS A O 1
ATOM 3384 N N . GLU A 1 404 ? -16.552 -7.354 -10.798 1.00 96.44 404 GLU A N 1
ATOM 3385 C CA . GLU A 1 404 ? -15.730 -8.543 -10.570 1.00 96.44 404 GLU A CA 1
ATOM 3386 C C . GLU A 1 404 ? -16.022 -9.184 -9.204 1.00 96.44 404 GLU A C 1
ATOM 3388 O O . GLU A 1 404 ? -16.192 -10.401 -9.111 1.00 96.44 404 GLU A O 1
ATOM 3393 N N . LEU A 1 405 ? -16.177 -8.370 -8.155 1.00 95.69 405 LEU A N 1
ATOM 3394 C CA . LEU A 1 405 ? -16.571 -8.841 -6.827 1.00 95.69 405 LEU A CA 1
ATOM 3395 C C . LEU A 1 405 ? -17.961 -9.480 -6.822 1.00 95.69 405 LEU A C 1
ATOM 3397 O O . LEU A 1 405 ? -18.126 -10.510 -6.178 1.00 95.69 405 LEU A O 1
ATOM 3401 N N . ARG A 1 406 ? -18.932 -8.948 -7.575 1.00 95.94 406 ARG A N 1
ATOM 3402 C CA . ARG A 1 406 ? -20.266 -9.559 -7.737 1.00 95.94 406 ARG A CA 1
ATOM 3403 C C . ARG A 1 406 ? -20.176 -10.973 -8.308 1.00 95.94 406 ARG A C 1
ATOM 3405 O O . ARG A 1 406 ? -20.772 -11.888 -7.745 1.00 95.94 406 ARG A O 1
ATOM 3412 N N . LYS A 1 407 ? -19.388 -11.172 -9.373 1.00 95.88 407 LYS A N 1
ATOM 3413 C CA . LYS A 1 407 ? -19.153 -12.505 -9.965 1.00 95.88 407 LYS A CA 1
ATOM 3414 C C . LYS A 1 407 ? -18.495 -13.452 -8.968 1.00 95.88 407 LYS A C 1
ATOM 3416 O O . LYS A 1 407 ? -18.906 -14.603 -8.831 1.00 95.88 407 LYS A O 1
ATOM 3421 N N . LYS A 1 408 ? -17.479 -12.961 -8.251 1.00 95.31 408 LYS A N 1
ATOM 3422 C CA . LYS A 1 408 ? -16.805 -13.731 -7.205 1.00 95.31 408 LYS A CA 1
ATOM 3423 C C . LYS A 1 408 ? -17.785 -14.125 -6.102 1.00 95.31 408 LYS A C 1
ATOM 3425 O O . LYS A 1 408 ? -17.850 -15.292 -5.738 1.00 95.31 408 LYS A O 1
ATOM 3430 N N . TYR A 1 409 ? -18.577 -13.182 -5.609 1.00 95.19 409 TYR A N 1
ATOM 3431 C CA . TYR A 1 409 ? -19.588 -13.404 -4.582 1.00 95.19 409 TYR A CA 1
ATOM 3432 C C . TYR A 1 409 ? -20.609 -14.467 -5.017 1.00 95.19 409 TYR A C 1
ATOM 3434 O O . TYR A 1 409 ? -20.849 -15.423 -4.280 1.00 95.19 409 TYR A O 1
ATOM 3442 N N . GLU A 1 410 ? -21.129 -14.360 -6.246 1.00 95.19 410 GLU A N 1
ATOM 3443 C CA . GLU A 1 410 ? -22.045 -15.336 -6.848 1.00 95.19 410 GLU A CA 1
ATOM 3444 C C . GLU A 1 410 ? -21.461 -16.745 -6.895 1.00 95.19 410 GLU A C 1
ATOM 3446 O O . GLU A 1 410 ? -22.100 -17.708 -6.464 1.00 95.19 410 GLU A O 1
ATOM 3451 N N . SER A 1 411 ? -20.220 -16.873 -7.363 1.00 94.81 411 SER A N 1
ATOM 3452 C CA . SER A 1 411 ? -19.544 -18.168 -7.469 1.00 94.81 411 SER A CA 1
ATOM 3453 C C . SER A 1 411 ? -19.458 -18.909 -6.129 1.00 94.81 411 SER A C 1
ATOM 3455 O O . SER A 1 411 ? -19.574 -20.132 -6.085 1.00 94.81 411 SER A O 1
ATOM 3457 N N . VAL A 1 412 ? -19.317 -18.183 -5.013 1.00 93.69 412 VAL A N 1
ATOM 3458 C CA . VAL A 1 412 ? -19.092 -18.789 -3.696 1.00 93.69 412 VAL A CA 1
ATOM 3459 C C . VAL A 1 412 ? -20.360 -19.429 -3.136 1.00 93.69 412 VAL A C 1
ATOM 3461 O O . VAL A 1 412 ? -20.284 -20.537 -2.597 1.00 93.69 412 VAL A O 1
ATOM 3464 N N . TYR A 1 413 ? -21.520 -18.770 -3.245 1.00 91.19 413 TYR A N 1
ATOM 3465 C CA . TYR A 1 413 ? -22.771 -19.346 -2.734 1.00 91.19 413 TYR A CA 1
ATOM 3466 C C . TYR A 1 413 ? -23.419 -20.326 -3.723 1.00 91.19 413 TYR A C 1
ATOM 3468 O O . TYR A 1 413 ? -24.085 -21.260 -3.281 1.00 91.19 413 TYR A O 1
ATOM 3476 N N . THR A 1 414 ? -23.186 -20.169 -5.033 1.00 92.31 414 THR A N 1
ATOM 3477 C CA . THR A 1 414 ? -23.651 -21.121 -6.064 1.00 92.31 414 THR A CA 1
ATOM 3478 C C . THR A 1 414 ? -22.759 -22.359 -6.190 1.00 92.31 414 THR A C 1
ATOM 3480 O O . THR A 1 414 ? -23.224 -23.406 -6.633 1.00 92.31 414 THR A O 1
ATOM 3483 N N . GLY A 1 415 ? -21.483 -22.259 -5.804 1.00 90.56 415 GLY A N 1
ATOM 3484 C CA . GLY A 1 415 ? -20.478 -23.303 -6.015 1.00 90.56 415 GLY A CA 1
ATOM 3485 C C . GLY A 1 415 ? -19.918 -23.355 -7.442 1.00 90.56 415 GLY A C 1
ATOM 3486 O O . GLY A 1 415 ? -19.190 -24.294 -7.766 1.00 90.56 415 GLY A O 1
ATOM 3487 N N . ASN A 1 416 ? -20.245 -22.374 -8.289 1.00 91.62 416 ASN A N 1
ATOM 3488 C CA . ASN A 1 416 ? -19.730 -22.274 -9.653 1.00 91.62 416 ASN A CA 1
ATOM 3489 C C . ASN A 1 416 ? -18.228 -21.950 -9.672 1.00 91.62 416 ASN A C 1
ATOM 3491 O O . ASN A 1 416 ? -17.684 -21.345 -8.748 1.00 91.62 416 ASN A O 1
ATOM 3495 N N . VAL A 1 417 ? -17.548 -22.330 -10.757 1.00 91.62 417 VAL A N 1
ATOM 3496 C CA . VAL A 1 417 ? -16.131 -21.996 -10.950 1.00 91.62 417 VAL A CA 1
ATOM 3497 C C . VAL A 1 417 ? -15.990 -20.491 -11.184 1.00 91.62 417 VAL A C 1
ATOM 3499 O O . VAL A 1 417 ? -16.642 -19.930 -12.061 1.00 91.62 417 VAL A O 1
ATOM 3502 N N . TYR A 1 418 ? -15.117 -19.850 -10.410 1.00 91.31 418 TYR A N 1
ATOM 3503 C CA . TYR A 1 418 ? -14.735 -18.454 -10.593 1.00 91.31 418 TYR A CA 1
ATOM 3504 C C . TYR A 1 418 ? -13.439 -18.356 -11.388 1.00 91.31 418 TYR A C 1
ATOM 3506 O O . TYR A 1 418 ? -12.389 -18.820 -10.939 1.00 91.31 418 TYR A O 1
ATOM 3514 N N . GLU A 1 419 ? -13.510 -17.713 -12.549 1.00 88.56 419 GLU A N 1
ATOM 3515 C CA . GLU A 1 419 ? -12.335 -17.322 -13.317 1.00 88.56 419 GLU A CA 1
ATOM 3516 C C . GLU A 1 419 ? -12.011 -15.855 -13.026 1.00 88.56 419 GLU A C 1
ATOM 3518 O O . GLU A 1 419 ? -12.782 -14.952 -13.346 1.00 88.56 419 GLU A O 1
ATOM 3523 N N . LYS A 1 420 ? -10.863 -15.627 -12.385 1.00 86.00 420 LYS A N 1
ATOM 3524 C CA . LYS A 1 420 ? -10.409 -14.298 -11.979 1.00 86.00 420 LYS A CA 1
ATOM 3525 C C . LYS A 1 420 ? -9.987 -13.474 -13.192 1.00 86.00 420 LYS A C 1
ATOM 3527 O O . LYS A 1 420 ? -9.085 -13.865 -13.933 1.00 86.00 420 LYS A O 1
ATOM 3532 N N . ASN A 1 421 ? -10.504 -12.257 -13.312 1.00 89.69 421 ASN A N 1
ATOM 3533 C CA . ASN A 1 421 ? -9.968 -11.290 -14.259 1.00 89.69 421 ASN A CA 1
ATOM 3534 C C . ASN A 1 421 ? -8.632 -10.712 -13.752 1.00 89.69 421 ASN A C 1
ATOM 3536 O O . ASN A 1 421 ? -8.585 -9.792 -12.928 1.00 89.69 421 ASN A O 1
ATOM 3540 N N . HIS A 1 422 ? -7.523 -11.243 -14.272 1.00 86.62 422 HIS A N 1
ATOM 3541 C CA . HIS A 1 422 ? -6.170 -10.823 -13.893 1.00 86.62 422 HIS A CA 1
ATOM 3542 C C . HIS A 1 422 ? -5.891 -9.336 -14.155 1.00 86.62 422 HIS A C 1
ATOM 3544 O O . HIS A 1 422 ? -5.113 -8.735 -13.416 1.00 86.62 422 HIS A O 1
ATOM 3550 N N . ARG A 1 423 ? -6.544 -8.718 -15.148 1.00 89.00 423 ARG A N 1
ATOM 3551 C CA . ARG A 1 423 ? -6.366 -7.291 -15.448 1.00 89.00 423 ARG A CA 1
ATOM 3552 C C . ARG A 1 423 ? -7.065 -6.394 -14.456 1.00 89.00 423 ARG A C 1
ATOM 3554 O O . ARG A 1 423 ? -6.431 -5.477 -13.961 1.00 89.00 423 ARG A O 1
ATOM 3561 N N . ILE A 1 424 ? -8.316 -6.688 -14.107 1.00 93.31 424 ILE A N 1
ATOM 3562 C CA . ILE A 1 424 ? -9.028 -5.916 -13.076 1.00 93.31 424 ILE A CA 1
ATOM 3563 C C . ILE A 1 424 ? -8.278 -6.018 -11.741 1.00 93.31 424 ILE A C 1
ATOM 3565 O O . ILE A 1 424 ? -8.087 -5.009 -11.065 1.00 93.31 424 ILE A O 1
ATOM 3569 N N . LYS A 1 425 ? -7.764 -7.209 -11.390 1.00 92.12 425 LYS A N 1
ATOM 3570 C CA . LYS A 1 425 ? -6.890 -7.358 -10.213 1.00 92.12 425 LYS A CA 1
ATOM 3571 C C . LYS A 1 425 ? -5.624 -6.506 -10.327 1.00 92.12 425 LYS A C 1
ATOM 3573 O O . LYS A 1 425 ? -5.266 -5.852 -9.358 1.00 92.12 425 LYS A O 1
ATOM 3578 N N . MET A 1 426 ? -4.960 -6.497 -11.483 1.00 93.06 426 MET A N 1
ATOM 3579 C CA . MET A 1 426 ? -3.756 -5.688 -11.685 1.00 93.06 426 MET A CA 1
ATOM 3580 C C . MET A 1 426 ? -4.039 -4.184 -11.621 1.00 93.06 426 MET A C 1
ATOM 3582 O O . MET A 1 426 ? -3.304 -3.455 -10.967 1.00 93.06 426 MET A O 1
ATOM 3586 N N . GLU A 1 427 ? -5.120 -3.709 -12.239 1.00 94.50 427 GLU A N 1
ATOM 3587 C CA . GLU A 1 427 ? -5.547 -2.310 -12.148 1.00 94.50 427 GLU A CA 1
ATOM 3588 C C . GLU A 1 427 ? -5.818 -1.906 -10.691 1.00 94.50 427 GLU A C 1
ATOM 3590 O O . GLU A 1 427 ? -5.393 -0.831 -10.265 1.00 94.50 427 GLU A O 1
ATOM 3595 N N . TRP A 1 428 ? -6.464 -2.782 -9.910 1.00 95.12 428 TRP A N 1
ATOM 3596 C CA . TRP A 1 428 ? -6.649 -2.590 -8.471 1.00 95.12 428 TRP A CA 1
ATOM 3597 C C . TRP A 1 428 ? -5.316 -2.525 -7.717 1.00 95.12 428 TRP A C 1
ATOM 3599 O O . TRP A 1 428 ? -5.121 -1.616 -6.911 1.00 95.12 428 TRP A O 1
ATOM 3609 N N . ASP A 1 429 ? -4.392 -3.454 -7.969 1.00 94.38 429 ASP A N 1
ATOM 3610 C CA . ASP A 1 429 ? -3.093 -3.467 -7.293 1.00 94.38 429 ASP A CA 1
ATOM 3611 C C . ASP A 1 429 ? -2.302 -2.195 -7.598 1.00 94.38 429 ASP A C 1
ATOM 3613 O O . ASP A 1 429 ? -1.822 -1.543 -6.671 1.00 94.38 429 ASP A O 1
ATOM 3617 N N . LEU A 1 430 ? -2.214 -1.804 -8.875 1.00 94.56 430 LEU A N 1
ATOM 3618 C CA . LEU A 1 430 ? -1.539 -0.580 -9.306 1.00 94.56 430 LEU A CA 1
ATOM 3619 C C . LEU A 1 430 ? -2.186 0.656 -8.683 1.00 94.56 430 LEU A C 1
ATOM 3621 O O . LEU A 1 430 ? -1.476 1.518 -8.166 1.00 94.56 430 LEU A O 1
ATOM 3625 N N . TYR A 1 431 ? -3.520 0.718 -8.649 1.00 95.81 431 TYR A N 1
ATOM 3626 C CA . TYR A 1 431 ? -4.235 1.761 -7.922 1.00 95.81 431 TYR A CA 1
ATOM 3627 C C . TYR A 1 431 ? -3.834 1.784 -6.447 1.00 95.81 431 TYR A C 1
ATOM 3629 O O . TYR A 1 431 ? -3.444 2.838 -5.950 1.00 95.81 431 TYR A O 1
ATOM 3637 N N . ASN A 1 432 ? -3.872 0.645 -5.753 1.00 95.56 432 ASN A N 1
ATOM 3638 C CA . ASN A 1 432 ? -3.597 0.538 -4.321 1.00 95.56 432 ASN A CA 1
ATOM 3639 C C . ASN A 1 432 ? -2.169 0.997 -3.978 1.00 95.56 432 ASN A C 1
ATOM 3641 O O . ASN A 1 432 ? -1.956 1.786 -3.053 1.00 95.56 432 ASN A O 1
ATOM 3645 N N . ILE A 1 433 ? -1.189 0.607 -4.793 1.00 94.88 433 ILE A N 1
ATOM 3646 C CA . ILE A 1 433 ? 0.229 0.890 -4.541 1.00 94.88 433 ILE A CA 1
ATOM 3647 C C . ILE A 1 433 ? 0.733 2.211 -5.138 1.00 94.88 433 ILE A C 1
ATOM 3649 O O . ILE A 1 433 ? 1.868 2.600 -4.860 1.00 94.88 433 ILE A O 1
ATOM 3653 N N . LYS A 1 434 ? -0.072 2.911 -5.950 1.00 93.19 434 LYS A N 1
ATOM 3654 C CA . LYS A 1 434 ? 0.316 4.199 -6.545 1.00 93.19 434 LYS A CA 1
ATOM 3655 C C . LYS A 1 434 ? 0.491 5.279 -5.478 1.00 93.19 434 LYS A C 1
ATOM 3657 O O . LYS A 1 434 ? -0.365 5.457 -4.605 1.00 93.19 434 LYS A O 1
ATOM 3662 N N . VAL A 1 435 ? 1.584 6.029 -5.592 1.00 92.19 435 VAL A N 1
ATOM 3663 C CA . VAL A 1 435 ? 1.846 7.250 -4.821 1.00 92.19 435 VAL A CA 1
ATOM 3664 C C . VAL A 1 435 ? 1.097 8.393 -5.510 1.00 92.19 435 VAL A C 1
ATOM 3666 O O . VAL A 1 435 ? 1.590 8.985 -6.466 1.00 92.19 435 VAL A O 1
ATOM 3669 N N . GLU A 1 436 ? -0.135 8.679 -5.088 1.00 93.25 436 GLU A N 1
ATOM 3670 C CA . GLU A 1 436 ? -0.951 9.724 -5.714 1.00 93.25 436 GLU A CA 1
ATOM 3671 C C . GLU A 1 436 ? -0.433 11.111 -5.331 1.00 93.25 436 GLU A C 1
ATOM 3673 O O . GLU A 1 436 ? -0.786 11.660 -4.285 1.00 93.25 436 GLU A O 1
ATOM 3678 N N . LYS A 1 437 ? 0.387 11.697 -6.209 1.00 92.62 437 LYS A N 1
ATOM 3679 C CA . LYS A 1 437 ? 1.024 13.006 -6.014 1.00 92.62 437 LYS A CA 1
ATOM 3680 C C . LYS A 1 437 ? 0.037 14.101 -5.594 1.00 92.62 437 LYS A C 1
ATOM 3682 O O . LYS A 1 437 ? 0.300 14.794 -4.612 1.00 92.62 437 LYS A O 1
ATOM 3687 N N . THR A 1 438 ? -1.097 14.232 -6.290 1.00 95.19 438 THR A N 1
ATOM 3688 C CA . THR A 1 438 ? -2.139 15.231 -5.981 1.00 95.19 438 THR A CA 1
ATOM 3689 C C . THR A 1 438 ? -2.705 15.043 -4.569 1.00 95.19 438 THR A C 1
ATOM 3691 O O . THR A 1 438 ? -2.822 16.014 -3.820 1.00 95.19 438 THR A O 1
ATOM 3694 N N . ILE A 1 439 ? -2.999 13.799 -4.170 1.00 97.44 439 ILE A N 1
ATOM 3695 C CA . ILE A 1 439 ? -3.506 13.477 -2.826 1.00 97.44 439 ILE A CA 1
ATOM 3696 C C . ILE A 1 439 ? -2.438 13.795 -1.779 1.00 97.44 439 ILE A C 1
ATOM 3698 O O . ILE A 1 439 ? -2.713 14.493 -0.807 1.00 97.44 439 ILE A O 1
ATOM 3702 N N . LEU A 1 440 ? -1.205 13.334 -1.993 1.00 96.06 440 LEU A N 1
ATOM 3703 C CA . LEU A 1 440 ? -0.114 13.483 -1.036 1.00 96.06 440 LEU A CA 1
ATOM 3704 C C . LEU A 1 440 ? 0.220 14.958 -0.774 1.00 96.06 440 LEU A C 1
ATOM 3706 O O . LEU A 1 440 ? 0.307 15.367 0.380 1.00 96.06 440 LEU A O 1
ATOM 3710 N N . PHE A 1 441 ? 0.329 15.777 -1.825 1.00 95.88 441 PHE A N 1
ATOM 3711 C CA . PHE A 1 441 ? 0.535 17.222 -1.684 1.00 95.88 441 PHE A CA 1
ATOM 3712 C C . PHE A 1 441 ? -0.613 17.900 -0.933 1.00 95.88 441 PHE A C 1
ATOM 3714 O O . PHE A 1 441 ? -0.365 18.730 -0.058 1.00 95.88 441 PHE A O 1
ATOM 3721 N N . SER A 1 442 ? -1.857 17.533 -1.248 1.00 97.88 442 SER A N 1
ATOM 3722 C CA . SER A 1 442 ? -3.040 18.092 -0.585 1.00 97.88 442 SER A CA 1
ATOM 3723 C C . SER A 1 442 ? -3.069 17.746 0.905 1.00 97.88 442 SER A C 1
ATOM 3725 O O . SER A 1 442 ? -3.397 18.597 1.728 1.00 97.88 442 SER A O 1
ATOM 3727 N N . LEU A 1 443 ? -2.646 16.533 1.272 1.00 97.81 443 LEU A N 1
ATOM 3728 C CA . LEU A 1 443 ? -2.513 16.110 2.666 1.00 97.81 443 LEU A CA 1
ATOM 3729 C C . LEU A 1 443 ? -1.403 16.858 3.411 1.00 97.81 443 LEU A C 1
ATOM 3731 O O . LEU A 1 443 ? -1.613 17.261 4.553 1.00 97.81 443 LEU A O 1
ATOM 3735 N N . VAL A 1 444 ? -0.246 17.093 2.784 1.00 97.44 444 VAL A N 1
ATOM 3736 C CA . VAL A 1 444 ? 0.815 17.907 3.405 1.00 97.44 444 VAL A CA 1
ATOM 3737 C C . VAL A 1 444 ? 0.349 19.354 3.595 1.00 97.44 444 VAL A C 1
ATOM 3739 O O . VAL A 1 444 ? 0.594 19.944 4.644 1.00 97.44 444 VAL A O 1
ATOM 3742 N N . ILE A 1 445 ? -0.375 19.926 2.626 1.00 97.50 445 ILE A N 1
ATOM 3743 C CA . ILE A 1 445 ? -0.977 21.261 2.773 1.00 97.50 445 ILE A CA 1
ATOM 3744 C C . ILE A 1 445 ? -2.010 21.265 3.904 1.00 97.50 445 ILE A C 1
ATOM 3746 O O . ILE A 1 445 ? -2.002 22.181 4.720 1.00 97.50 445 ILE A O 1
ATOM 3750 N N . CYS A 1 446 ? -2.854 20.236 4.006 1.00 97.44 446 CYS A N 1
ATOM 3751 C CA . CYS A 1 446 ? -3.788 20.078 5.119 1.00 97.44 446 CYS A CA 1
ATOM 3752 C C . CYS A 1 446 ? -3.068 20.083 6.474 1.00 97.44 446 CYS A C 1
ATOM 3754 O O . CYS A 1 446 ? -3.491 20.770 7.401 1.00 97.44 446 CYS A O 1
ATOM 3756 N N . GLU A 1 447 ? -1.971 19.337 6.597 1.00 95.94 447 GLU A N 1
ATOM 3757 C CA . GLU A 1 447 ? -1.202 19.270 7.839 1.00 95.94 447 GLU A CA 1
ATOM 3758 C C . GLU A 1 447 ? -0.496 20.597 8.148 1.00 95.94 447 GLU A C 1
ATOM 3760 O O . GLU A 1 447 ? -0.514 21.028 9.298 1.00 95.94 447 GLU A O 1
ATOM 3765 N N . TYR A 1 448 ? -0.009 21.318 7.132 1.00 97.00 448 TYR A N 1
ATOM 3766 C CA . TYR A 1 448 ? 0.490 22.689 7.282 1.00 97.00 448 TYR A CA 1
ATOM 3767 C C . TYR A 1 448 ? -0.591 23.655 7.800 1.00 97.00 448 TYR A C 1
ATOM 3769 O O . TYR A 1 448 ? -0.315 24.458 8.695 1.00 97.00 448 TYR A O 1
ATOM 3777 N N . LEU A 1 449 ? -1.819 23.581 7.274 1.00 96.69 449 LEU A N 1
ATOM 3778 C CA . LEU A 1 449 ? -2.945 24.406 7.734 1.00 96.69 449 LEU A CA 1
ATOM 3779 C C . LEU A 1 449 ? -3.286 24.117 9.201 1.00 96.69 449 LEU A C 1
ATOM 3781 O O . LEU A 1 449 ? -3.420 25.046 9.997 1.00 96.69 449 LEU A O 1
ATOM 3785 N N . ILE A 1 450 ? -3.346 22.835 9.575 1.00 94.62 450 ILE A N 1
ATOM 3786 C CA . ILE A 1 450 ? -3.574 22.387 10.957 1.00 94.62 450 ILE A CA 1
ATOM 3787 C C . ILE A 1 450 ? -2.451 22.868 11.883 1.00 94.62 450 ILE A C 1
ATOM 3789 O O . ILE A 1 450 ? -2.724 23.361 12.978 1.00 94.62 450 ILE A O 1
ATOM 3793 N N . PHE A 1 451 ? -1.194 22.738 11.452 1.00 93.00 451 PHE A N 1
ATOM 3794 C CA . PHE A 1 451 ? -0.022 23.121 12.237 1.00 93.00 451 PHE A CA 1
ATOM 3795 C C . PHE A 1 451 ? -0.009 24.622 12.550 1.00 93.00 451 PHE A C 1
ATOM 3797 O O . PHE A 1 451 ? 0.256 25.012 13.686 1.00 93.00 451 PHE A O 1
ATOM 3804 N N . ASN A 1 452 ? -0.350 25.458 11.566 1.00 93.75 452 ASN A N 1
ATOM 3805 C CA . ASN A 1 452 ? -0.348 26.916 11.716 1.00 93.75 452 ASN A CA 1
ATOM 3806 C C . ASN A 1 452 ? -1.686 27.492 12.205 1.00 93.75 452 ASN A C 1
ATOM 3808 O O . ASN A 1 452 ? -1.738 28.678 12.520 1.00 93.75 452 ASN A O 1
ATOM 3812 N N . ARG A 1 453 ? -2.749 26.679 12.276 1.00 92.94 453 ARG A N 1
ATOM 3813 C CA . ARG A 1 453 ? -4.126 27.106 12.597 1.00 92.94 453 ARG A CA 1
ATOM 3814 C C . ARG A 1 453 ? -4.612 28.235 11.689 1.00 92.94 453 ARG A C 1
ATOM 3816 O O . ARG A 1 453 ? -5.084 29.275 12.144 1.00 92.94 453 ARG A O 1
ATOM 3823 N N . ILE A 1 454 ? -4.446 28.033 10.387 1.00 94.38 454 ILE A N 1
ATOM 3824 C CA . ILE A 1 454 ? -4.861 28.985 9.355 1.00 94.38 454 ILE A CA 1
ATOM 3825 C C . ILE A 1 454 ? -5.745 28.300 8.316 1.00 94.38 454 ILE A C 1
ATOM 3827 O O . ILE A 1 454 ? -5.706 27.082 8.154 1.00 94.38 454 ILE A O 1
ATOM 3831 N N . ASP A 1 455 ? -6.493 29.102 7.565 1.00 93.06 455 ASP A N 1
ATOM 3832 C CA . ASP A 1 455 ? -7.235 28.655 6.389 1.00 93.06 455 ASP A CA 1
ATOM 3833 C C . ASP A 1 455 ? -6.392 28.743 5.107 1.00 93.06 455 ASP A C 1
ATOM 3835 O O . ASP A 1 455 ? -5.404 29.477 5.018 1.00 93.06 455 ASP A O 1
ATOM 3839 N N . VAL A 1 456 ? -6.839 28.046 4.057 1.00 92.88 456 VAL A N 1
ATOM 3840 C CA . VAL A 1 456 ? -6.181 28.018 2.736 1.00 92.88 456 VAL A CA 1
ATOM 3841 C C . VAL A 1 456 ? -5.989 29.412 2.114 1.00 92.88 456 VAL A C 1
ATOM 3843 O O . VAL A 1 456 ? -5.016 29.653 1.395 1.00 92.88 456 VAL A O 1
ATOM 3846 N N . GLY A 1 457 ? -6.886 30.359 2.411 1.00 92.06 457 GLY A N 1
ATOM 3847 C CA . GLY A 1 457 ? -6.806 31.744 1.936 1.00 92.06 457 GLY A CA 1
ATOM 3848 C C . GLY A 1 457 ? -5.570 32.495 2.440 1.00 92.06 457 GLY A C 1
ATOM 3849 O O . GLY A 1 457 ? -5.066 33.371 1.740 1.00 92.06 457 GLY A O 1
ATOM 3850 N N . SER A 1 458 ? -5.043 32.097 3.599 1.00 94.44 458 SER A N 1
ATOM 3851 C CA . SER A 1 458 ? -3.913 32.739 4.282 1.00 94.44 458 SER A CA 1
ATOM 3852 C C . SER A 1 458 ? -2.554 32.124 3.928 1.00 94.44 458 SER A C 1
ATOM 3854 O O . SER A 1 458 ? -1.535 32.515 4.494 1.00 94.44 458 SER A O 1
ATOM 3856 N N . ILE A 1 459 ? -2.514 31.152 3.010 1.00 96.12 459 ILE A N 1
ATOM 3857 C CA . ILE A 1 459 ? -1.277 30.465 2.629 1.00 96.12 459 ILE A CA 1
ATOM 3858 C C . ILE A 1 459 ? -0.284 31.423 1.958 1.00 96.12 459 ILE A C 1
ATOM 3860 O O . ILE A 1 459 ? -0.580 32.042 0.933 1.00 96.12 459 ILE A O 1
ATOM 3864 N N . ILE A 1 460 ? 0.953 31.415 2.460 1.00 95.81 460 ILE A N 1
ATOM 3865 C CA . ILE A 1 460 ? 2.119 32.014 1.806 1.00 95.81 460 ILE A CA 1
ATOM 3866 C C . ILE A 1 460 ? 2.987 30.890 1.228 1.00 95.81 460 ILE A C 1
ATOM 3868 O O . ILE A 1 460 ? 3.581 30.103 1.962 1.00 95.81 460 ILE A O 1
ATOM 3872 N N . THR A 1 461 ? 3.103 30.820 -0.102 1.00 94.88 461 THR A N 1
ATOM 3873 C CA . THR A 1 461 ? 3.778 29.710 -0.803 1.00 94.88 461 THR A CA 1
ATOM 3874 C C . THR A 1 461 ? 5.211 29.449 -0.332 1.00 94.88 461 THR A C 1
ATOM 3876 O O . THR A 1 461 ? 5.592 28.293 -0.188 1.00 94.88 461 THR A O 1
ATOM 3879 N N . GLU A 1 462 ? 6.017 30.485 -0.082 1.00 95.50 462 GLU A N 1
ATOM 3880 C CA . GLU A 1 462 ? 7.409 30.300 0.373 1.00 95.50 462 GLU A CA 1
ATOM 3881 C C . GLU A 1 462 ? 7.483 29.656 1.768 1.00 95.50 462 GLU A C 1
ATOM 3883 O O . GLU A 1 462 ? 8.388 28.864 2.040 1.00 95.50 462 GLU A O 1
ATOM 3888 N N . GLN A 1 463 ? 6.510 29.938 2.640 1.00 97.25 463 GLN A N 1
ATOM 3889 C CA . GLN A 1 463 ? 6.428 29.311 3.960 1.00 97.25 463 GLN A CA 1
ATOM 3890 C C . GLN A 1 463 ? 6.040 27.839 3.832 1.00 97.25 463 GLN A C 1
ATOM 3892 O O . GLN A 1 463 ? 6.673 26.988 4.452 1.00 97.25 463 GLN A O 1
ATOM 3897 N N . VAL A 1 464 ? 5.079 27.522 2.958 1.00 97.00 464 VAL A N 1
ATOM 3898 C CA . VAL A 1 464 ? 4.729 26.129 2.639 1.00 97.00 464 VAL A CA 1
ATOM 3899 C C . VAL A 1 464 ? 5.925 25.390 2.045 1.00 97.00 464 VAL A C 1
ATOM 3901 O O . VAL A 1 464 ? 6.211 24.276 2.460 1.00 97.00 464 VAL A O 1
ATOM 3904 N N . TYR A 1 465 ? 6.677 26.003 1.127 1.00 97.06 465 TYR A N 1
ATOM 3905 C CA . TYR A 1 465 ? 7.903 25.408 0.584 1.00 97.06 465 TYR A CA 1
ATOM 3906 C C . TYR A 1 465 ? 8.918 25.092 1.686 1.00 97.06 465 TYR A C 1
ATOM 3908 O O . TYR A 1 465 ? 9.476 23.996 1.713 1.00 97.06 465 TYR A O 1
ATOM 3916 N N . THR A 1 466 ? 9.140 26.040 2.598 1.00 97.44 466 THR A N 1
ATOM 3917 C CA . THR A 1 466 ? 10.068 25.864 3.723 1.00 97.44 466 THR A CA 1
ATOM 3918 C C . THR A 1 466 ? 9.635 24.683 4.581 1.00 97.44 466 THR A C 1
ATOM 3920 O O . THR A 1 466 ? 10.437 23.795 4.855 1.00 97.44 466 THR A O 1
ATOM 3923 N N . TYR A 1 467 ? 8.341 24.616 4.888 1.00 96.38 467 TYR A N 1
ATOM 3924 C CA . TYR A 1 467 ? 7.738 23.537 5.653 1.00 96.38 467 TYR A CA 1
ATOM 3925 C C . TYR A 1 467 ? 7.859 22.166 4.964 1.00 96.38 467 TYR A C 1
ATOM 3927 O O . TYR A 1 467 ? 8.269 21.187 5.585 1.00 96.38 467 TYR A O 1
ATOM 3935 N N . PHE A 1 468 ? 7.575 22.095 3.660 1.00 96.25 468 PHE A N 1
ATOM 3936 C CA . PHE A 1 468 ? 7.768 20.889 2.847 1.00 96.25 468 PHE A CA 1
ATOM 3937 C C . PHE A 1 468 ? 9.226 20.418 2.870 1.00 96.25 468 PHE A C 1
ATOM 3939 O O . PHE A 1 468 ? 9.492 19.230 3.038 1.00 96.25 468 PHE A O 1
ATOM 3946 N N . ASN A 1 469 ? 10.174 21.339 2.703 1.00 94.81 469 ASN A N 1
ATOM 3947 C CA . ASN A 1 469 ? 11.594 21.008 2.654 1.00 94.81 469 ASN A CA 1
ATOM 3948 C C . ASN A 1 469 ? 12.148 20.579 4.024 1.00 94.81 469 ASN A C 1
ATOM 3950 O O . ASN A 1 469 ? 13.067 19.766 4.081 1.00 94.81 469 ASN A O 1
ATOM 3954 N N . GLU A 1 470 ? 11.593 21.111 5.113 1.00 94.62 470 GLU A N 1
ATOM 3955 C CA . GLU A 1 470 ? 11.978 20.766 6.483 1.00 94.62 470 GLU A CA 1
ATOM 3956 C C . GLU A 1 470 ? 11.422 19.401 6.912 1.00 94.62 470 GLU A C 1
ATOM 3958 O O . GLU A 1 470 ? 12.169 18.564 7.417 1.00 94.62 470 GLU A O 1
ATOM 3963 N N . TYR A 1 471 ? 10.132 19.146 6.671 1.00 95.44 471 TYR A N 1
ATOM 3964 C CA . TYR A 1 471 ? 9.437 17.989 7.245 1.00 95.44 471 TYR A CA 1
ATOM 3965 C C . TYR A 1 471 ? 9.083 16.881 6.249 1.00 95.44 471 TYR A C 1
ATOM 3967 O O . TYR A 1 471 ? 8.797 15.772 6.688 1.00 95.44 471 TYR A O 1
ATOM 3975 N N . PHE A 1 472 ? 9.110 17.128 4.936 1.00 96.44 472 PHE A N 1
ATOM 3976 C CA . PHE A 1 472 ? 8.586 16.203 3.914 1.00 96.44 472 PHE A CA 1
ATOM 3977 C C . PHE A 1 472 ? 9.575 15.931 2.768 1.00 96.44 472 PHE A C 1
ATOM 3979 O O . PHE A 1 472 ? 9.191 15.647 1.629 1.00 96.44 472 PHE A O 1
ATOM 3986 N N . ILE A 1 473 ? 10.875 16.019 3.055 1.00 93.62 473 ILE A N 1
ATOM 3987 C CA . ILE A 1 473 ? 11.939 15.890 2.055 1.00 93.62 473 ILE A CA 1
ATOM 3988 C C . ILE A 1 473 ? 12.009 14.504 1.391 1.00 93.62 473 ILE A C 1
ATOM 3990 O O . ILE A 1 473 ? 12.355 14.409 0.213 1.00 93.62 473 ILE A O 1
ATOM 3994 N N . ASN A 1 474 ? 11.688 13.418 2.098 1.00 93.94 474 ASN A N 1
ATOM 3995 C CA . ASN A 1 474 ? 11.681 12.072 1.520 1.00 93.94 474 ASN A CA 1
ATOM 3996 C C . ASN A 1 474 ? 10.475 11.879 0.601 1.00 93.94 474 ASN A C 1
ATOM 3998 O O . ASN A 1 474 ? 10.618 11.260 -0.454 1.00 93.94 474 ASN A O 1
ATOM 4002 N N . ILE A 1 475 ? 9.323 12.461 0.949 1.00 94.12 475 ILE A N 1
ATOM 4003 C CA . ILE A 1 475 ? 8.172 12.529 0.041 1.00 94.12 475 ILE A CA 1
ATOM 4004 C C . ILE A 1 475 ? 8.546 13.292 -1.236 1.00 94.12 475 ILE A C 1
ATOM 4006 O O . ILE A 1 475 ? 8.343 12.776 -2.334 1.00 94.12 475 ILE A O 1
ATOM 4010 N N . LEU A 1 476 ? 9.155 14.473 -1.117 1.00 92.75 476 LEU A N 1
ATOM 4011 C CA . LEU A 1 476 ? 9.589 15.264 -2.273 1.00 92.75 476 LEU A CA 1
ATOM 4012 C C . LEU A 1 476 ? 10.547 14.487 -3.188 1.00 92.75 476 LEU A C 1
ATOM 4014 O O . LEU A 1 476 ? 10.329 14.419 -4.399 1.00 92.75 476 LEU A O 1
ATOM 4018 N N . LYS A 1 477 ? 11.554 13.828 -2.603 1.00 90.88 477 LYS A N 1
ATOM 4019 C CA . LYS A 1 477 ? 12.483 12.949 -3.329 1.00 90.88 477 LYS A CA 1
ATOM 4020 C C . LYS A 1 477 ? 11.764 11.800 -4.030 1.00 90.88 477 LYS A C 1
ATOM 4022 O O . LYS A 1 477 ? 12.060 11.527 -5.186 1.00 90.88 477 LYS A O 1
ATOM 4027 N N . SER A 1 478 ? 10.798 11.163 -3.365 1.00 88.12 478 SER A N 1
ATOM 4028 C CA . SER A 1 478 ? 10.024 10.061 -3.955 1.00 88.12 478 SER A CA 1
ATOM 4029 C C . SER A 1 478 ? 9.192 10.470 -5.166 1.00 88.12 478 SER A C 1
ATOM 4031 O O . SER A 1 478 ? 8.950 9.671 -6.061 1.00 88.12 478 SER A O 1
ATOM 4033 N N . LEU A 1 479 ? 8.802 11.742 -5.208 1.00 86.75 479 LEU A N 1
ATOM 4034 C CA . LEU A 1 479 ? 8.066 12.353 -6.307 1.00 86.75 479 LEU A CA 1
ATOM 4035 C C . LEU A 1 479 ? 8.989 13.041 -7.315 1.00 86.75 479 LEU A C 1
ATOM 4037 O O . LEU A 1 479 ? 8.515 13.815 -8.145 1.00 86.75 479 LEU A O 1
ATOM 4041 N N . ASN A 1 480 ? 10.302 12.795 -7.235 1.00 85.06 480 ASN A N 1
ATOM 4042 C CA . ASN A 1 480 ? 11.313 13.356 -8.128 1.00 85.06 480 ASN A CA 1
ATOM 4043 C C . ASN A 1 480 ? 11.423 14.891 -8.117 1.00 85.06 480 ASN A C 1
ATOM 4045 O O . ASN A 1 480 ? 11.996 15.479 -9.042 1.00 85.06 480 ASN A O 1
ATOM 4049 N N . LEU A 1 481 ? 10.923 15.534 -7.058 1.00 87.75 481 LEU A N 1
ATOM 4050 C CA . LEU A 1 481 ? 10.908 16.982 -6.874 1.00 87.75 481 LEU A CA 1
ATOM 4051 C C . LEU A 1 481 ? 12.056 17.416 -5.962 1.00 87.75 481 LEU A C 1
ATOM 4053 O O . LEU A 1 481 ? 11.912 17.489 -4.745 1.00 87.75 481 LEU A O 1
ATOM 4057 N N . THR A 1 482 ? 13.204 17.728 -6.557 1.00 87.00 482 THR A N 1
ATOM 4058 C CA . THR A 1 482 ? 14.406 18.152 -5.815 1.00 87.00 482 THR A CA 1
ATOM 4059 C C . THR A 1 482 ? 14.758 19.622 -6.025 1.00 87.00 482 THR A C 1
ATOM 4061 O O . THR A 1 482 ? 15.475 20.210 -5.215 1.00 87.00 482 THR A O 1
ATOM 4064 N N . LYS A 1 483 ? 14.244 20.256 -7.088 1.00 91.00 483 LYS A N 1
ATOM 4065 C CA . LYS A 1 483 ? 14.520 21.665 -7.387 1.00 91.00 483 LYS A CA 1
ATOM 4066 C C . LYS A 1 483 ? 13.481 22.578 -6.741 1.00 91.00 483 LYS A C 1
ATOM 4068 O O . LYS A 1 483 ? 12.283 22.426 -6.974 1.00 91.00 483 LYS A O 1
ATOM 4073 N N . LYS A 1 484 ? 13.944 23.611 -6.025 1.00 93.69 484 LYS A N 1
ATOM 4074 C CA . LYS A 1 484 ? 13.092 24.613 -5.351 1.00 93.69 484 LYS A CA 1
ATOM 4075 C C . LYS A 1 484 ? 11.983 25.174 -6.254 1.00 93.69 484 LYS A C 1
ATOM 4077 O O . LYS A 1 484 ? 10.829 25.230 -5.843 1.00 93.69 484 LYS A O 1
ATOM 4082 N N . GLN A 1 485 ? 12.322 25.581 -7.479 1.00 92.88 485 GLN A N 1
ATOM 4083 C CA . GLN A 1 485 ? 11.360 26.187 -8.410 1.00 92.88 485 GLN A CA 1
ATOM 4084 C C . GLN A 1 485 ? 10.261 25.211 -8.850 1.00 92.88 485 GLN A C 1
ATOM 4086 O O . GLN A 1 485 ? 9.103 25.610 -8.954 1.00 92.88 485 GLN A O 1
ATOM 4091 N N . GLU A 1 486 ? 10.609 23.939 -9.068 1.00 91.19 486 GLU A N 1
ATOM 4092 C CA . GLU A 1 486 ? 9.639 22.895 -9.407 1.00 91.19 486 GLU A CA 1
ATOM 4093 C C . GLU A 1 486 ? 8.691 22.675 -8.224 1.00 91.19 486 GLU A C 1
ATOM 4095 O O . GLU A 1 486 ? 7.482 22.766 -8.399 1.00 91.19 486 GLU A O 1
ATOM 4100 N N . ILE A 1 487 ? 9.225 22.518 -7.008 1.00 93.31 487 ILE A N 1
ATOM 4101 C CA . ILE A 1 487 ? 8.421 22.333 -5.788 1.00 93.31 487 ILE A CA 1
ATOM 4102 C C . ILE A 1 487 ? 7.455 23.509 -5.578 1.00 93.31 487 ILE A C 1
ATOM 4104 O O . ILE A 1 487 ? 6.265 23.298 -5.359 1.00 93.31 487 ILE A O 1
ATOM 4108 N N . ILE A 1 488 ? 7.935 24.752 -5.685 1.00 95.56 488 ILE A N 1
ATOM 41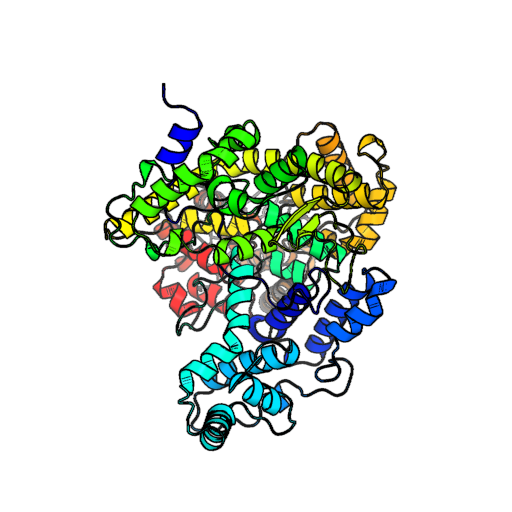09 C CA . ILE A 1 488 ? 7.098 25.954 -5.540 1.00 95.56 488 ILE A CA 1
ATOM 4110 C C . ILE A 1 488 ? 5.968 25.980 -6.568 1.00 95.56 488 ILE A C 1
ATOM 4112 O O . ILE A 1 488 ? 4.842 26.344 -6.226 1.00 95.56 488 ILE A O 1
ATOM 4116 N N . ARG A 1 489 ? 6.250 25.612 -7.821 1.00 94.19 489 ARG A N 1
ATOM 4117 C CA . ARG A 1 489 ? 5.235 25.545 -8.877 1.00 94.19 489 ARG A CA 1
ATOM 4118 C C . ARG A 1 489 ? 4.148 24.527 -8.527 1.00 94.19 489 ARG A C 1
ATOM 4120 O O . ARG A 1 489 ? 2.970 24.863 -8.635 1.00 94.19 489 ARG A O 1
ATOM 4127 N N . GLU A 1 490 ? 4.528 23.339 -8.060 1.00 93.31 490 GLU A N 1
ATOM 4128 C CA . GLU A 1 490 ? 3.571 22.306 -7.643 1.00 93.31 490 GLU A CA 1
ATOM 4129 C C . GLU A 1 490 ? 2.736 22.748 -6.433 1.00 93.31 490 GLU A C 1
ATOM 4131 O O . GLU A 1 490 ? 1.517 22.584 -6.438 1.00 93.31 490 GLU A O 1
ATOM 4136 N N . ILE A 1 491 ? 3.359 23.385 -5.433 1.00 95.56 491 ILE A N 1
ATOM 4137 C CA . ILE A 1 491 ? 2.648 23.943 -4.272 1.00 95.56 491 ILE A CA 1
ATOM 4138 C C . ILE A 1 491 ? 1.614 24.977 -4.728 1.00 95.56 491 ILE A C 1
ATOM 4140 O O . ILE A 1 491 ? 0.456 24.886 -4.331 1.00 95.56 491 ILE A O 1
ATOM 4144 N N . LYS A 1 492 ? 1.999 25.947 -5.572 1.00 95.81 492 LYS A N 1
ATOM 4145 C CA . LYS A 1 492 ? 1.065 26.968 -6.084 1.00 95.81 492 LYS A CA 1
ATOM 4146 C C . LYS A 1 492 ? -0.118 26.333 -6.803 1.00 95.81 492 LYS A C 1
ATOM 4148 O O . LYS A 1 492 ? -1.253 26.726 -6.555 1.00 95.81 492 LYS A O 1
ATOM 4153 N N . ARG A 1 493 ? 0.159 25.347 -7.661 1.00 95.12 493 ARG A N 1
ATOM 4154 C CA . ARG A 1 493 ? -0.857 24.626 -8.430 1.00 95.12 493 ARG A CA 1
ATOM 4155 C C . ARG A 1 493 ? -1.878 23.950 -7.512 1.00 95.12 493 ARG A C 1
ATOM 4157 O O . ARG A 1 493 ? -3.070 24.170 -7.692 1.00 95.12 493 ARG A O 1
ATOM 4164 N N . ILE A 1 494 ? -1.430 23.184 -6.514 1.00 96.06 494 ILE A N 1
ATOM 4165 C CA . ILE A 1 494 ? -2.342 22.490 -5.589 1.00 96.06 494 ILE A CA 1
ATOM 4166 C C . ILE A 1 494 ? -3.086 23.466 -4.677 1.00 96.06 494 ILE A C 1
ATOM 4168 O O . ILE A 1 494 ? -4.280 23.294 -4.461 1.00 96.06 494 ILE A O 1
ATOM 4172 N N . VAL A 1 495 ? -2.423 24.501 -4.156 1.00 97.06 495 VAL A N 1
ATOM 4173 C CA . VAL A 1 495 ? -3.090 25.503 -3.308 1.00 97.06 495 VAL A CA 1
ATOM 4174 C C . VAL A 1 495 ? -4.236 26.178 -4.060 1.00 97.06 495 VAL A C 1
ATOM 4176 O O . VAL A 1 495 ? -5.304 26.360 -3.483 1.00 97.06 495 VAL A O 1
ATOM 4179 N N . GLU A 1 496 ? -4.044 26.511 -5.336 1.00 96.44 496 GLU A N 1
ATOM 4180 C CA . GLU A 1 496 ? -5.106 27.095 -6.159 1.00 96.44 496 GLU A CA 1
ATOM 4181 C C . GLU A 1 496 ? -6.263 26.115 -6.384 1.00 96.44 496 GLU A C 1
ATOM 4183 O O . GLU A 1 496 ? -7.422 26.473 -6.191 1.00 96.44 496 GLU A O 1
ATOM 4188 N N . MET A 1 497 ? -5.960 24.851 -6.688 1.00 96.69 497 MET A N 1
ATOM 4189 C CA . MET A 1 497 ? -6.975 23.799 -6.825 1.00 96.69 497 MET A CA 1
ATOM 4190 C C . MET A 1 497 ? -7.794 23.603 -5.544 1.00 96.69 497 MET A C 1
ATOM 4192 O O . MET A 1 497 ? -9.017 23.498 -5.599 1.00 96.69 497 MET A O 1
ATOM 4196 N N . ILE A 1 498 ? -7.143 23.618 -4.376 1.00 97.31 498 ILE A N 1
ATOM 4197 C CA . ILE A 1 498 ? -7.827 23.538 -3.078 1.00 97.31 498 ILE A CA 1
ATOM 4198 C C . ILE A 1 498 ? -8.721 24.765 -2.854 1.00 97.31 498 ILE A C 1
ATOM 4200 O O . ILE A 1 498 ? -9.834 24.612 -2.362 1.00 97.31 498 ILE A O 1
ATOM 4204 N N . LYS A 1 499 ? -8.269 25.975 -3.214 1.00 95.94 499 LYS A N 1
ATOM 4205 C CA . LYS A 1 499 ? -9.076 27.204 -3.078 1.00 95.94 499 LYS A CA 1
ATOM 4206 C C . LYS A 1 499 ? -10.343 27.170 -3.931 1.00 95.94 499 LYS A C 1
ATOM 4208 O O . LYS A 1 499 ? -11.374 27.661 -3.482 1.00 95.94 499 LYS A O 1
ATOM 4213 N N . VAL A 1 500 ? -10.259 26.605 -5.135 1.00 96.06 500 VAL A N 1
ATOM 4214 C CA . VAL A 1 500 ? -11.405 26.429 -6.043 1.00 96.06 500 VAL A CA 1
ATOM 4215 C C . VAL A 1 500 ? -12.282 25.238 -5.631 1.00 96.06 500 VAL A C 1
ATOM 4217 O O . VAL A 1 500 ? -13.462 25.205 -5.965 1.00 96.06 500 VAL A O 1
ATOM 4220 N N . GLY A 1 501 ? -11.737 24.289 -4.864 1.00 96.44 501 GLY A N 1
ATOM 4221 C CA . GLY A 1 501 ? -12.438 23.073 -4.446 1.00 96.44 501 GLY A CA 1
ATOM 4222 C C . GLY A 1 501 ? -12.415 21.956 -5.493 1.00 96.44 501 GLY A C 1
ATOM 4223 O O . GLY A 1 501 ? -13.185 21.006 -5.384 1.00 96.44 501 GLY A O 1
ATOM 4224 N N . GLU A 1 502 ? -11.533 22.044 -6.493 1.00 95.88 502 GLU A N 1
ATOM 4225 C CA . GLU A 1 502 ? -11.439 21.088 -7.598 1.00 95.88 502 GLU A CA 1
ATOM 4226 C C . GLU A 1 502 ? -9.978 20.691 -7.847 1.00 95.88 502 GLU A C 1
ATOM 4228 O O . GLU A 1 502 ? -9.165 21.473 -8.344 1.00 95.88 502 GLU A O 1
ATOM 4233 N N . LEU A 1 503 ? -9.635 19.452 -7.485 1.00 96.44 503 LEU A N 1
ATOM 4234 C CA . LEU A 1 503 ? -8.324 18.856 -7.742 1.00 96.44 503 LEU A CA 1
ATOM 4235 C C . LEU A 1 503 ? -8.329 18.097 -9.073 1.00 96.44 503 LEU A C 1
ATOM 4237 O O . LEU A 1 503 ? -9.299 17.423 -9.417 1.00 96.44 503 LEU A O 1
ATOM 4241 N N . VAL A 1 504 ? -7.199 18.138 -9.779 1.00 92.88 504 VAL A N 1
ATOM 4242 C CA . VAL A 1 504 ? -6.947 17.348 -10.994 1.00 92.88 504 VAL A CA 1
ATOM 4243 C C . VAL A 1 504 ? -5.598 16.637 -10.909 1.00 92.88 504 VAL A C 1
ATOM 4245 O O . VAL A 1 504 ? -4.761 16.938 -10.049 1.00 92.88 504 VAL A O 1
ATOM 4248 N N . GLU A 1 505 ? -5.379 15.667 -11.796 1.00 88.38 505 GLU A N 1
ATOM 4249 C CA . GLU A 1 505 ? -4.111 14.946 -11.840 1.00 88.38 505 GLU A CA 1
ATOM 4250 C C . GLU A 1 505 ? -2.973 15.903 -12.208 1.00 88.38 505 GLU A C 1
ATOM 4252 O O . GLU A 1 505 ? -3.075 16.763 -13.091 1.00 88.38 505 GLU A O 1
ATOM 4257 N N . ILE A 1 506 ? -1.874 15.775 -11.473 1.00 79.75 506 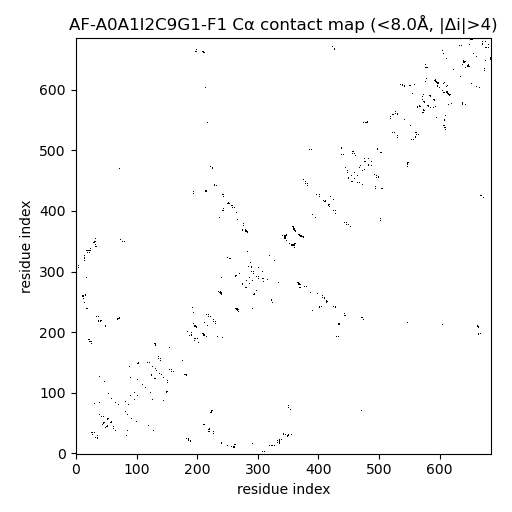ILE A N 1
ATOM 4258 C CA . ILE A 1 506 ? -0.615 16.376 -11.868 1.00 79.75 506 ILE A CA 1
ATOM 4259 C C . ILE A 1 506 ? 0.082 15.367 -12.768 1.00 79.75 506 ILE A C 1
ATOM 4261 O O . ILE A 1 506 ? 0.651 14.399 -12.265 1.00 79.75 506 ILE A O 1
ATOM 4265 N N . ASP A 1 507 ? 0.054 15.622 -14.073 1.00 65.12 507 ASP A N 1
ATOM 4266 C CA . ASP A 1 507 ? 0.827 14.833 -15.025 1.00 65.12 507 ASP A CA 1
ATOM 4267 C C . ASP A 1 507 ? 2.317 14.880 -14.671 1.00 65.12 507 ASP A C 1
ATOM 4269 O O . ASP A 1 507 ? 2.892 15.944 -14.398 1.00 65.12 507 ASP A O 1
ATOM 4273 N N . GLU A 1 508 ? 2.956 13.716 -14.694 1.00 57.12 508 GLU A N 1
ATOM 4274 C CA . GLU A 1 508 ? 4.404 13.652 -14.789 1.00 57.12 508 GLU A CA 1
ATOM 4275 C C . GLU A 1 508 ? 4.772 14.131 -16.193 1.00 57.12 508 GLU A C 1
ATOM 4277 O O . GLU A 1 508 ? 4.350 13.548 -17.190 1.00 57.12 508 GLU A O 1
ATOM 4282 N N . ILE A 1 509 ? 5.521 15.231 -16.289 1.00 47.09 509 ILE A N 1
ATOM 4283 C CA . ILE A 1 509 ? 6.106 15.638 -17.565 1.00 47.09 509 ILE A CA 1
ATOM 4284 C C . ILE A 1 509 ? 7.103 14.535 -17.932 1.00 47.09 509 ILE A C 1
ATOM 4286 O O . ILE A 1 509 ? 8.225 14.519 -17.427 1.00 47.09 509 ILE A O 1
ATOM 4290 N N . GLU A 1 510 ? 6.691 13.589 -18.775 1.00 44.59 510 GLU A N 1
ATOM 4291 C CA . GLU A 1 510 ? 7.628 12.703 -19.453 1.00 44.59 510 GLU A CA 1
ATOM 4292 C C . GLU A 1 510 ? 8.442 13.577 -20.417 1.00 44.59 510 GLU A C 1
ATOM 4294 O O . GLU A 1 510 ? 8.031 13.844 -21.549 1.00 44.59 510 GLU A O 1
ATOM 4299 N N . GLU A 1 511 ? 9.596 14.073 -19.966 1.00 37.03 511 GLU A N 1
ATOM 4300 C CA . GLU A 1 511 ? 10.615 14.631 -20.857 1.00 37.03 511 GLU A CA 1
ATOM 4301 C C . GLU A 1 511 ? 11.141 13.494 -21.749 1.00 37.03 511 GLU A C 1
ATOM 4303 O O . GLU A 1 511 ? 12.163 12.871 -21.483 1.00 37.03 511 GLU A O 1
ATOM 4308 N N . ASN A 1 512 ? 10.416 13.199 -22.830 1.00 37.03 512 ASN A N 1
ATOM 4309 C CA . ASN A 1 512 ? 10.801 12.223 -23.853 1.00 37.03 512 ASN A CA 1
ATOM 4310 C C . ASN A 1 512 ? 11.858 12.775 -24.834 1.00 37.03 512 ASN A C 1
ATOM 4312 O O . ASN A 1 512 ? 12.080 12.207 -25.905 1.00 37.03 512 ASN A O 1
ATOM 4316 N N . SER A 1 513 ? 12.534 13.879 -24.508 1.00 37.12 513 SER A N 1
ATOM 4317 C CA . SER A 1 513 ? 13.637 14.381 -25.324 1.00 37.12 513 SER A CA 1
ATOM 4318 C C . SER A 1 513 ? 14.945 13.726 -24.894 1.00 37.12 513 SER A C 1
ATOM 4320 O O . SER A 1 513 ? 15.511 14.071 -23.859 1.00 37.12 513 SER A O 1
ATOM 4322 N N . VAL A 1 514 ? 15.452 12.809 -25.723 1.00 42.56 514 VAL A N 1
ATOM 4323 C CA . VAL A 1 514 ? 16.868 12.421 -25.694 1.00 42.56 514 VAL A CA 1
ATOM 4324 C C . VAL A 1 514 ? 17.676 13.698 -25.900 1.00 42.56 514 VAL A C 1
ATOM 4326 O O . VAL A 1 514 ? 17.710 14.236 -27.007 1.00 42.56 514 VAL A O 1
ATOM 4329 N N . ASP A 1 515 ? 18.275 14.212 -24.832 1.00 38.28 515 ASP A N 1
ATOM 4330 C CA . ASP A 1 515 ? 19.117 15.394 -24.924 1.00 38.28 515 ASP A CA 1
ATOM 4331 C C . ASP A 1 515 ? 20.303 15.067 -25.851 1.00 38.28 515 ASP A C 1
ATOM 4333 O O . ASP A 1 515 ? 21.085 14.144 -25.594 1.00 38.28 515 ASP A O 1
ATOM 4337 N N . LEU A 1 516 ? 20.410 15.794 -26.970 1.00 40.75 516 LEU A N 1
ATOM 4338 C CA . LEU A 1 516 ? 21.427 15.599 -28.017 1.00 40.75 516 LEU A CA 1
ATOM 4339 C C . LEU A 1 516 ? 22.862 15.675 -27.457 1.00 40.75 516 LEU A C 1
ATOM 4341 O O . LEU A 1 516 ? 23.800 15.174 -28.078 1.00 40.75 516 LEU A O 1
ATOM 4345 N N . ASN A 1 517 ? 23.025 16.241 -26.259 1.00 43.53 517 ASN A N 1
ATOM 4346 C CA . ASN A 1 517 ? 24.293 16.382 -25.553 1.00 43.53 517 ASN A CA 1
ATOM 4347 C C . ASN A 1 517 ? 24.941 15.049 -25.116 1.00 43.53 517 ASN A C 1
ATOM 4349 O O . ASN A 1 517 ? 26.162 15.002 -24.971 1.00 43.53 517 ASN A O 1
ATOM 4353 N N . TYR A 1 518 ? 24.187 13.953 -24.948 1.00 47.56 518 TYR A N 1
ATOM 4354 C CA . TYR A 1 518 ? 24.740 12.689 -24.419 1.00 47.56 518 TYR A CA 1
ATOM 4355 C C . TYR A 1 518 ? 25.346 11.743 -25.470 1.00 47.56 518 TYR A C 1
ATOM 4357 O O . TYR A 1 518 ? 26.142 10.868 -25.119 1.00 47.56 518 TYR A O 1
ATOM 4365 N N . ILE A 1 519 ? 25.043 11.921 -26.762 1.00 50.59 519 ILE A N 1
ATOM 4366 C CA . ILE A 1 519 ? 25.520 11.021 -27.833 1.00 50.59 519 ILE A CA 1
ATOM 4367 C C . ILE A 1 519 ? 27.051 11.109 -28.012 1.00 50.59 519 ILE A C 1
ATOM 4369 O O . ILE A 1 519 ? 27.696 10.123 -28.373 1.00 50.59 519 ILE A O 1
ATOM 4373 N N . ASN A 1 520 ? 27.666 12.249 -27.677 1.00 53.44 520 ASN A N 1
ATOM 4374 C CA . ASN A 1 520 ? 29.101 12.471 -27.881 1.00 53.44 520 ASN A CA 1
ATOM 4375 C C . ASN A 1 520 ? 30.007 11.912 -26.768 1.00 53.44 520 ASN A C 1
ATOM 4377 O O . ASN A 1 520 ? 31.177 11.638 -27.041 1.00 53.44 520 ASN A O 1
ATOM 4381 N N . GLN A 1 521 ? 29.501 11.691 -25.546 1.00 60.94 521 GLN A N 1
ATOM 4382 C CA . GLN A 1 521 ? 30.339 11.332 -24.388 1.00 60.94 521 GLN A CA 1
ATOM 4383 C C . GLN A 1 521 ? 30.898 9.897 -24.444 1.00 60.94 521 GLN A C 1
ATOM 4385 O O . GLN A 1 521 ? 31.966 9.631 -23.900 1.00 60.94 521 GLN A O 1
ATOM 4390 N N . PHE A 1 522 ? 30.207 8.979 -25.125 1.00 64.38 522 PHE A N 1
ATOM 4391 C CA . PHE A 1 522 ? 30.579 7.556 -25.207 1.00 64.38 522 PHE A CA 1
ATOM 4392 C C . PHE A 1 522 ? 31.047 7.137 -26.608 1.00 64.38 522 PHE A C 1
ATOM 4394 O O . PHE A 1 522 ? 31.148 5.951 -26.916 1.00 64.38 522 PHE A O 1
ATOM 4401 N N . SER A 1 523 ? 31.312 8.116 -27.477 1.00 63.56 523 SER A N 1
ATOM 4402 C CA . SER A 1 523 ? 31.632 7.903 -28.892 1.00 63.56 523 SER A CA 1
ATOM 4403 C C . SER A 1 523 ? 32.934 7.122 -29.126 1.00 63.56 523 SER A C 1
ATOM 4405 O O . SER A 1 523 ? 33.037 6.448 -30.151 1.00 63.56 523 SER A O 1
ATOM 4407 N N . SER A 1 524 ? 33.875 7.167 -28.174 1.00 71.94 524 SER A N 1
ATOM 4408 C CA . SER A 1 524 ? 35.204 6.540 -28.233 1.00 71.94 524 SER A CA 1
ATOM 4409 C C . SER A 1 524 ? 35.304 5.148 -27.592 1.00 71.94 524 SER A C 1
ATOM 4411 O O . SER A 1 524 ? 36.372 4.539 -27.649 1.00 71.94 524 SER A O 1
ATOM 4413 N N . LEU A 1 525 ? 34.235 4.637 -26.969 1.00 80.12 525 LEU A N 1
ATOM 4414 C CA . LEU A 1 525 ? 34.263 3.333 -26.298 1.00 80.12 525 LEU A CA 1
ATOM 4415 C C . LEU A 1 525 ? 34.165 2.175 -27.302 1.00 80.12 525 LEU A C 1
ATOM 4417 O O . LEU A 1 525 ? 33.386 2.230 -28.255 1.00 80.12 525 LEU A O 1
ATOM 4421 N N . ASN A 1 526 ? 34.923 1.102 -27.054 1.00 87.75 526 ASN A N 1
ATOM 4422 C CA . ASN A 1 526 ? 34.753 -0.168 -27.766 1.00 87.75 526 ASN A CA 1
ATOM 4423 C C . ASN A 1 526 ? 33.517 -0.934 -27.242 1.00 87.75 526 ASN A C 1
ATOM 4425 O O . ASN A 1 526 ? 32.914 -0.568 -26.231 1.00 87.75 526 ASN A O 1
ATOM 4429 N N . THR A 1 527 ? 33.132 -2.013 -27.926 1.00 88.62 527 THR A N 1
ATOM 4430 C CA . THR A 1 527 ? 31.928 -2.800 -27.600 1.00 88.62 527 THR A CA 1
ATOM 4431 C C . THR A 1 527 ? 31.956 -3.416 -26.202 1.00 88.62 527 THR A C 1
ATOM 4433 O O . THR A 1 527 ? 30.917 -3.481 -25.548 1.00 88.62 527 THR A O 1
ATOM 4436 N N . GLU A 1 528 ? 33.121 -3.841 -25.716 1.00 90.81 528 GLU A N 1
ATOM 4437 C CA . GLU A 1 528 ? 33.240 -4.462 -24.394 1.00 90.81 528 GLU A CA 1
ATOM 4438 C C . GLU A 1 528 ? 33.099 -3.426 -23.272 1.00 90.81 528 GLU A C 1
ATOM 4440 O O . GLU A 1 528 ? 32.366 -3.636 -22.303 1.00 90.81 528 GLU A O 1
ATOM 4445 N N . ASP A 1 529 ? 33.701 -2.251 -23.454 1.00 90.88 529 ASP A N 1
ATOM 4446 C CA . ASP A 1 529 ? 33.541 -1.121 -22.543 1.00 90.88 529 ASP A CA 1
ATOM 4447 C C . ASP A 1 529 ? 32.100 -0.606 -22.510 1.00 90.88 529 ASP A C 1
ATOM 4449 O O . ASP A 1 529 ? 31.590 -0.284 -21.434 1.00 90.88 529 ASP A O 1
ATOM 4453 N N . LEU A 1 530 ? 31.411 -0.578 -23.657 1.00 91.31 530 LEU A N 1
ATOM 4454 C CA . LEU A 1 530 ? 29.989 -0.234 -23.720 1.00 91.31 530 LEU A CA 1
ATOM 4455 C C . LEU A 1 530 ? 29.139 -1.220 -22.914 1.00 91.31 530 LEU A C 1
ATOM 4457 O O . LEU A 1 530 ? 28.339 -0.785 -22.087 1.00 91.31 530 LEU A O 1
ATOM 4461 N N . ARG A 1 531 ? 29.329 -2.534 -23.096 1.00 93.25 531 ARG A N 1
ATOM 4462 C CA . ARG A 1 531 ? 28.598 -3.562 -22.331 1.00 93.25 531 ARG A CA 1
ATOM 4463 C C . ARG A 1 531 ? 28.841 -3.433 -20.832 1.00 93.25 531 ARG A C 1
ATOM 4465 O O . ARG A 1 531 ? 27.883 -3.418 -20.059 1.00 93.25 531 ARG A O 1
ATOM 4472 N N . ARG A 1 532 ? 30.101 -3.269 -20.425 1.00 94.19 532 ARG A N 1
ATOM 4473 C CA . ARG A 1 532 ? 30.469 -3.038 -19.024 1.00 94.19 532 ARG A CA 1
ATOM 4474 C C . ARG A 1 532 ? 29.774 -1.798 -18.462 1.00 94.19 532 ARG A C 1
ATOM 4476 O O . ARG A 1 532 ? 29.163 -1.878 -17.400 1.00 94.19 532 ARG A O 1
ATOM 4483 N N . LYS A 1 533 ? 29.787 -0.678 -19.193 1.00 93.00 533 LYS A N 1
ATOM 4484 C CA . LYS A 1 533 ? 29.142 0.567 -18.756 1.00 93.00 533 LYS A CA 1
ATOM 4485 C C . LYS A 1 533 ? 27.619 0.448 -18.675 1.00 93.00 533 LYS A C 1
ATOM 4487 O O . LYS A 1 533 ? 27.032 0.987 -17.742 1.00 93.00 533 LYS A O 1
ATOM 4492 N N . ILE A 1 534 ? 26.984 -0.271 -19.603 1.00 93.25 534 ILE A N 1
ATOM 4493 C CA . ILE A 1 534 ? 25.539 -0.555 -19.561 1.00 93.25 534 ILE A CA 1
ATOM 4494 C C . ILE A 1 534 ? 25.182 -1.279 -18.262 1.00 93.25 534 ILE A C 1
ATOM 4496 O O . ILE A 1 534 ? 24.229 -0.879 -17.591 1.00 93.25 534 ILE A O 1
ATOM 4500 N N . ILE A 1 535 ? 25.962 -2.300 -17.890 1.00 93.56 535 ILE A N 1
ATOM 4501 C CA . ILE A 1 535 ? 25.771 -3.039 -16.637 1.00 93.56 535 ILE A CA 1
ATOM 4502 C C . ILE A 1 535 ? 25.986 -2.112 -15.439 1.00 93.56 535 ILE A C 1
ATOM 4504 O O . ILE A 1 535 ? 25.115 -2.036 -14.581 1.00 93.56 535 ILE A O 1
ATOM 4508 N N . GLU A 1 536 ? 27.094 -1.367 -15.393 1.00 92.81 536 GLU A N 1
ATOM 4509 C CA . GLU A 1 536 ? 27.396 -0.444 -14.289 1.00 92.81 536 GLU A CA 1
ATOM 4510 C C . GLU A 1 536 ? 26.269 0.569 -14.050 1.00 92.81 536 GLU A C 1
ATOM 4512 O O . GLU A 1 536 ? 25.763 0.667 -12.933 1.00 92.81 536 GLU A O 1
ATOM 4517 N N . VAL A 1 537 ? 25.840 1.287 -15.094 1.00 90.50 537 VAL A N 1
ATOM 4518 C CA . VAL A 1 537 ? 24.777 2.301 -14.987 1.00 90.50 537 VAL A CA 1
ATOM 4519 C C . VAL A 1 537 ? 23.450 1.654 -14.603 1.00 90.50 537 VAL A C 1
ATOM 4521 O O . VAL A 1 537 ? 22.741 2.154 -13.737 1.00 90.50 537 VAL A O 1
ATOM 4524 N N . SER A 1 538 ? 23.120 0.500 -15.179 1.00 92.25 538 SER A N 1
ATOM 4525 C CA . SER A 1 538 ? 21.854 -0.153 -14.847 1.00 92.25 538 SER A CA 1
ATOM 4526 C C . SER A 1 538 ? 21.844 -0.696 -13.412 1.00 92.25 538 SER A C 1
ATOM 4528 O O . SER A 1 538 ? 20.810 -0.657 -12.751 1.00 92.25 538 SER A O 1
ATOM 4530 N N . MET A 1 539 ? 22.993 -1.127 -12.882 1.00 90.69 539 MET A N 1
ATOM 4531 C CA . MET A 1 539 ? 23.137 -1.488 -11.467 1.00 90.69 539 MET A CA 1
ATOM 4532 C C . MET A 1 539 ? 23.083 -0.265 -10.540 1.00 90.69 539 MET A C 1
ATOM 4534 O O . MET A 1 539 ? 22.605 -0.382 -9.411 1.00 90.69 539 MET A O 1
ATOM 4538 N N . GLU A 1 540 ? 23.535 0.914 -10.984 1.00 87.88 540 GLU A N 1
ATOM 4539 C CA . GLU A 1 540 ? 23.314 2.174 -10.258 1.00 87.88 540 GLU A CA 1
ATOM 4540 C C . GLU A 1 540 ? 21.816 2.477 -10.118 1.00 87.88 540 GLU A C 1
ATOM 4542 O O . GLU A 1 540 ? 21.385 2.842 -9.024 1.00 87.88 540 GLU A O 1
ATOM 4547 N N . ASN A 1 541 ? 21.033 2.245 -11.175 1.00 85.00 541 ASN A N 1
ATOM 4548 C CA . ASN A 1 541 ? 19.592 2.521 -11.216 1.00 85.00 541 ASN A CA 1
ATOM 4549 C C . ASN A 1 541 ? 18.745 1.590 -10.334 1.00 85.00 541 ASN A C 1
ATOM 4551 O O . ASN A 1 541 ? 17.623 1.940 -9.975 1.00 85.00 541 ASN A O 1
ATOM 4555 N N . ILE A 1 542 ? 19.262 0.410 -9.970 1.00 82.75 542 ILE A N 1
ATOM 4556 C CA . ILE A 1 542 ? 18.575 -0.539 -9.072 1.00 82.75 542 ILE A CA 1
ATOM 4557 C C . ILE A 1 542 ? 18.798 -0.187 -7.594 1.00 82.75 542 ILE A C 1
ATOM 4559 O O . ILE A 1 542 ? 18.073 -0.670 -6.720 1.00 82.75 542 ILE A O 1
ATOM 4563 N N . LYS A 1 543 ? 19.793 0.653 -7.273 1.00 73.81 543 LYS A N 1
ATOM 4564 C CA . LYS A 1 543 ? 20.066 1.017 -5.877 1.00 73.81 543 LYS A CA 1
ATOM 4565 C C . LYS A 1 543 ? 18.807 1.618 -5.247 1.00 73.81 543 LYS A C 1
ATOM 4567 O O . LYS A 1 543 ? 18.124 2.401 -5.898 1.00 73.81 543 LYS A O 1
ATOM 4572 N N . PRO A 1 544 ? 18.505 1.304 -3.974 1.00 63.28 544 PRO A N 1
ATOM 4573 C CA . PRO A 1 544 ? 17.287 1.759 -3.317 1.00 63.28 544 PRO A CA 1
ATOM 4574 C C . PRO A 1 544 ? 17.335 3.272 -3.069 1.00 63.28 544 PRO A C 1
ATOM 4576 O O . PRO A 1 544 ? 17.630 3.743 -1.967 1.00 63.28 544 PRO A O 1
ATOM 4579 N N . THR A 1 545 ? 17.006 4.062 -4.082 1.00 69.00 545 THR A N 1
ATOM 4580 C CA . THR A 1 545 ? 16.800 5.508 -4.017 1.00 69.00 545 THR A CA 1
ATOM 4581 C C . THR A 1 545 ? 15.315 5.803 -3.820 1.00 69.00 545 THR A C 1
ATOM 4583 O O . THR A 1 545 ? 14.463 4.936 -3.984 1.00 69.00 545 THR A O 1
ATOM 4586 N N . LEU A 1 546 ? 14.997 6.998 -3.319 1.00 74.81 546 LEU A N 1
ATOM 4587 C CA . LEU A 1 546 ? 13.613 7.491 -3.368 1.00 74.81 546 LEU A CA 1
ATOM 4588 C C . LEU A 1 546 ? 13.326 8.099 -4.741 1.00 74.81 546 LEU A C 1
ATOM 4590 O O . LEU A 1 546 ? 12.252 7.903 -5.284 1.00 74.81 546 LEU A O 1
ATOM 4594 N N . GLU A 1 547 ? 14.312 8.794 -5.302 1.00 74.94 547 GLU A N 1
ATOM 4595 C CA . GLU A 1 547 ? 14.247 9.361 -6.644 1.00 74.94 547 GLU A CA 1
ATOM 4596 C C . GLU A 1 547 ? 14.338 8.238 -7.677 1.00 74.94 547 GLU A C 1
ATOM 4598 O O . GLU A 1 547 ? 15.327 7.500 -7.709 1.00 74.94 547 GLU A O 1
ATOM 4603 N N . ARG A 1 548 ? 13.312 8.119 -8.516 1.00 69.00 548 ARG A N 1
ATOM 4604 C CA . ARG A 1 548 ? 13.263 7.184 -9.638 1.00 69.00 548 ARG A CA 1
ATOM 4605 C C . ARG A 1 548 ? 13.037 7.980 -10.912 1.00 69.00 548 ARG A C 1
ATOM 4607 O O . ARG A 1 548 ? 11.929 8.442 -11.160 1.00 69.00 548 ARG A O 1
ATOM 4614 N N . LYS A 1 549 ? 14.065 8.123 -11.744 1.00 72.88 549 LYS A N 1
ATOM 4615 C CA . LYS A 1 549 ? 13.961 8.751 -13.070 1.00 72.88 549 LYS A CA 1
ATOM 4616 C C . LYS A 1 549 ? 14.485 7.788 -14.122 1.00 72.88 549 LYS A C 1
ATOM 4618 O O . LYS A 1 549 ? 15.400 7.026 -13.830 1.00 72.88 549 LYS A O 1
ATOM 4623 N N . ARG A 1 550 ? 13.928 7.860 -15.336 1.00 78.94 550 ARG A N 1
ATOM 4624 C CA . ARG A 1 550 ? 14.524 7.200 -16.503 1.00 78.94 550 ARG A CA 1
ATOM 4625 C C . ARG A 1 550 ? 15.918 7.780 -16.731 1.00 78.94 550 ARG A C 1
ATOM 4627 O O . ARG A 1 550 ? 16.072 8.997 -16.858 1.00 78.94 550 ARG A O 1
ATOM 4634 N N . ASP A 1 551 ? 16.920 6.921 -16.792 1.00 83.94 551 ASP A N 1
ATOM 4635 C CA . ASP A 1 551 ? 18.300 7.299 -17.022 1.00 83.94 551 ASP A CA 1
ATOM 4636 C C . ASP A 1 551 ? 18.646 7.207 -18.510 1.00 83.94 551 ASP A C 1
ATOM 4638 O O . ASP A 1 551 ? 18.911 6.142 -19.081 1.00 83.94 551 ASP A O 1
ATOM 4642 N N . MET A 1 552 ? 18.715 8.375 -19.148 1.00 84.25 552 MET A N 1
ATOM 4643 C CA . MET A 1 552 ? 19.059 8.486 -20.563 1.00 84.25 552 MET A CA 1
ATOM 4644 C C . MET A 1 552 ? 20.467 7.971 -20.897 1.00 84.25 552 MET A C 1
ATOM 4646 O O . MET A 1 552 ? 20.740 7.693 -22.071 1.00 84.25 552 MET A O 1
ATOM 4650 N N . ARG A 1 553 ? 21.355 7.788 -19.905 1.00 88.06 553 ARG A N 1
ATOM 4651 C CA . ARG A 1 553 ? 22.674 7.163 -20.099 1.00 88.06 553 ARG A CA 1
ATOM 4652 C C . ARG A 1 553 ? 22.524 5.718 -20.574 1.00 88.06 553 ARG A C 1
ATOM 4654 O O . ARG A 1 553 ? 23.205 5.337 -21.524 1.00 88.06 553 ARG A O 1
ATOM 4661 N N . VAL A 1 554 ? 21.614 4.936 -19.982 1.00 88.94 554 VAL A N 1
ATOM 4662 C CA . VAL A 1 554 ? 21.389 3.528 -20.369 1.00 88.94 554 VAL A CA 1
ATOM 4663 C C . VAL A 1 554 ? 20.902 3.449 -21.812 1.00 88.94 554 VAL A C 1
ATOM 4665 O O . VAL A 1 554 ? 21.470 2.711 -22.615 1.00 88.94 554 VAL A O 1
ATOM 4668 N N . ILE A 1 555 ? 19.909 4.268 -22.169 1.00 89.00 555 ILE A N 1
ATOM 4669 C CA . ILE A 1 555 ? 19.358 4.338 -23.531 1.00 89.00 555 ILE A CA 1
ATOM 4670 C C . ILE A 1 555 ? 20.439 4.740 -24.543 1.00 89.00 555 ILE A C 1
ATOM 4672 O O . ILE A 1 555 ? 20.569 4.119 -25.598 1.00 89.00 555 ILE A O 1
ATOM 4676 N N . SER A 1 556 ? 21.251 5.748 -24.218 1.00 87.25 556 SER A N 1
ATOM 4677 C CA . SER A 1 556 ? 22.323 6.226 -25.100 1.00 87.25 556 SER A CA 1
ATOM 4678 C C . SER A 1 556 ? 23.397 5.159 -25.334 1.00 87.25 556 SER A C 1
ATOM 4680 O O . SER A 1 556 ? 23.830 4.956 -26.471 1.00 87.25 556 SER A O 1
ATOM 4682 N N . LEU A 1 557 ? 23.798 4.441 -24.280 1.00 90.62 557 LEU A N 1
ATOM 4683 C CA . LEU A 1 557 ? 24.762 3.345 -24.373 1.00 90.62 557 LEU A CA 1
ATOM 4684 C C . LEU A 1 557 ? 24.200 2.162 -25.175 1.00 90.62 557 LEU A C 1
ATOM 4686 O O . LEU A 1 557 ? 24.904 1.628 -26.034 1.00 90.62 557 LEU A O 1
ATOM 4690 N N . LEU A 1 558 ? 22.931 1.794 -24.954 1.00 90.62 558 LEU A N 1
ATOM 4691 C CA . LEU A 1 558 ? 22.245 0.755 -25.729 1.00 90.62 558 LEU A CA 1
ATOM 4692 C C . LEU A 1 558 ? 22.181 1.124 -27.212 1.00 90.62 558 LEU A C 1
ATOM 4694 O O . LEU A 1 558 ? 22.575 0.316 -28.049 1.00 90.62 558 LEU A O 1
ATOM 4698 N N . LYS A 1 559 ? 21.794 2.362 -27.542 1.00 88.94 559 LYS A N 1
ATOM 4699 C CA . LYS A 1 559 ? 21.781 2.860 -28.926 1.00 88.94 559 LYS A CA 1
ATOM 4700 C C . LYS A 1 559 ? 23.141 2.772 -29.585 1.00 88.94 559 LYS A C 1
ATOM 4702 O O . LYS A 1 559 ? 23.231 2.320 -30.724 1.00 88.94 559 LYS A O 1
ATOM 4707 N N . LYS A 1 560 ? 24.202 3.160 -28.880 1.00 88.44 560 LYS A N 1
ATOM 4708 C CA . LYS A 1 560 ? 25.562 3.078 -29.416 1.00 88.44 560 LYS A CA 1
ATOM 4709 C C . LYS A 1 560 ? 25.999 1.634 -29.655 1.00 88.44 560 LYS A C 1
ATOM 4711 O O . LYS A 1 560 ? 26.532 1.348 -30.723 1.00 88.44 560 LYS A O 1
ATOM 4716 N N . LEU A 1 561 ? 25.758 0.736 -28.700 1.00 91.06 561 LEU A N 1
ATOM 4717 C CA . LEU A 1 561 ? 26.079 -0.683 -28.856 1.00 91.06 561 LEU A CA 1
ATOM 4718 C C . LEU A 1 561 ? 25.314 -1.287 -30.041 1.00 91.06 561 LEU A C 1
ATOM 4720 O O . LEU A 1 561 ? 25.909 -1.963 -30.876 1.00 91.06 561 LEU A O 1
ATOM 4724 N N . GLN A 1 562 ? 24.020 -0.977 -30.159 1.00 90.50 562 GLN A N 1
ATOM 4725 C CA . GLN A 1 562 ? 23.180 -1.504 -31.230 1.00 90.50 562 GLN A CA 1
ATOM 4726 C C . GLN A 1 562 ? 23.596 -1.004 -32.616 1.00 90.50 562 GLN A C 1
ATOM 4728 O O . GLN A 1 562 ? 23.619 -1.781 -33.567 1.00 90.50 562 GLN A O 1
ATOM 4733 N N . LEU A 1 563 ? 23.985 0.270 -32.719 1.00 88.56 563 LEU A N 1
ATOM 4734 C CA . LEU A 1 563 ? 24.566 0.833 -33.937 1.00 88.56 563 LEU A CA 1
ATOM 4735 C C . LEU A 1 563 ? 25.829 0.082 -34.375 1.00 88.56 563 LEU A C 1
ATOM 4737 O O . LEU A 1 563 ? 26.026 -0.108 -35.566 1.00 88.56 563 LEU A O 1
ATOM 4741 N N . ILE A 1 564 ? 26.691 -0.333 -33.445 1.00 89.06 564 ILE A N 1
ATOM 4742 C CA . ILE A 1 564 ? 27.939 -1.027 -33.796 1.00 89.06 564 ILE A CA 1
ATOM 4743 C C . ILE A 1 564 ? 27.672 -2.479 -34.211 1.00 89.06 564 ILE A C 1
ATOM 4745 O O . ILE A 1 564 ? 28.298 -2.969 -35.145 1.00 89.06 564 ILE A O 1
ATOM 4749 N N . GLU A 1 565 ? 26.773 -3.171 -33.511 1.00 91.38 565 GLU A N 1
ATOM 4750 C CA . GLU A 1 565 ? 26.616 -4.625 -33.647 1.00 91.38 565 GLU A CA 1
ATOM 4751 C C . GLU A 1 565 ? 25.527 -5.067 -34.632 1.00 91.38 565 GLU A C 1
ATOM 4753 O O . GLU A 1 565 ? 25.635 -6.157 -35.191 1.00 91.38 565 GLU A O 1
ATOM 4758 N N . TYR A 1 566 ? 24.483 -4.257 -34.832 1.00 90.69 566 TYR A N 1
ATOM 4759 C CA . TYR A 1 566 ? 23.281 -4.661 -35.578 1.00 90.69 566 TYR A CA 1
ATOM 4760 C C . TYR A 1 566 ? 22.923 -3.716 -36.724 1.00 90.69 566 TYR A C 1
ATOM 4762 O O . TYR A 1 566 ? 21.936 -3.973 -37.413 1.00 90.69 566 TYR A O 1
ATOM 4770 N N . SER A 1 567 ? 23.676 -2.629 -36.935 1.00 88.62 567 SER A N 1
ATOM 4771 C CA . SER A 1 567 ? 23.420 -1.775 -38.093 1.00 88.62 567 SER A CA 1
ATOM 4772 C C . SER A 1 567 ? 23.876 -2.439 -39.392 1.00 88.62 567 SER A C 1
ATOM 4774 O O . SER A 1 567 ? 24.867 -3.169 -39.426 1.00 88.62 567 SER A O 1
ATOM 4776 N N . ASP A 1 568 ? 23.121 -2.212 -40.463 1.00 87.31 568 ASP A N 1
ATOM 4777 C CA . ASP A 1 568 ? 23.495 -2.651 -41.804 1.00 87.31 568 ASP A CA 1
ATOM 4778 C C . ASP A 1 568 ? 24.366 -1.616 -42.542 1.00 87.31 568 ASP A C 1
ATOM 4780 O O . ASP A 1 568 ? 24.745 -0.577 -42.002 1.00 87.31 568 ASP A O 1
ATOM 4784 N N . GLU A 1 569 ? 24.657 -1.881 -43.818 1.00 84.25 569 GLU A N 1
ATOM 4785 C CA . GLU A 1 569 ? 25.413 -0.977 -44.699 1.00 84.25 569 GLU A CA 1
ATOM 4786 C C . GLU A 1 569 ? 24.789 0.424 -44.856 1.00 84.25 569 GLU A C 1
ATOM 4788 O O . GLU A 1 569 ? 25.494 1.378 -45.179 1.00 84.25 569 GLU A O 1
ATOM 4793 N N . ASN A 1 570 ? 23.490 0.570 -44.570 1.00 82.75 570 ASN A N 1
ATOM 4794 C CA . ASN A 1 570 ? 22.752 1.832 -44.609 1.00 82.75 570 ASN A CA 1
ATOM 4795 C C . ASN A 1 570 ? 22.548 2.437 -43.208 1.00 82.75 570 ASN A C 1
ATOM 4797 O O . ASN A 1 570 ? 21.754 3.365 -43.053 1.00 82.75 570 ASN A O 1
ATOM 4801 N N . SER A 1 571 ? 23.254 1.939 -42.185 1.00 82.81 571 SER A N 1
ATOM 4802 C CA . SER A 1 571 ? 23.125 2.362 -40.781 1.00 82.81 571 SER A CA 1
ATOM 4803 C C . SER A 1 571 ? 21.733 2.125 -40.172 1.00 82.81 571 SER A C 1
ATOM 4805 O O . SER A 1 571 ? 21.356 2.790 -39.203 1.00 82.81 571 SER A O 1
ATOM 4807 N N . LEU A 1 572 ? 20.958 1.180 -40.711 1.00 87.62 572 LEU A N 1
ATOM 4808 C CA . LEU A 1 572 ? 19.639 0.810 -40.197 1.00 87.62 572 LEU A CA 1
ATOM 4809 C C . LEU A 1 572 ? 19.744 -0.289 -39.146 1.00 87.62 572 LEU A C 1
ATOM 4811 O O . LEU A 1 572 ? 20.432 -1.282 -39.354 1.00 87.62 572 LEU A O 1
ATOM 4815 N N . ILE A 1 573 ? 19.001 -0.141 -38.048 1.00 90.75 573 ILE A N 1
ATOM 4816 C CA . ILE A 1 573 ? 18.938 -1.126 -36.959 1.00 90.75 573 ILE A CA 1
ATOM 4817 C C . ILE A 1 573 ? 17.615 -1.904 -37.069 1.00 90.75 573 ILE A C 1
ATOM 4819 O O . ILE A 1 573 ? 16.567 -1.258 -37.231 1.00 90.75 573 ILE A O 1
ATOM 4823 N N . PRO A 1 574 ? 17.628 -3.249 -36.989 1.00 93.81 574 PRO A N 1
ATOM 4824 C CA . PRO A 1 574 ? 16.411 -4.053 -36.944 1.00 93.81 574 PRO A CA 1
ATOM 4825 C C . PRO A 1 574 ? 15.646 -3.866 -35.625 1.00 93.81 574 PRO A C 1
ATOM 4827 O O . PRO A 1 574 ? 16.213 -3.630 -34.563 1.00 93.81 574 PRO A O 1
ATOM 4830 N N . CYS A 1 575 ? 14.321 -3.948 -35.695 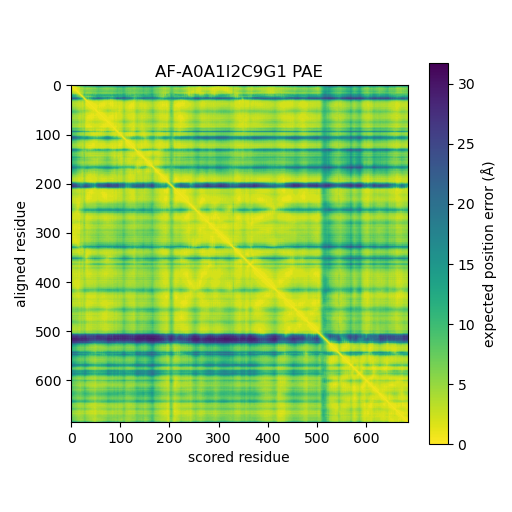1.00 95.81 575 CYS A N 1
ATOM 4831 C CA . CYS A 1 575 ? 13.435 -3.870 -34.537 1.00 95.81 575 CYS A CA 1
ATOM 4832 C C . CYS A 1 575 ? 13.522 -5.148 -33.686 1.00 95.81 575 CYS A C 1
ATOM 4834 O O . CYS A 1 575 ? 13.268 -6.237 -34.201 1.00 95.81 575 CYS A O 1
ATOM 4836 N N . GLU A 1 576 ? 13.727 -5.023 -32.368 1.00 96.25 576 GLU A N 1
ATOM 4837 C CA . GLU A 1 576 ? 13.803 -6.176 -31.447 1.00 96.25 576 GLU A CA 1
ATOM 4838 C C . GLU A 1 576 ? 12.470 -6.929 -31.268 1.00 96.25 576 GLU A C 1
ATOM 4840 O O . GLU A 1 576 ? 12.434 -7.960 -30.604 1.00 96.25 576 GLU A O 1
ATOM 4845 N N . CYS A 1 577 ? 11.373 -6.434 -31.854 1.00 96.25 577 CYS A N 1
ATOM 4846 C CA . CYS A 1 577 ? 10.067 -7.095 -31.860 1.00 96.25 577 CYS A CA 1
ATOM 4847 C C . CYS A 1 577 ? 9.747 -7.748 -33.213 1.00 96.25 577 CYS A C 1
ATOM 4849 O O . CYS A 1 577 ? 9.474 -8.942 -33.260 1.00 96.25 577 CYS A O 1
ATOM 4851 N N . CYS A 1 578 ? 9.774 -7.003 -34.323 1.00 95.94 578 CYS A N 1
ATOM 4852 C CA . CYS A 1 578 ? 9.355 -7.530 -35.631 1.00 95.94 578 CYS A CA 1
ATOM 4853 C C . CYS A 1 578 ? 10.506 -7.909 -36.571 1.00 95.94 578 CYS A C 1
ATOM 4855 O O . CYS A 1 578 ? 10.232 -8.415 -37.651 1.00 95.94 578 CYS A O 1
ATOM 4857 N N . GLY A 1 579 ? 11.765 -7.626 -36.224 1.00 94.31 579 GLY A N 1
ATOM 4858 C CA . GLY A 1 579 ? 12.932 -7.869 -37.083 1.00 94.31 579 GLY A CA 1
ATOM 4859 C C . GLY A 1 579 ? 13.088 -6.888 -38.254 1.00 94.31 579 GLY A C 1
ATOM 4860 O O . GLY A 1 579 ? 14.190 -6.721 -38.768 1.00 94.31 579 GLY A O 1
ATOM 4861 N N . GLU A 1 580 ? 12.016 -6.192 -38.644 1.00 93.75 580 GLU A N 1
ATOM 4862 C CA . GLU A 1 580 ? 12.053 -5.174 -39.702 1.00 93.75 580 GLU A CA 1
ATOM 4863 C C . GLU A 1 580 ? 13.019 -4.029 -39.382 1.00 93.75 580 GLU A C 1
ATOM 4865 O O . GLU A 1 580 ? 13.100 -3.550 -38.245 1.00 93.75 580 GLU A O 1
ATOM 4870 N N . LYS A 1 581 ? 13.719 -3.558 -40.415 1.00 87.62 581 LYS A N 1
ATOM 4871 C CA . LYS A 1 581 ? 14.640 -2.422 -40.323 1.00 87.62 581 LYS A CA 1
ATOM 4872 C C . LYS A 1 581 ? 13.879 -1.109 -40.159 1.00 87.62 581 LYS A C 1
ATOM 4874 O O . LYS A 1 581 ? 12.781 -0.928 -40.684 1.00 87.62 581 LYS A O 1
ATOM 4879 N N . THR A 1 582 ? 14.475 -0.186 -39.414 1.00 84.81 582 THR A N 1
ATOM 4880 C CA . THR A 1 582 ? 13.935 1.167 -39.222 1.00 84.81 582 THR A CA 1
ATOM 4881 C C . THR A 1 582 ? 14.259 2.084 -40.412 1.00 84.81 582 THR A C 1
ATOM 4883 O O . THR A 1 582 ? 14.706 1.617 -41.456 1.00 84.81 582 THR A O 1
ATOM 4886 N N . PHE A 1 583 ? 13.995 3.390 -40.294 1.00 88.00 583 PHE A N 1
ATOM 4887 C CA . PHE A 1 583 ? 14.340 4.397 -41.306 1.00 88.00 583 PHE A CA 1
ATOM 4888 C C . PHE A 1 583 ? 15.393 5.376 -40.771 1.00 88.00 583 PHE A C 1
ATOM 4890 O O . PHE A 1 583 ? 15.535 5.544 -39.559 1.00 88.00 583 PHE A O 1
ATOM 4897 N N . ILE A 1 584 ? 16.115 6.047 -41.670 1.00 87.69 584 ILE A N 1
ATOM 4898 C CA . ILE A 1 584 ? 17.083 7.095 -41.325 1.00 87.69 584 ILE A CA 1
ATOM 4899 C C . ILE A 1 584 ? 16.373 8.449 -41.174 1.00 87.69 584 ILE A C 1
ATOM 4901 O O . ILE A 1 584 ? 15.565 8.844 -42.013 1.00 87.69 584 ILE A O 1
ATOM 4905 N N . LYS A 1 585 ? 16.679 9.173 -40.095 1.00 84.94 585 LYS A N 1
ATOM 4906 C CA . LYS A 1 585 ? 16.257 10.563 -39.867 1.00 84.94 585 LYS A CA 1
ATOM 4907 C C . LYS A 1 585 ? 17.066 11.534 -40.736 1.00 84.94 585 LYS A C 1
ATOM 4909 O O . LYS A 1 585 ? 18.178 11.233 -41.149 1.00 84.94 585 LYS A O 1
ATOM 4914 N N . ASN A 1 586 ? 16.592 12.774 -40.862 1.00 85.38 586 ASN A N 1
ATOM 4915 C CA . ASN A 1 586 ? 17.311 13.856 -41.557 1.00 85.38 586 ASN A CA 1
ATOM 4916 C C . ASN A 1 586 ? 18.740 14.117 -41.032 1.00 85.38 586 ASN A C 1
ATOM 4918 O O . ASN A 1 586 ? 19.545 14.714 -41.737 1.00 85.38 586 ASN A O 1
ATOM 4922 N N . ASN A 1 587 ? 19.058 13.700 -39.799 1.00 82.69 587 ASN A N 1
ATOM 4923 C CA . ASN A 1 587 ? 20.398 13.802 -39.216 1.00 82.69 587 ASN A CA 1
ATOM 4924 C C . ASN A 1 587 ? 21.283 12.561 -39.468 1.00 82.69 587 ASN A C 1
ATOM 4926 O O . ASN A 1 587 ? 22.269 12.381 -38.760 1.00 82.69 587 ASN A O 1
ATOM 4930 N N . ASN A 1 588 ? 20.931 11.706 -40.435 1.00 82.75 588 ASN A N 1
ATOM 4931 C CA . ASN A 1 588 ? 21.632 10.465 -40.791 1.00 82.75 588 ASN A CA 1
ATOM 4932 C C . ASN A 1 588 ? 21.735 9.415 -39.666 1.00 82.75 588 ASN A C 1
ATOM 4934 O O . ASN A 1 588 ? 22.576 8.524 -39.726 1.00 82.75 588 ASN A O 1
ATOM 4938 N N . GLU A 1 589 ? 20.869 9.476 -38.652 1.00 83.00 589 GLU A N 1
ATOM 4939 C CA . GLU A 1 589 ? 20.770 8.428 -37.630 1.00 83.00 589 GLU A CA 1
ATOM 4940 C C . GLU A 1 589 ? 19.524 7.554 -37.835 1.00 83.00 589 GLU A C 1
ATOM 4942 O O . GLU A 1 589 ? 18.472 8.088 -38.202 1.00 83.00 589 GLU A O 1
ATOM 4947 N N . PRO A 1 590 ? 19.567 6.254 -37.492 1.00 86.62 590 PRO A N 1
ATOM 4948 C CA . PRO A 1 590 ? 18.373 5.420 -37.484 1.00 86.62 590 PRO A CA 1
ATOM 4949 C C . PRO A 1 590 ? 17.358 5.891 -36.440 1.00 86.62 590 PRO A C 1
ATOM 4951 O O . PRO A 1 590 ? 17.703 6.346 -35.340 1.00 86.62 590 PRO A O 1
ATOM 4954 N N . TYR A 1 591 ? 16.083 5.766 -36.794 1.00 87.94 591 TYR A N 1
ATOM 4955 C CA . TYR A 1 591 ? 14.955 6.038 -35.919 1.00 87.94 591 TYR A CA 1
ATOM 4956 C C . TYR A 1 591 ? 14.554 4.776 -35.152 1.00 87.94 591 TYR A C 1
ATOM 4958 O O . TYR A 1 591 ? 13.923 3.880 -35.705 1.00 87.94 591 TYR A O 1
ATOM 4966 N N . ILE A 1 592 ? 14.886 4.718 -33.865 1.00 89.62 592 ILE A N 1
ATOM 4967 C CA . ILE A 1 592 ? 14.524 3.616 -32.970 1.00 89.62 592 ILE A CA 1
ATOM 4968 C C . ILE A 1 592 ? 14.016 4.183 -31.644 1.00 89.62 592 ILE A C 1
ATOM 4970 O O . ILE A 1 592 ? 14.564 5.165 -31.136 1.00 89.62 592 ILE A O 1
ATOM 4974 N N . GLU A 1 593 ? 12.966 3.578 -31.100 1.00 90.56 593 GLU A N 1
ATOM 4975 C CA . GLU A 1 593 ? 12.360 3.962 -29.828 1.00 90.56 593 GLU A CA 1
ATOM 4976 C C . GLU A 1 593 ? 12.729 2.920 -28.772 1.00 90.56 593 GLU A C 1
ATOM 4978 O O . GLU A 1 593 ? 12.586 1.721 -29.002 1.00 90.56 593 GLU A O 1
ATOM 4983 N N . TYR A 1 594 ? 13.230 3.367 -27.622 1.00 91.50 594 TYR A N 1
ATOM 4984 C CA . TYR A 1 594 ? 13.567 2.478 -26.514 1.00 91.50 594 TYR A CA 1
ATOM 4985 C C . TYR A 1 594 ? 12.391 2.388 -25.555 1.00 91.50 594 TYR A C 1
ATOM 4987 O O . TYR A 1 594 ? 11.951 3.402 -25.016 1.00 91.50 594 TYR A O 1
ATOM 4995 N N . HIS A 1 595 ? 11.901 1.171 -25.350 1.00 90.50 595 HIS A N 1
ATOM 4996 C CA . HIS A 1 595 ? 10.715 0.890 -24.559 1.00 90.50 595 HIS A CA 1
ATOM 4997 C C . HIS A 1 595 ? 11.048 -0.031 -23.384 1.00 90.50 595 HIS A C 1
ATOM 4999 O O . HIS A 1 595 ? 11.652 -1.091 -23.571 1.00 90.50 595 HIS A O 1
ATOM 5005 N N . HIS A 1 596 ? 10.629 0.359 -22.179 1.00 92.88 596 HIS A N 1
ATOM 5006 C CA . HIS A 1 596 ? 10.616 -0.517 -21.009 1.00 92.88 596 HIS A CA 1
ATOM 5007 C C . HIS A 1 596 ? 9.444 -1.488 -21.117 1.00 92.88 596 HIS A C 1
ATOM 5009 O O . HIS A 1 596 ? 8.299 -1.055 -21.030 1.00 92.88 596 HIS A O 1
ATOM 5015 N N . LEU A 1 597 ? 9.725 -2.782 -21.277 1.00 93.06 597 LEU A N 1
ATOM 5016 C CA . LEU A 1 597 ? 8.713 -3.822 -21.459 1.00 93.06 597 LEU A CA 1
ATOM 5017 C C . LEU A 1 597 ? 7.699 -3.831 -20.312 1.00 93.06 597 LEU A C 1
ATOM 5019 O O . LEU A 1 597 ? 6.502 -3.806 -20.566 1.00 93.06 597 LEU A O 1
ATOM 5023 N N . ILE A 1 598 ? 8.175 -3.824 -19.064 1.00 93.81 598 ILE A N 1
ATOM 5024 C CA . ILE A 1 598 ? 7.369 -3.429 -17.906 1.00 93.81 598 ILE A CA 1
ATOM 5025 C C . ILE A 1 598 ? 7.473 -1.902 -17.811 1.00 93.81 598 ILE A C 1
ATOM 5027 O O . ILE A 1 598 ? 8.560 -1.408 -17.485 1.00 93.81 598 ILE A O 1
ATOM 5031 N N . PRO A 1 599 ? 6.399 -1.139 -18.089 1.00 90.00 599 PRO A N 1
ATOM 5032 C CA . PRO A 1 599 ? 6.502 0.305 -18.227 1.00 90.00 599 PRO A CA 1
ATOM 5033 C C . PRO A 1 599 ? 6.800 0.997 -16.900 1.00 90.00 599 PRO A C 1
ATOM 5035 O O . PRO A 1 599 ? 6.193 0.708 -15.865 1.00 90.00 599 PRO A O 1
ATOM 5038 N N . PHE A 1 600 ? 7.693 1.981 -16.963 1.00 82.44 600 PHE A N 1
ATOM 5039 C CA . PHE A 1 600 ? 8.104 2.781 -15.813 1.00 82.44 600 PHE A CA 1
ATOM 5040 C C . PHE A 1 600 ? 6.929 3.542 -15.169 1.00 82.44 600 PHE A C 1
ATOM 5042 O O . PHE A 1 600 ? 6.740 3.476 -13.962 1.00 82.44 600 PHE A O 1
ATOM 5049 N N . SER A 1 601 ? 6.095 4.213 -15.970 1.00 79.94 601 SER A N 1
ATOM 5050 C CA . SER A 1 601 ? 5.017 5.094 -15.488 1.00 79.94 601 SER A CA 1
ATOM 5051 C C . SER A 1 601 ? 3.759 4.3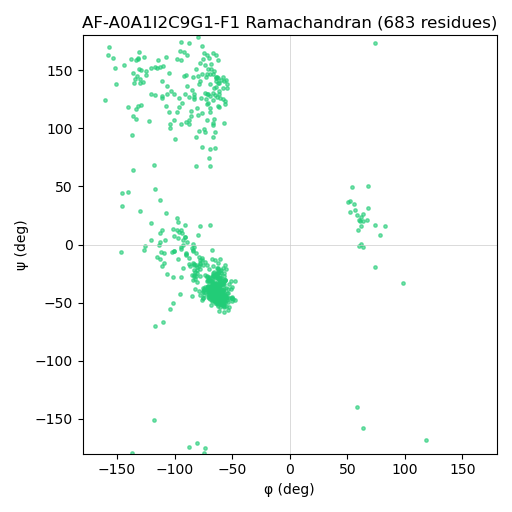58 -15.010 1.00 79.94 601 SER A C 1
ATOM 5053 O O . SER A 1 601 ? 2.947 4.930 -14.288 1.00 79.94 601 SER A O 1
ATOM 5055 N N . ILE A 1 602 ? 3.588 3.090 -15.397 1.00 83.75 602 ILE A N 1
ATOM 5056 C CA . ILE A 1 602 ? 2.390 2.299 -15.071 1.00 83.75 602 ILE A CA 1
ATOM 5057 C C . ILE A 1 602 ? 2.674 1.339 -13.920 1.00 83.75 602 ILE A C 1
ATOM 5059 O O . ILE A 1 602 ? 1.919 1.295 -12.953 1.00 83.75 602 ILE A O 1
ATOM 5063 N N . ALA A 1 603 ? 3.759 0.571 -14.025 1.00 87.62 603 ALA A N 1
ATOM 5064 C CA . ALA A 1 603 ? 4.075 -0.523 -13.113 1.00 87.62 603 ALA A CA 1
ATOM 5065 C C . ALA A 1 603 ? 5.424 -0.327 -12.406 1.00 87.62 603 ALA A C 1
ATOM 5067 O O . ALA A 1 603 ? 5.984 -1.294 -11.892 1.00 87.62 603 ALA A O 1
ATOM 5068 N N . ASP A 1 604 ? 5.958 0.904 -12.378 1.00 87.38 604 ASP A N 1
ATOM 5069 C CA . ASP A 1 604 ? 7.241 1.231 -11.737 1.00 87.38 604 ASP A CA 1
ATOM 5070 C C . ASP A 1 604 ? 8.370 0.302 -12.224 1.00 87.38 604 ASP A C 1
ATOM 5072 O O . ASP A 1 604 ? 9.193 -0.171 -11.440 1.00 87.38 604 ASP A O 1
ATOM 5076 N N . GLY A 1 605 ? 8.341 -0.055 -13.515 1.00 90.56 605 GLY A N 1
ATOM 5077 C CA . GLY A 1 605 ? 9.234 -1.050 -14.103 1.00 90.56 605 GLY A CA 1
ATOM 5078 C C . GLY A 1 605 ? 10.717 -0.692 -13.932 1.00 90.56 605 GLY A C 1
ATOM 5079 O O . GLY A 1 605 ? 11.063 0.488 -14.007 1.00 90.56 605 GLY A O 1
ATOM 5080 N N . PRO A 1 606 ? 11.618 -1.673 -13.726 1.00 91.25 606 PRO A N 1
ATOM 5081 C CA . PRO A 1 606 ? 13.028 -1.384 -13.475 1.00 91.25 606 PRO A CA 1
ATOM 5082 C C . PRO A 1 606 ? 13.671 -0.651 -14.656 1.00 91.25 606 PRO A C 1
ATOM 5084 O O . PRO A 1 606 ? 13.553 -1.100 -15.802 1.00 91.25 606 PRO A O 1
ATOM 5087 N N . ASP A 1 607 ? 14.393 0.436 -14.380 1.00 91.38 607 ASP A N 1
ATOM 5088 C CA . ASP A 1 607 ? 15.187 1.148 -15.385 1.00 91.38 607 ASP A CA 1
ATOM 5089 C C . ASP A 1 607 ? 16.539 0.457 -15.603 1.00 91.38 607 ASP A C 1
ATOM 5091 O O . ASP A 1 607 ? 17.608 0.934 -15.219 1.00 91.38 607 ASP A O 1
ATOM 5095 N N . HIS A 1 608 ? 16.456 -0.743 -16.166 1.00 94.12 608 HIS A N 1
ATOM 5096 C CA . HIS A 1 608 ? 17.573 -1.653 -16.354 1.00 94.12 608 HIS A CA 1
ATOM 5097 C C . HIS A 1 608 ? 17.562 -2.194 -17.779 1.00 94.12 608 HIS A C 1
ATOM 5099 O O . HIS A 1 608 ? 16.497 -2.480 -18.328 1.00 94.12 608 HIS A O 1
ATOM 5105 N N . PHE A 1 609 ? 18.737 -2.412 -18.372 1.00 94.69 609 PHE A N 1
ATOM 5106 C CA . PHE A 1 609 ? 18.841 -2.888 -19.756 1.00 94.69 609 PHE A CA 1
ATOM 5107 C C . PHE A 1 609 ? 18.112 -4.222 -20.008 1.00 94.69 609 PHE A C 1
ATOM 5109 O O . PHE A 1 609 ? 17.656 -4.460 -21.119 1.00 94.69 609 PHE A O 1
ATOM 5116 N N . GLU A 1 610 ? 17.948 -5.082 -18.995 1.00 96.12 610 GLU A N 1
ATOM 5117 C CA . GLU A 1 610 ? 17.138 -6.315 -19.087 1.00 96.12 610 GLU A CA 1
ATOM 5118 C C . GLU A 1 610 ? 15.634 -6.045 -19.269 1.00 96.12 610 GLU A C 1
ATOM 5120 O O . GLU A 1 610 ? 14.934 -6.902 -19.796 1.00 96.12 610 GLU A O 1
ATOM 5125 N N . ASN A 1 611 ? 15.132 -4.851 -18.961 1.00 95.50 611 ASN A N 1
ATOM 5126 C CA . ASN A 1 611 ? 13.739 -4.448 -19.183 1.00 95.50 611 ASN A CA 1
ATOM 5127 C C . ASN A 1 611 ? 13.557 -3.573 -20.443 1.00 95.50 611 ASN A C 1
ATOM 5129 O O . ASN A 1 611 ? 12.432 -3.258 -20.798 1.00 95.50 611 ASN A O 1
ATOM 5133 N N . ILE A 1 612 ? 14.633 -3.169 -21.131 1.00 94.50 612 ILE A N 1
ATOM 5134 C CA . ILE A 1 612 ? 14.577 -2.196 -22.237 1.00 94.50 612 ILE A CA 1
ATOM 5135 C C . ILE A 1 612 ? 14.776 -2.880 -23.598 1.00 94.50 612 ILE A C 1
ATOM 5137 O O . ILE A 1 612 ? 15.675 -3.709 -23.753 1.00 94.50 612 ILE A O 1
ATOM 5141 N N . PHE A 1 613 ? 13.968 -2.507 -24.593 1.00 94.69 613 PHE A N 1
ATOM 5142 C CA . PHE A 1 613 ? 14.060 -2.989 -25.976 1.00 94.69 613 PHE A CA 1
ATOM 5143 C C . PHE A 1 613 ? 14.046 -1.823 -26.970 1.00 94.69 613 PHE A C 1
ATOM 5145 O O . PHE A 1 613 ? 13.264 -0.886 -26.813 1.00 94.69 613 PHE A O 1
ATOM 5152 N N . GLY A 1 614 ? 14.883 -1.895 -28.003 1.00 94.38 614 GLY A N 1
ATOM 5153 C CA . GLY A 1 614 ? 14.879 -0.989 -29.149 1.00 94.38 614 GLY A CA 1
ATOM 5154 C C . GLY A 1 614 ? 13.891 -1.461 -30.216 1.00 94.38 614 GLY A C 1
ATOM 5155 O O . GLY A 1 614 ? 14.067 -2.516 -30.825 1.00 94.38 614 GLY A O 1
ATOM 5156 N N . ILE A 1 615 ? 12.838 -0.686 -30.461 1.00 94.75 615 ILE A N 1
ATOM 5157 C CA . ILE A 1 615 ? 11.726 -1.067 -31.338 1.00 94.75 615 ILE A CA 1
ATOM 5158 C C . ILE A 1 615 ? 11.368 0.026 -32.347 1.00 94.75 615 ILE A C 1
ATOM 5160 O O . ILE A 1 615 ? 11.705 1.199 -32.190 1.00 94.75 615 ILE A O 1
ATOM 5164 N N . CYS A 1 616 ? 10.671 -0.368 -33.416 1.00 94.00 616 CYS A N 1
ATOM 5165 C CA . CYS A 1 616 ? 10.112 0.571 -34.383 1.00 94.00 616 CYS A CA 1
ATOM 5166 C C . CYS A 1 616 ? 8.824 1.229 -33.837 1.00 94.00 616 CYS A C 1
ATOM 5168 O O . CYS A 1 616 ? 8.116 0.613 -33.029 1.00 94.00 616 CYS A O 1
ATOM 5170 N N . PRO A 1 617 ? 8.445 2.426 -34.329 1.00 91.44 617 PRO A N 1
ATOM 5171 C CA . PRO A 1 617 ? 7.261 3.143 -33.840 1.00 91.44 617 PRO A CA 1
ATOM 5172 C C . PRO A 1 617 ? 5.940 2.381 -34.023 1.00 91.44 617 PRO A C 1
ATOM 5174 O O . PRO A 1 617 ? 4.993 2.560 -33.255 1.00 91.44 617 PRO A O 1
ATOM 5177 N N . MET A 1 618 ? 5.862 1.483 -35.012 1.00 93.81 618 MET A N 1
ATOM 5178 C CA . MET A 1 618 ? 4.693 0.619 -35.192 1.00 93.81 618 MET A CA 1
ATOM 5179 C C . MET A 1 618 ? 4.578 -0.414 -34.064 1.00 93.81 618 MET A C 1
ATOM 5181 O O . MET A 1 618 ? 3.498 -0.586 -33.498 1.00 93.81 618 MET A O 1
ATOM 5185 N N . CYS A 1 619 ? 5.675 -1.093 -33.714 1.00 95.00 619 CYS A N 1
ATOM 5186 C CA . CYS A 1 619 ? 5.681 -2.055 -32.612 1.00 95.00 619 CYS A CA 1
ATOM 5187 C C . CYS A 1 619 ? 5.464 -1.368 -31.265 1.00 95.00 619 CYS A C 1
ATOM 5189 O O . CYS A 1 619 ? 4.695 -1.885 -30.461 1.00 95.00 619 CYS A O 1
ATOM 5191 N N . HIS A 1 620 ? 6.037 -0.182 -31.051 1.00 92.00 620 HIS A N 1
ATOM 5192 C CA . HIS A 1 620 ? 5.815 0.580 -29.822 1.00 92.00 620 HIS A CA 1
ATOM 5193 C C . HIS A 1 620 ? 4.333 0.896 -29.608 1.00 92.00 620 HIS A C 1
ATOM 5195 O O . HIS A 1 620 ? 3.778 0.590 -28.555 1.00 92.00 620 HIS A O 1
ATOM 5201 N N . ARG A 1 621 ? 3.639 1.393 -30.642 1.00 90.19 621 ARG A N 1
ATOM 5202 C CA . ARG A 1 621 ? 2.185 1.608 -30.573 1.00 90.19 621 ARG A CA 1
ATOM 5203 C C . ARG A 1 621 ? 1.406 0.308 -30.367 1.00 90.19 621 ARG A C 1
ATOM 5205 O O . ARG A 1 621 ? 0.437 0.305 -29.613 1.00 90.19 621 ARG A O 1
ATOM 5212 N N . LYS A 1 622 ? 1.806 -0.799 -31.008 1.00 93.50 622 LYS A N 1
ATOM 5213 C CA . LYS A 1 622 ? 1.140 -2.100 -30.819 1.00 93.50 622 LYS A CA 1
ATOM 5214 C C . LYS A 1 622 ? 1.177 -2.551 -29.359 1.00 93.50 622 LYS A C 1
ATOM 5216 O O . LYS A 1 622 ? 0.145 -2.990 -28.875 1.00 93.50 622 LYS A O 1
ATOM 5221 N N . ILE A 1 623 ? 2.289 -2.389 -28.643 1.00 89.56 623 ILE A N 1
ATOM 5222 C CA . ILE A 1 623 ? 2.376 -2.779 -27.221 1.00 89.56 623 ILE A CA 1
ATOM 5223 C C . ILE A 1 623 ? 1.257 -2.131 -26.393 1.00 89.56 623 ILE A C 1
ATOM 5225 O O . ILE A 1 623 ? 0.622 -2.801 -25.585 1.00 89.56 623 ILE A O 1
ATOM 5229 N N . HIS A 1 624 ? 0.971 -0.853 -26.645 1.00 84.56 624 HIS A N 1
ATOM 5230 C CA . HIS A 1 624 ? -0.021 -0.096 -25.881 1.00 84.56 624 HIS A CA 1
ATOM 5231 C C . HIS A 1 624 ? -1.472 -0.306 -26.334 1.00 84.56 624 HIS A C 1
ATOM 5233 O O . HIS A 1 624 ? -2.381 -0.177 -25.518 1.00 84.56 624 HIS A O 1
ATOM 5239 N N . PHE A 1 625 ? -1.710 -0.601 -27.618 1.00 86.62 625 PHE A N 1
ATOM 5240 C CA . PHE A 1 625 ? -3.057 -0.524 -28.208 1.00 86.62 625 PHE A CA 1
ATOM 5241 C C . PHE A 1 625 ? -3.535 -1.796 -28.915 1.00 86.62 625 PHE A C 1
ATOM 5243 O O . PHE A 1 625 ? -4.670 -1.835 -29.398 1.00 86.62 625 PHE A O 1
ATOM 5250 N N . ILE A 1 626 ? -2.698 -2.830 -29.039 1.00 92.19 626 ILE A N 1
ATOM 5251 C CA . ILE A 1 626 ? -3.107 -4.067 -29.709 1.00 92.19 626 ILE A CA 1
ATOM 5252 C C . ILE A 1 626 ? -4.167 -4.812 -28.889 1.00 92.19 626 ILE A C 1
ATOM 5254 O O . ILE A 1 626 ? -4.201 -4.756 -27.661 1.00 92.19 626 ILE A O 1
ATOM 5258 N N . LYS A 1 627 ? -5.024 -5.559 -29.590 1.00 90.12 627 LYS A N 1
ATOM 5259 C CA . LYS A 1 627 ? -5.984 -6.471 -28.965 1.00 90.12 627 LYS A CA 1
ATOM 5260 C C . LYS A 1 627 ? -5.265 -7.586 -28.207 1.00 90.12 627 LYS A C 1
ATOM 5262 O O . LYS A 1 627 ? -4.287 -8.148 -28.693 1.00 90.12 627 LYS A O 1
ATOM 5267 N N . ASP A 1 628 ? -5.843 -7.988 -27.085 1.00 86.31 628 ASP A N 1
ATOM 5268 C CA . ASP A 1 628 ? -5.311 -9.027 -26.195 1.00 86.31 628 ASP A CA 1
ATOM 5269 C C . ASP A 1 628 ? -5.035 -10.358 -26.872 1.00 86.31 628 ASP A C 1
ATOM 5271 O O . ASP A 1 628 ? -4.056 -11.026 -26.552 1.00 86.31 628 ASP A O 1
ATOM 5275 N N . SER A 1 629 ? -5.897 -10.738 -27.814 1.00 90.00 629 SER A N 1
ATOM 5276 C CA . SER A 1 629 ? -5.769 -11.982 -28.569 1.00 90.00 629 SER A CA 1
ATOM 5277 C C . SER A 1 629 ? -4.528 -12.019 -29.464 1.00 90.00 629 SER A C 1
ATOM 5279 O O . SER A 1 629 ? -4.200 -13.078 -29.971 1.00 90.00 629 SER A O 1
ATOM 5281 N N . LEU A 1 630 ? -3.865 -10.879 -29.683 1.00 92.75 630 LEU A N 1
ATOM 5282 C CA . LEU A 1 630 ? -2.671 -10.742 -30.519 1.00 92.75 630 LEU A CA 1
ATOM 5283 C C . LEU A 1 630 ? -1.420 -10.368 -29.705 1.00 92.75 630 LEU A C 1
ATOM 5285 O O . LEU A 1 630 ? -0.347 -10.192 -30.281 1.00 92.75 630 LEU A O 1
ATOM 5289 N N . LYS A 1 631 ? -1.535 -10.211 -28.376 1.00 91.50 631 LYS A N 1
ATOM 5290 C CA . LYS A 1 631 ? -0.381 -9.889 -27.519 1.00 91.50 631 LYS A CA 1
ATOM 5291 C C . LYS A 1 631 ? 0.638 -11.029 -27.488 1.00 91.50 631 LYS A C 1
ATOM 5293 O O . LYS A 1 631 ? 1.832 -10.765 -27.519 1.00 91.50 631 LYS A O 1
ATOM 5298 N N . GLU A 1 632 ? 0.180 -12.278 -27.496 1.00 91.44 632 GLU A N 1
ATOM 5299 C CA . GLU A 1 632 ? 1.062 -13.454 -27.505 1.00 91.44 632 GLU A CA 1
ATOM 5300 C C . GLU A 1 632 ? 1.965 -13.472 -28.751 1.00 91.44 632 GLU A C 1
ATOM 5302 O O . GLU A 1 632 ? 3.182 -13.587 -28.616 1.00 91.44 632 GLU A O 1
ATOM 5307 N N . ASP A 1 633 ? 1.409 -13.226 -29.944 1.00 92.31 633 ASP A N 1
ATOM 5308 C CA . ASP A 1 633 ? 2.188 -13.104 -31.187 1.00 92.31 633 ASP A CA 1
ATOM 5309 C C . ASP A 1 633 ? 3.182 -11.932 -31.137 1.00 92.31 633 ASP A C 1
ATOM 5311 O O . ASP A 1 633 ? 4.316 -12.032 -31.615 1.00 92.31 633 ASP A O 1
ATOM 5315 N N . LEU A 1 634 ? 2.777 -10.809 -30.533 1.00 94.75 634 LEU A N 1
ATOM 5316 C CA . LEU A 1 634 ? 3.642 -9.644 -30.358 1.00 94.75 634 LEU A CA 1
ATOM 5317 C C . LEU A 1 634 ? 4.861 -9.980 -29.481 1.00 94.75 634 LEU A C 1
ATOM 5319 O O . LEU A 1 634 ? 5.995 -9.681 -29.868 1.00 94.75 634 LEU A O 1
ATOM 5323 N N . TYR A 1 635 ? 4.645 -10.612 -28.323 1.00 95.69 635 TYR A N 1
ATOM 5324 C CA . TYR A 1 635 ? 5.713 -10.996 -27.389 1.00 95.69 635 TYR A CA 1
ATOM 5325 C C . TYR A 1 635 ? 6.548 -12.179 -27.881 1.00 95.69 635 TYR A C 1
ATOM 5327 O O . TYR A 1 635 ? 7.746 -12.241 -27.592 1.00 95.69 635 TYR A O 1
ATOM 5335 N N . PHE A 1 636 ? 5.987 -13.051 -28.720 1.00 95.38 636 PHE A N 1
ATOM 5336 C CA . PHE A 1 636 ? 6.775 -14.029 -29.464 1.00 95.38 636 PHE A CA 1
ATOM 5337 C C . PHE A 1 636 ? 7.829 -13.342 -30.343 1.00 95.38 636 PHE A C 1
ATOM 5339 O O . PHE A 1 636 ? 8.992 -13.749 -30.334 1.00 95.38 636 PHE A O 1
ATOM 5346 N N . GLY A 1 637 ? 7.466 -12.248 -31.020 1.00 95.75 637 GLY A N 1
ATOM 5347 C CA . GLY A 1 637 ? 8.410 -11.429 -31.781 1.00 95.75 637 GLY A CA 1
ATOM 5348 C C . GLY A 1 637 ? 9.581 -10.919 -30.934 1.00 95.75 637 GLY A C 1
ATOM 5349 O O . GLY A 1 637 ? 10.736 -11.062 -31.333 1.00 95.75 637 GLY A O 1
ATOM 5350 N N . PHE A 1 638 ? 9.306 -10.416 -29.725 1.00 96.19 638 PHE A N 1
ATOM 5351 C CA . PHE A 1 638 ? 10.350 -10.010 -28.773 1.00 96.19 638 PHE A CA 1
ATOM 5352 C C . PHE A 1 638 ? 11.274 -11.165 -28.380 1.00 96.19 638 PHE A C 1
ATOM 5354 O O . PHE A 1 638 ? 12.488 -10.989 -28.295 1.00 96.19 638 PHE A O 1
ATOM 5361 N N . ASN A 1 639 ? 10.730 -12.362 -28.167 1.00 96.00 639 ASN A N 1
ATOM 5362 C CA . ASN A 1 639 ? 11.527 -13.537 -27.819 1.00 96.00 639 ASN A CA 1
ATOM 5363 C C . ASN A 1 639 ? 12.452 -13.990 -28.957 1.00 96.00 639 ASN A C 1
ATOM 5365 O O . ASN A 1 639 ? 13.562 -14.440 -28.677 1.00 96.00 639 ASN A O 1
ATOM 5369 N N . GLN A 1 640 ? 12.021 -13.848 -30.213 1.00 95.19 640 GLN A N 1
ATOM 5370 C CA . GLN A 1 640 ? 12.781 -14.282 -31.391 1.00 95.19 640 GLN A CA 1
ATOM 5371 C C . GLN A 1 640 ? 13.806 -13.250 -31.871 1.00 95.19 640 GLN A C 1
ATOM 5373 O O . GLN A 1 640 ? 14.936 -13.609 -32.195 1.00 95.19 640 GLN A O 1
ATOM 5378 N N . ASN A 1 641 ? 13.413 -11.976 -31.930 1.00 95.12 641 ASN A N 1
ATOM 5379 C CA . ASN A 1 641 ? 14.147 -10.951 -32.675 1.00 95.12 641 ASN A CA 1
ATOM 5380 C C . ASN A 1 641 ? 15.037 -10.059 -31.799 1.00 95.12 641 ASN A C 1
ATOM 5382 O O . ASN A 1 641 ? 15.773 -9.232 -32.336 1.00 95.12 641 ASN A O 1
ATOM 5386 N N . ASN A 1 642 ? 14.989 -10.191 -30.466 1.00 93.19 642 ASN A N 1
ATOM 5387 C CA . ASN A 1 642 ? 15.798 -9.343 -29.591 1.00 93.19 642 ASN A CA 1
ATOM 5388 C C . ASN A 1 642 ? 17.300 -9.549 -29.821 1.00 93.19 642 ASN A C 1
ATOM 5390 O O . ASN A 1 642 ? 17.804 -10.670 -29.931 1.00 93.19 642 ASN A O 1
ATOM 5394 N N . HIS A 1 643 ? 18.036 -8.443 -29.806 1.00 91.44 643 HIS A N 1
ATOM 5395 C CA . HIS A 1 643 ? 19.464 -8.400 -30.103 1.00 91.44 643 HIS A CA 1
ATOM 5396 C C . HIS A 1 643 ? 20.288 -9.238 -29.120 1.00 91.44 643 HIS A C 1
ATOM 5398 O O . HIS A 1 643 ? 21.316 -9.814 -29.464 1.00 91.44 643 HIS A O 1
ATOM 5404 N N . ARG A 1 644 ? 19.800 -9.375 -27.886 1.00 88.31 644 ARG A N 1
ATOM 5405 C CA . ARG A 1 644 ? 20.502 -10.062 -26.796 1.00 88.31 644 ARG A CA 1
ATOM 5406 C C . ARG A 1 644 ? 20.321 -11.580 -26.813 1.00 88.31 644 ARG A C 1
ATOM 5408 O O . ARG A 1 644 ? 20.918 -12.252 -25.974 1.00 88.31 644 ARG A O 1
ATOM 5415 N N . LYS A 1 645 ? 19.531 -12.115 -27.755 1.00 91.12 645 LYS A N 1
ATOM 5416 C CA . LYS A 1 645 ? 19.233 -13.550 -27.914 1.00 91.12 645 LYS A CA 1
ATOM 5417 C C . LYS A 1 645 ? 18.764 -14.200 -26.608 1.00 91.12 645 LYS A C 1
ATOM 5419 O O . LYS A 1 645 ? 19.110 -15.341 -26.307 1.00 91.12 645 LYS A O 1
ATOM 5424 N N . LYS A 1 646 ? 17.995 -13.447 -25.817 1.00 94.44 646 LYS A N 1
ATOM 5425 C CA . LYS A 1 646 ? 17.485 -13.852 -24.505 1.00 94.44 646 LYS A CA 1
ATOM 5426 C C . LYS A 1 646 ? 15.996 -13.543 -24.433 1.00 94.44 646 LYS A C 1
ATOM 5428 O O . LYS A 1 646 ? 15.603 -12.388 -24.581 1.00 94.44 646 LYS A O 1
ATOM 5433 N N . ASN A 1 647 ? 15.175 -14.573 -24.239 1.00 95.88 647 ASN A N 1
ATOM 5434 C CA . ASN A 1 647 ? 13.723 -14.409 -24.157 1.00 95.88 647 ASN A CA 1
ATOM 5435 C C . ASN A 1 647 ? 13.322 -13.564 -22.930 1.00 95.88 647 ASN A C 1
ATOM 5437 O O . ASN A 1 647 ? 14.106 -13.376 -21.996 1.00 95.88 647 ASN A O 1
ATOM 5441 N N . ILE A 1 648 ? 12.092 -13.054 -22.935 1.00 97.06 648 ILE A N 1
ATOM 5442 C CA . ILE A 1 648 ? 11.537 -12.197 -21.883 1.00 97.06 648 ILE A CA 1
ATOM 5443 C C . ILE A 1 648 ? 11.646 -12.868 -20.509 1.00 97.06 648 ILE A C 1
ATOM 5445 O O . ILE A 1 648 ? 12.131 -12.235 -19.572 1.00 97.06 648 ILE A O 1
ATOM 5449 N N . ALA A 1 649 ? 11.250 -14.138 -20.384 1.00 97.00 649 ALA A N 1
ATOM 5450 C CA . ALA A 1 649 ? 11.256 -14.846 -19.106 1.00 97.00 649 ALA A CA 1
ATOM 5451 C C . ALA A 1 649 ? 12.664 -14.922 -18.491 1.00 97.00 649 ALA A C 1
ATOM 5453 O O . ALA A 1 649 ? 12.846 -14.631 -17.309 1.00 97.00 649 ALA A O 1
ATOM 5454 N N . ASP A 1 650 ? 13.682 -15.219 -19.297 1.00 96.69 650 ASP A N 1
ATOM 5455 C CA . ASP A 1 650 ? 15.073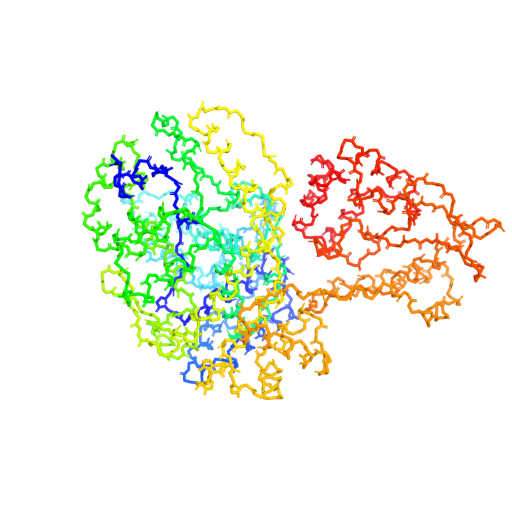 -15.273 -18.855 1.00 96.69 650 ASP A CA 1
ATOM 5456 C C . ASP A 1 650 ? 15.607 -13.883 -18.478 1.00 96.69 650 ASP A C 1
ATOM 5458 O O . ASP A 1 650 ? 16.391 -13.760 -17.534 1.00 96.69 650 ASP A O 1
ATOM 5462 N N . ARG A 1 651 ? 15.201 -12.823 -19.191 1.00 96.75 651 ARG A N 1
ATOM 5463 C CA . ARG A 1 651 ? 15.558 -11.432 -18.847 1.00 96.75 651 ARG A CA 1
ATOM 5464 C C . ARG A 1 651 ? 14.938 -11.015 -17.509 1.00 96.75 651 ARG A C 1
ATOM 5466 O O . ARG A 1 651 ? 15.640 -10.484 -16.647 1.00 96.75 651 ARG A O 1
ATOM 5473 N N . LEU A 1 652 ? 13.656 -11.324 -17.293 1.00 96.81 652 LEU A N 1
ATOM 5474 C CA . LEU A 1 652 ? 12.971 -11.106 -16.012 1.00 96.81 652 LEU A CA 1
ATOM 5475 C C . LEU A 1 652 ? 13.605 -11.929 -14.882 1.00 96.81 652 LEU A C 1
ATOM 5477 O O . LEU A 1 652 ? 13.739 -11.430 -13.765 1.00 96.81 652 LEU A O 1
ATOM 5481 N N . ARG A 1 653 ? 14.078 -13.147 -15.169 1.00 95.69 653 ARG A N 1
ATOM 5482 C CA . ARG A 1 653 ? 14.799 -13.974 -14.194 1.00 95.69 653 ARG A CA 1
ATOM 5483 C C . ARG A 1 653 ? 16.109 -13.340 -13.730 1.00 95.69 653 ARG A C 1
ATOM 5485 O O . ARG A 1 653 ? 16.436 -13.453 -12.552 1.00 95.69 653 ARG A O 1
ATOM 5492 N N . GLU A 1 654 ? 16.852 -12.650 -14.597 1.00 95.44 654 GLU A N 1
ATOM 5493 C CA . GLU A 1 654 ? 18.038 -11.899 -14.147 1.00 95.44 654 GLU A CA 1
ATOM 5494 C C . GLU A 1 654 ? 17.670 -10.726 -13.251 1.00 95.44 654 GLU A C 1
ATOM 5496 O O . GLU A 1 654 ? 18.304 -10.537 -12.216 1.00 95.44 654 GLU A O 1
ATOM 5501 N N . LEU A 1 655 ? 16.621 -9.977 -13.606 1.00 94.69 655 LEU A N 1
ATOM 5502 C CA . LEU A 1 655 ? 16.126 -8.885 -12.767 1.00 94.69 655 LEU A CA 1
ATOM 5503 C C . LEU A 1 655 ? 15.686 -9.391 -11.389 1.00 94.69 655 LEU A C 1
ATOM 5505 O O . LEU A 1 655 ? 15.943 -8.732 -10.383 1.00 94.69 655 LEU A O 1
ATOM 5509 N N . TYR A 1 656 ? 15.058 -10.565 -11.327 1.00 92.50 656 TYR A N 1
ATOM 5510 C CA . TYR A 1 656 ? 14.686 -11.201 -10.067 1.00 92.50 656 TYR A CA 1
ATOM 5511 C C . TYR A 1 656 ? 15.913 -11.590 -9.227 1.00 92.50 656 TYR A C 1
ATOM 5513 O O . TYR A 1 656 ? 15.984 -11.214 -8.060 1.00 92.50 656 TYR A O 1
ATOM 5521 N N . LYS A 1 657 ? 16.924 -12.248 -9.816 1.00 90.62 657 LYS A N 1
ATOM 5522 C CA . LYS A 1 657 ? 18.156 -12.662 -9.106 1.00 90.62 657 LYS A CA 1
ATOM 5523 C C . LYS A 1 657 ? 18.906 -11.502 -8.446 1.00 90.62 657 LYS A C 1
ATOM 5525 O O . LYS A 1 657 ? 19.555 -11.704 -7.424 1.00 90.62 657 LYS A O 1
ATOM 5530 N N . ILE A 1 658 ? 18.843 -10.308 -9.035 1.00 89.62 658 ILE A N 1
ATOM 5531 C CA . ILE A 1 658 ? 19.503 -9.099 -8.515 1.00 89.62 658 ILE A CA 1
ATOM 5532 C C . ILE A 1 658 ? 18.565 -8.211 -7.679 1.00 89.62 658 ILE A C 1
ATOM 5534 O O . ILE A 1 658 ? 18.928 -7.080 -7.362 1.00 89.62 658 ILE A O 1
ATOM 5538 N N . ASN A 1 659 ? 17.371 -8.701 -7.318 1.00 86.75 659 ASN A N 1
ATOM 5539 C CA . ASN A 1 659 ? 16.339 -7.975 -6.563 1.00 86.75 659 ASN A CA 1
ATOM 5540 C C . ASN A 1 659 ? 15.856 -6.669 -7.228 1.00 86.75 659 ASN A C 1
ATOM 5542 O O . ASN A 1 659 ? 15.378 -5.761 -6.549 1.00 86.75 659 ASN A O 1
ATOM 5546 N N . ALA A 1 660 ? 15.968 -6.565 -8.554 1.00 90.25 660 ALA A N 1
ATOM 5547 C CA . ALA A 1 660 ? 15.422 -5.449 -9.323 1.00 90.25 660 ALA A CA 1
ATOM 5548 C C . ALA A 1 660 ? 13.939 -5.651 -9.659 1.00 90.25 660 ALA A C 1
ATOM 5550 O O . ALA A 1 660 ? 13.202 -4.674 -9.771 1.00 90.25 660 ALA A O 1
ATOM 5551 N N . LEU A 1 661 ? 13.507 -6.908 -9.825 1.00 91.94 661 LEU A N 1
ATOM 5552 C CA . LEU A 1 661 ? 12.119 -7.250 -10.123 1.00 91.94 661 LEU A CA 1
ATOM 5553 C C . LEU A 1 661 ? 11.301 -7.417 -8.839 1.00 91.94 661 LEU A C 1
ATOM 5555 O O . LEU A 1 661 ? 11.642 -8.210 -7.962 1.00 91.94 661 LEU A O 1
ATOM 5559 N N . LYS A 1 662 ? 10.182 -6.705 -8.764 1.00 91.75 662 LYS A N 1
ATOM 5560 C CA . LYS A 1 662 ? 9.214 -6.753 -7.667 1.00 91.75 662 LYS A CA 1
ATOM 5561 C C . LYS A 1 662 ? 8.035 -7.662 -8.015 1.00 91.75 662 LYS A C 1
ATOM 5563 O O . LYS A 1 662 ? 7.739 -7.909 -9.185 1.00 91.75 662 LYS A O 1
ATOM 5568 N N . SER A 1 663 ? 7.306 -8.123 -7.004 1.00 91.44 663 SER A N 1
ATOM 5569 C CA . SER A 1 663 ? 6.237 -9.109 -7.201 1.00 91.44 663 SER A CA 1
ATOM 5570 C C . SER A 1 663 ? 5.068 -8.582 -8.038 1.00 91.44 663 SER A C 1
ATOM 5572 O O . SER A 1 663 ? 4.554 -9.308 -8.884 1.00 91.44 663 SER A O 1
ATOM 5574 N N . TYR A 1 664 ? 4.684 -7.310 -7.887 1.00 92.12 664 TYR A N 1
ATOM 5575 C CA . TYR A 1 664 ? 3.614 -6.708 -8.700 1.00 92.12 664 TYR A CA 1
ATOM 5576 C C . TYR A 1 664 ? 4.031 -6.472 -10.155 1.00 92.12 664 TYR A C 1
ATOM 5578 O O . TYR A 1 664 ? 3.190 -6.522 -11.043 1.00 92.12 664 TYR A O 1
ATOM 5586 N N . GLN A 1 665 ? 5.323 -6.258 -10.418 1.00 94.75 665 GLN A N 1
ATOM 5587 C CA . GLN A 1 665 ? 5.850 -6.111 -11.778 1.00 94.75 665 GLN A CA 1
ATOM 5588 C C . GLN A 1 665 ? 5.785 -7.442 -12.533 1.00 94.75 665 GLN A C 1
ATOM 5590 O O . GLN A 1 665 ? 5.426 -7.478 -13.706 1.00 94.75 665 GLN A O 1
ATOM 5595 N N . LEU A 1 666 ? 6.089 -8.550 -11.852 1.00 93.12 666 LEU A N 1
ATOM 5596 C CA . LEU A 1 666 ? 5.973 -9.879 -12.446 1.00 93.12 666 LEU A CA 1
ATOM 5597 C C . LEU A 1 666 ? 4.501 -10.271 -12.678 1.00 93.12 666 LEU A C 1
ATOM 5599 O O . LEU A 1 666 ? 4.166 -10.809 -13.729 1.00 93.12 666 LEU A O 1
ATOM 5603 N N . GLU A 1 667 ? 3.604 -9.938 -11.745 1.00 92.12 667 GLU A N 1
ATOM 5604 C CA . GLU A 1 667 ? 2.156 -10.087 -11.953 1.00 92.12 667 GLU A CA 1
ATOM 5605 C C . GLU A 1 667 ? 1.639 -9.214 -13.109 1.00 92.12 667 GLU A C 1
ATOM 5607 O O . GLU A 1 667 ? 0.734 -9.630 -13.830 1.00 92.12 667 GLU A O 1
ATOM 5612 N N . TYR A 1 668 ? 2.196 -8.012 -13.296 1.00 94.31 668 TYR A N 1
ATOM 5613 C CA . TYR A 1 668 ? 1.876 -7.147 -14.432 1.00 94.31 668 TYR A CA 1
ATOM 5614 C C . TYR A 1 668 ? 2.305 -7.796 -15.752 1.00 94.31 668 TYR A C 1
ATOM 5616 O O . TYR A 1 668 ? 1.519 -7.865 -16.692 1.00 94.31 668 TYR A O 1
ATOM 5624 N N . ALA A 1 669 ? 3.518 -8.353 -15.811 1.00 94.38 669 ALA A N 1
ATOM 5625 C CA . ALA A 1 669 ? 3.984 -9.083 -16.987 1.00 94.38 669 ALA A CA 1
ATOM 5626 C C . ALA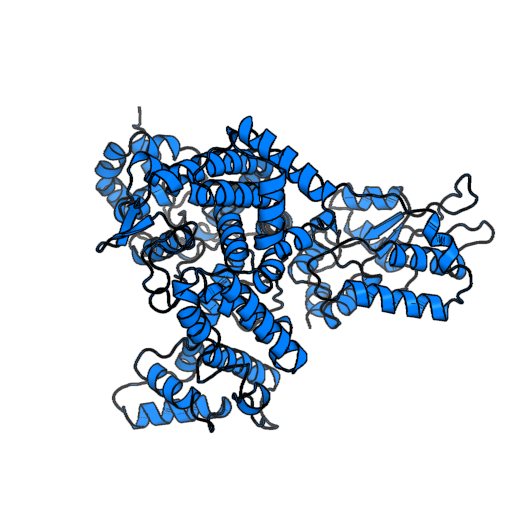 A 1 669 ? 3.061 -10.270 -17.330 1.00 94.38 669 ALA A C 1
ATOM 5628 O O . ALA A 1 669 ? 2.759 -10.506 -18.501 1.00 94.38 669 ALA A O 1
ATOM 5629 N N . LEU A 1 670 ? 2.565 -10.981 -16.314 1.00 92.19 670 LEU A N 1
ATOM 5630 C CA . LEU A 1 670 ? 1.595 -12.062 -16.486 1.00 92.19 670 LEU A CA 1
ATOM 5631 C C . LEU A 1 670 ? 0.232 -11.549 -16.986 1.00 92.19 670 LEU A C 1
ATOM 5633 O O . LEU A 1 670 ? -0.319 -12.105 -17.935 1.00 92.19 670 LEU A O 1
ATOM 5637 N N . SER A 1 671 ? -0.315 -10.479 -16.396 1.00 91.31 671 SER A N 1
ATOM 5638 C CA . SER A 1 671 ? -1.626 -9.925 -16.788 1.00 91.31 671 SER A CA 1
ATOM 5639 C C . SER A 1 671 ? -1.629 -9.324 -18.200 1.00 91.31 671 SER A C 1
ATOM 5641 O O . SER A 1 671 ? -2.656 -9.332 -18.891 1.00 91.31 671 SER A O 1
ATOM 5643 N N . GLU A 1 672 ? -0.462 -8.869 -18.653 1.00 91.56 672 GLU A N 1
ATOM 5644 C CA . GLU A 1 672 ? -0.223 -8.377 -20.004 1.00 91.56 672 GLU A CA 1
ATOM 5645 C C . GLU A 1 672 ? 0.114 -9.485 -21.009 1.00 91.56 672 GLU A C 1
ATOM 5647 O O . GLU A 1 672 ? 0.205 -9.196 -22.199 1.00 91.56 672 GLU A O 1
ATOM 5652 N N . LYS A 1 673 ? 0.217 -10.749 -20.575 1.00 91.88 673 LYS A N 1
ATOM 5653 C CA . LYS A 1 673 ? 0.609 -11.910 -21.397 1.00 91.88 673 LYS A CA 1
ATOM 5654 C C . LYS A 1 673 ? 2.035 -11.839 -21.963 1.00 91.88 673 LYS A C 1
ATOM 5656 O O . LYS A 1 673 ? 2.324 -12.442 -22.993 1.00 91.88 673 LYS A O 1
ATOM 5661 N N . MET A 1 674 ? 2.930 -11.114 -21.294 1.00 94.25 674 MET A N 1
ATOM 5662 C CA . MET A 1 674 ? 4.361 -11.086 -21.632 1.00 94.25 674 MET A CA 1
ATOM 5663 C C . MET A 1 674 ? 5.048 -12.413 -21.297 1.00 94.25 674 MET A C 1
ATOM 5665 O O . MET A 1 674 ? 6.036 -12.779 -21.929 1.00 94.25 674 MET A O 1
ATOM 5669 N N . ILE A 1 675 ? 4.525 -13.102 -20.283 1.00 94.81 675 ILE A N 1
ATOM 5670 C CA . ILE A 1 675 ? 4.964 -14.411 -19.810 1.00 94.81 675 ILE A CA 1
ATOM 5671 C C . ILE A 1 675 ? 3.751 -15.288 -19.504 1.00 94.81 675 ILE A C 1
ATOM 5673 O O . ILE A 1 675 ? 2.645 -14.800 -19.266 1.00 94.81 675 ILE A O 1
ATOM 5677 N N . THR A 1 676 ? 3.985 -16.590 -19.473 1.00 93.00 676 THR A N 1
ATOM 5678 C CA . THR A 1 676 ? 3.030 -17.614 -19.053 1.00 93.00 676 THR A CA 1
ATOM 5679 C C . THR A 1 676 ? 3.152 -17.924 -17.561 1.00 93.00 676 THR A C 1
ATOM 5681 O O . THR A 1 676 ? 4.157 -17.629 -16.914 1.00 93.00 676 THR A O 1
ATOM 5684 N N . GLU A 1 677 ? 2.149 -18.612 -17.019 1.00 90.44 677 GLU A N 1
ATOM 5685 C CA . GLU A 1 677 ? 2.173 -19.118 -15.643 1.00 90.44 677 GLU A CA 1
ATOM 5686 C C . GLU A 1 677 ? 3.373 -20.047 -15.381 1.00 90.44 677 GLU A C 1
ATOM 5688 O O . GLU A 1 677 ? 4.039 -19.953 -14.355 1.00 90.44 677 GLU A O 1
ATOM 5693 N N . ALA A 1 678 ? 3.711 -20.911 -16.343 1.00 93.25 678 ALA A N 1
ATOM 5694 C CA . ALA A 1 678 ? 4.846 -21.821 -16.208 1.00 93.25 678 ALA A CA 1
ATOM 5695 C C . ALA A 1 678 ? 6.194 -21.078 -16.187 1.00 93.25 678 ALA A C 1
ATOM 5697 O O . ALA A 1 678 ? 7.146 -21.529 -15.550 1.00 93.25 678 ALA A O 1
ATOM 5698 N N . GLU A 1 679 ? 6.297 -19.955 -16.899 1.00 95.19 679 GLU A N 1
ATOM 5699 C CA . GLU A 1 679 ? 7.478 -19.089 -16.867 1.00 95.19 679 GLU A CA 1
ATOM 5700 C C . GLU A 1 679 ? 7.557 -18.290 -15.570 1.00 95.19 679 GLU A C 1
ATOM 5702 O O . GLU A 1 679 ? 8.648 -18.176 -15.018 1.00 95.19 679 GLU A O 1
ATOM 5707 N N . TYR A 1 680 ? 6.424 -17.814 -15.046 1.00 92.69 680 TYR A N 1
ATOM 5708 C CA . TYR A 1 680 ? 6.357 -17.186 -13.726 1.00 92.69 680 TYR A CA 1
ATOM 5709 C C . TYR A 1 680 ? 6.978 -18.096 -12.660 1.00 92.69 680 TYR A C 1
ATOM 5711 O O . TYR A 1 680 ? 7.912 -17.686 -11.970 1.00 92.69 680 TYR A O 1
ATOM 5719 N N . GLU A 1 681 ? 6.517 -19.348 -12.571 1.00 89.88 681 GLU A N 1
ATOM 5720 C CA . GLU A 1 681 ? 7.012 -20.312 -11.580 1.00 89.88 681 GLU A CA 1
ATOM 5721 C C . GLU A 1 681 ? 8.511 -20.599 -11.753 1.00 89.88 681 GLU A C 1
ATOM 5723 O O . GLU A 1 681 ? 9.247 -20.703 -10.775 1.00 89.88 681 GLU A O 1
ATOM 5728 N N . LYS A 1 682 ? 9.009 -20.643 -12.996 1.00 91.38 682 LYS A N 1
ATOM 5729 C CA . LYS A 1 682 ? 10.448 -20.795 -13.280 1.00 91.38 682 LYS A CA 1
ATOM 5730 C C . LYS A 1 682 ? 11.283 -19.573 -12.900 1.00 91.38 682 LYS A C 1
ATOM 5732 O O . LYS A 1 682 ? 12.477 -19.730 -12.647 1.00 91.38 682 LYS A O 1
ATOM 5737 N N . ILE A 1 683 ? 10.705 -18.373 -12.934 1.00 92.06 683 ILE A N 1
ATOM 5738 C CA . ILE A 1 683 ? 11.393 -17.141 -12.538 1.00 92.06 683 ILE A CA 1
ATOM 5739 C C . ILE A 1 683 ? 11.587 -17.128 -11.023 1.00 92.06 683 ILE A C 1
ATOM 5741 O O . ILE A 1 683 ? 12.690 -16.821 -10.575 1.00 92.06 683 ILE A O 1
ATOM 5745 N N . VAL A 1 684 ? 10.547 -17.477 -10.257 1.00 87.38 684 VAL A N 1
ATOM 5746 C CA . VAL A 1 684 ? 10.560 -17.409 -8.783 1.00 87.38 684 VAL A CA 1
ATOM 5747 C C . VAL A 1 684 ? 11.203 -18.625 -8.102 1.00 87.38 684 VAL A C 1
ATOM 5749 O O . VAL A 1 684 ? 11.573 -18.524 -6.928 1.00 87.38 684 VAL A O 1
ATOM 5752 N N . ALA A 1 685 ? 11.351 -19.741 -8.826 1.00 81.44 685 ALA A N 1
ATOM 5753 C CA . ALA A 1 685 ? 12.089 -20.937 -8.409 1.00 81.44 685 ALA A CA 1
ATOM 5754 C C . ALA A 1 685 ? 13.612 -20.762 -8.508 1.00 81.44 685 ALA A C 1
ATOM 5756 O O . ALA A 1 685 ? 14.272 -21.098 -7.497 1.00 81.44 685 ALA A O 1
#

Mean predicted aligned error: 6.75 Å

Foldseek 3Di:
DDDLLSVLLVLFFPPQFLFADLFFQPDLQQDPFCLLVLLLLLLCCCLPNVVLLQDPVSLVLLVLLQCLQLVPFDPLQSVSSQCQNQPPARRSVDDHCGLDLAQDDDDPPDDPVVSSVLSSLLVSCSNNVDFQPDQLGVQVSVLSSDSPDHSVCQLVSSVVSCVVVVVDDDDSVVCSVVRSVSSLRVVLVCCLLQQKDWPDSPDDDDPTQMDGFLLSLLSNRAHNVQVLLSLVVSLQQDKSYFLPDADQQLFQFPPGALVSQAIARGLLLLVLLLCLQPQKFDLLCQLQPSRSDHPVSSVVCSVPVVVSVVCSVVSVVSLVVRVTPVSVDSSSSLSSVSSSCRSQDQPHPSCHNSRLNHFWYADPNSMIGGRDNLLSVLVSLLSQLVSVQSCVVCVVLSVVSSVLVSQNSVCRNVVNDRDHQLVSNLVSSLSSRDPQPLSSLSSLVSSVCSVVVHHLVPDDLVVSLVSCVVRPVLVCQLVQNDDSVSSSVSNVVSSVCSVVSHTDGDDDPPPPDLDPVQLPPCLPDDLVVLVVVLQVVLLVQLPSTSHHDQDSNNVSSVQVNQQVPAADPQSWHAALQARDTADADPVSHGDWDKAQLLHCVRQVARSHPLRITTGYPVLVVCLVDPDLVCLLVRLVSNCPRGPVNHHNLRSLLVCVVSSNDHNSSLSVCPSSVNDDPVSSVVSVD